Protein AF-M5FA19-F1 (afdb_monomer_lite)

Secondary structure (DSSP, 8-state):
-------------------------------TT--SSPP---HHHHHHHHHHHTTTTT-S-HHHHS-BHHHHHHHTT-TT--HHHHHHS-HHHHHHHSTTTTEEEEEEE-GGG-BSSS--S-TT--SBEEEEEEEEEEPPTTSHHHHTTEEEEEEEEEEEESSTTS-SS--SS-----SEEEEEEEES---TTTS-S-EEEEE--TTTTSBEESEEEE-SS----TT-TT---EEEETTHHHHHHTT-TTSSSSPBTTB-TT--PPP--HHHHHHHHHTTTSHHHHTT--SBGGG-S-TTSHHHHHHHHHHHHHHHHHHHHHHHS--TTSTTHHHHHHHHHHHHHTSS--S---GGGG----SSS-----SSHHHHHHHHHHHHHTHHHHTBTS-BTT-HHHHHHTHHHHHHHTTS-TTSTT-SSTT-PPPHHHHHHHHHHHHTT-

pLDDT: mean 85.4, std 18.19, range [27.45, 98.81]

Sequence (446 aa):
MRLLTGFQALGTVLLLVWGATAASADEIISDPGIGIRVAPGSQAETTAYYERISAKLGVTDTRRDLPNLTALLTHLGYQSLTAEDLEFKSPSDLMATFPNDQLLVSRFFAPKIVDFNVKSTDTQYPYHAGWRKLVRILALPRSGADSAGLQAAYVLFNYVQEQLTDAPFPDGTSVSESVNTQVIIVPRAFSKGQEDSAYFLDFDTRTGGYKIHDFLSAAFDVAQDPNHPEETKRNYYVPTACAQCHGHDQEGGGPTNSVFPYAKLNYLDTDQWYDMMAFGEFPSTLGTYDVLFDGGLDHSSGAYGAAFDVVRKLNSFIRSQNSESVHSGDIDLFKIKAVDKWLALHQSSADPVPALARALDLGNGSAVWQDTQDDRALLGLLDQYCFRCHSSVLYSVFDKQAVADRWRTIARYVQLPATNSSHMPQGRQLDAQTIADIVRYVQALK

Radius of gyration: 24.66 Å; chains: 1; bounding box: 50×102×73 Å

Structure (mmCIF, N/CA/C/O backbone):
data_AF-M5FA19-F1
#
_entry.id   AF-M5FA19-F1
#
loop_
_atom_site.group_PDB
_atom_site.id
_atom_site.type_symbol
_atom_site.label_atom_id
_atom_site.label_alt_id
_atom_site.label_comp_id
_atom_site.label_asym_id
_atom_site.label_entity_id
_atom_site.label_seq_id
_atom_site.pdbx_PDB_ins_code
_atom_site.Cartn_x
_atom_site.Cartn_y
_atom_site.Cartn_z
_atom_site.occupancy
_atom_site.B_iso_or_equiv
_atom_site.auth_seq_id
_atom_site.auth_comp_id
_atom_site.auth_asym_id
_atom_site.auth_atom_id
_atom_site.pdbx_PDB_model_num
ATOM 1 N N . MET A 1 1 ? -23.983 -75.044 -41.814 1.00 35.59 1 MET A N 1
ATOM 2 C CA . MET A 1 1 ? -22.649 -75.668 -41.938 1.00 35.59 1 MET A CA 1
ATOM 3 C C . MET A 1 1 ? -21.937 -74.996 -43.105 1.00 35.59 1 MET A C 1
ATOM 5 O O . MET A 1 1 ? -22.274 -75.341 -44.223 1.00 35.59 1 MET A O 1
ATOM 9 N N . ARG A 1 2 ? -21.013 -74.050 -42.819 1.00 37.75 2 ARG A N 1
ATOM 10 C CA . ARG A 1 2 ? -20.141 -73.298 -43.768 1.00 37.75 2 ARG A CA 1
ATOM 11 C C . ARG A 1 2 ? -20.910 -72.446 -44.816 1.00 37.75 2 ARG A C 1
ATOM 13 O O . ARG A 1 2 ? -21.970 -72.843 -45.251 1.00 37.75 2 ARG A O 1
ATOM 20 N N . LEU A 1 3 ? -20.513 -71.251 -45.252 1.00 32.19 3 LEU A N 1
ATOM 21 C CA . LEU A 1 3 ? -19.253 -70.507 -45.245 1.00 32.19 3 LEU A CA 1
ATOM 22 C C . LEU A 1 3 ? -19.564 -68.997 -45.407 1.00 32.19 3 LEU A C 1
ATOM 24 O O . LEU A 1 3 ? -20.623 -68.624 -45.902 1.00 32.19 3 LEU A O 1
ATOM 28 N N . LEU A 1 4 ? -18.614 -68.176 -44.961 1.00 37.66 4 LEU A N 1
ATOM 29 C CA . LEU A 1 4 ? -18.542 -66.712 -45.022 1.00 37.66 4 LEU A CA 1
ATOM 30 C C . LEU A 1 4 ? -18.488 -66.139 -46.447 1.00 37.66 4 LEU A C 1
ATOM 32 O O . LEU A 1 4 ? -17.926 -66.792 -47.316 1.00 37.66 4 LEU A O 1
ATOM 36 N N . THR A 1 5 ? -18.952 -64.888 -46.594 1.00 34.00 5 THR A N 1
ATOM 37 C CA . THR A 1 5 ? -18.348 -63.700 -47.267 1.00 34.00 5 THR A CA 1
ATOM 38 C C . THR A 1 5 ? -19.505 -62.718 -47.513 1.00 34.00 5 THR A C 1
ATOM 40 O O . THR A 1 5 ? -20.541 -63.146 -47.997 1.00 34.00 5 THR A O 1
ATOM 43 N N . GLY A 1 6 ? -19.509 -61.429 -47.198 1.00 33.53 6 GLY A N 1
ATOM 44 C CA . GLY A 1 6 ? -18.475 -60.417 -47.055 1.00 33.53 6 GLY A CA 1
ATOM 45 C C . GLY A 1 6 ? -19.182 -59.095 -47.390 1.00 33.53 6 GLY A C 1
ATOM 46 O O . GLY A 1 6 ? -19.754 -58.979 -48.467 1.00 33.53 6 GLY A O 1
ATOM 47 N N . PHE A 1 7 ? -19.210 -58.133 -46.470 1.00 33.91 7 PHE A N 1
ATOM 48 C CA . PHE A 1 7 ? -19.682 -56.776 -46.755 1.00 33.91 7 PHE A CA 1
ATOM 49 C C . PHE A 1 7 ? -18.696 -55.797 -46.126 1.00 33.91 7 PHE A C 1
ATOM 51 O O . PHE A 1 7 ? -18.545 -55.734 -44.908 1.00 33.91 7 PHE A O 1
ATOM 58 N N . GLN A 1 8 ? -17.973 -55.092 -46.994 1.00 32.28 8 GLN A N 1
ATOM 59 C CA . GLN A 1 8 ? -17.105 -53.979 -46.643 1.00 32.28 8 GLN A CA 1
ATOM 60 C C . GLN A 1 8 ? -17.982 -52.753 -46.375 1.00 32.28 8 GLN A C 1
ATOM 62 O O . GLN A 1 8 ? -18.671 -52.276 -47.274 1.00 32.28 8 GLN A O 1
ATOM 67 N N . ALA A 1 9 ? -17.946 -52.238 -45.148 1.00 34.12 9 ALA A N 1
ATOM 68 C CA . ALA A 1 9 ? -18.428 -50.900 -44.840 1.00 34.12 9 ALA A CA 1
ATOM 69 C C . ALA A 1 9 ? -17.247 -49.927 -44.965 1.00 34.12 9 ALA A C 1
ATOM 71 O O . ALA A 1 9 ? -16.301 -49.971 -44.178 1.00 34.12 9 ALA A O 1
ATOM 72 N N . LEU A 1 10 ? -17.297 -49.073 -45.987 1.00 32.06 10 LEU A N 1
ATOM 73 C CA . LEU A 1 10 ? -16.461 -47.883 -46.119 1.00 32.06 10 LEU A CA 1
ATOM 74 C C . LEU A 1 10 ? -16.847 -46.900 -45.006 1.00 32.06 10 LEU A C 1
ATOM 76 O O . LEU A 1 10 ? -17.827 -46.169 -45.120 1.00 32.06 10 LEU A O 1
ATOM 80 N N . GLY A 1 11 ? -16.093 -46.918 -43.909 1.00 29.02 11 GLY A N 1
ATOM 81 C CA . GLY A 1 11 ? -16.145 -45.890 -42.877 1.00 29.02 11 GLY A CA 1
ATOM 82 C C . GLY A 1 11 ? -15.310 -44.690 -43.308 1.00 29.02 11 GLY A C 1
ATOM 83 O O . GLY A 1 11 ? -14.083 -44.733 -43.268 1.00 29.02 11 GLY A O 1
ATOM 84 N N . THR A 1 12 ? -15.972 -43.621 -43.737 1.00 30.88 12 THR A N 1
ATOM 85 C CA . THR A 1 12 ? -15.354 -42.308 -43.929 1.00 30.88 12 THR A CA 1
ATOM 86 C C . THR A 1 12 ? -14.917 -41.774 -42.564 1.00 30.88 12 THR A C 1
ATOM 88 O O . THR A 1 12 ? -15.747 -41.363 -41.756 1.00 30.88 12 THR A O 1
ATOM 91 N N . VAL A 1 13 ? -13.613 -41.792 -42.287 1.00 29.14 13 VAL A N 1
ATOM 92 C CA . VAL A 1 13 ? -13.028 -41.068 -41.152 1.00 29.14 13 VAL A CA 1
ATOM 93 C C . VAL A 1 13 ? -13.024 -39.588 -41.519 1.00 29.14 13 VAL A C 1
ATOM 95 O O . VAL A 1 13 ? -12.183 -39.125 -42.287 1.00 29.14 13 VAL A O 1
ATOM 98 N N . LEU A 1 14 ? -14.007 -38.852 -41.004 1.00 27.78 14 LEU A N 1
ATOM 99 C CA . LEU A 1 14 ? -14.024 -37.396 -41.049 1.00 27.78 14 LEU A CA 1
ATOM 100 C C . LEU A 1 14 ? -12.998 -36.892 -40.020 1.00 27.78 14 LEU A C 1
ATOM 102 O O . LEU A 1 14 ? -13.273 -36.837 -38.822 1.00 27.78 14 LEU A O 1
ATOM 106 N N . LEU A 1 15 ? -11.790 -36.570 -40.481 1.00 27.45 15 LEU A N 1
ATOM 107 C CA . LEU A 1 15 ? -10.819 -35.794 -39.711 1.00 27.45 15 LEU A CA 1
ATOM 108 C C . LEU A 1 15 ? -11.360 -34.364 -39.577 1.00 27.45 15 LEU A C 1
ATOM 110 O O . LEU A 1 15 ? -11.156 -33.516 -40.444 1.00 27.45 15 LEU A O 1
ATOM 114 N N . LEU A 1 16 ? -12.093 -34.110 -38.493 1.00 28.64 16 LEU A N 1
ATOM 115 C CA . LEU A 1 16 ? -12.391 -32.763 -38.016 1.00 28.64 16 LEU A CA 1
ATOM 116 C C . LEU A 1 16 ? -11.087 -32.154 -37.500 1.00 28.64 16 LEU A C 1
ATOM 118 O O . LEU A 1 16 ? -10.714 -32.319 -36.341 1.00 28.64 16 LEU A O 1
ATOM 122 N N . VAL A 1 17 ? -10.378 -31.465 -38.392 1.00 28.67 17 VAL A N 1
ATOM 123 C CA . VAL A 1 17 ? -9.329 -30.522 -38.014 1.00 28.67 17 VAL A CA 1
ATOM 124 C C . VAL A 1 17 ? -10.027 -29.380 -37.283 1.00 28.67 17 VAL A C 1
ATOM 126 O O . VAL A 1 17 ? -10.612 -28.496 -37.905 1.00 28.67 17 VAL A O 1
ATOM 129 N N . TRP A 1 18 ? -10.006 -29.420 -35.952 1.00 30.08 18 TRP A N 1
ATOM 130 C CA . TRP A 1 18 ? -10.235 -28.230 -35.146 1.00 30.08 18 TRP A CA 1
ATOM 131 C C . TRP A 1 18 ? -9.056 -27.305 -35.416 1.00 30.08 18 TRP A C 1
ATOM 133 O O . TRP A 1 18 ? -7.990 -27.429 -34.816 1.00 30.08 18 TRP A O 1
ATOM 143 N N . GLY A 1 19 ? -9.229 -26.412 -36.388 1.00 28.95 19 GLY A N 1
ATOM 144 C CA . GLY A 1 19 ? -8.418 -25.214 -36.458 1.00 28.95 19 GLY A CA 1
ATOM 145 C C . GLY A 1 19 ? -8.670 -24.456 -35.166 1.00 28.95 19 GLY A C 1
ATOM 146 O O . GLY A 1 19 ? -9.733 -23.864 -35.003 1.00 28.95 19 GLY A O 1
ATOM 147 N N . ALA A 1 20 ? -7.719 -24.524 -34.236 1.00 31.36 20 ALA A N 1
ATOM 148 C CA . ALA A 1 20 ? -7.616 -23.554 -33.168 1.00 31.36 20 ALA A CA 1
ATOM 149 C C . ALA A 1 20 ? -7.382 -22.207 -33.854 1.00 31.36 20 ALA A C 1
ATOM 151 O O . ALA A 1 20 ? -6.255 -21.837 -34.181 1.00 31.36 20 ALA A O 1
ATOM 152 N N . THR A 1 21 ? -8.466 -21.500 -34.162 1.00 31.61 21 THR A N 1
ATOM 153 C CA . THR A 1 21 ? -8.394 -20.061 -34.333 1.00 31.61 21 THR A CA 1
ATOM 154 C C . THR A 1 21 ? -7.857 -19.562 -33.008 1.00 31.61 21 THR A C 1
ATOM 156 O O . THR A 1 21 ? -8.552 -19.670 -31.997 1.00 31.61 21 THR A O 1
ATOM 159 N N . ALA A 1 22 ? -6.597 -19.123 -33.002 1.00 33.91 22 ALA A N 1
ATOM 160 C CA . ALA A 1 22 ? -6.077 -18.291 -31.937 1.00 33.91 22 ALA A CA 1
ATOM 161 C C . ALA A 1 22 ? -7.143 -17.223 -31.718 1.00 33.91 22 ALA A C 1
ATOM 163 O O . ALA A 1 22 ? -7.401 -16.421 -32.619 1.00 33.91 22 ALA A O 1
ATOM 164 N N . ALA A 1 23 ? -7.850 -17.319 -30.592 1.00 32.75 23 ALA A N 1
ATOM 165 C CA . ALA A 1 23 ? -8.689 -16.236 -30.146 1.00 32.75 23 ALA A CA 1
ATOM 166 C C . ALA A 1 23 ? -7.752 -15.035 -30.157 1.00 32.75 23 ALA A C 1
ATOM 168 O O . ALA A 1 23 ? -6.720 -15.052 -29.482 1.00 32.75 23 ALA A O 1
ATOM 169 N N . SER A 1 24 ? -8.038 -14.059 -31.019 1.00 33.50 24 SER A N 1
ATOM 170 C CA . SER A 1 24 ? -7.532 -12.719 -30.796 1.00 33.50 24 SER A CA 1
ATOM 171 C C . SER A 1 24 ? -7.824 -12.462 -29.332 1.00 33.50 24 SER A C 1
ATOM 173 O O . SER A 1 24 ? -8.990 -12.553 -28.950 1.00 33.50 24 SER A O 1
ATOM 175 N N . ALA A 1 25 ? -6.779 -12.299 -28.518 1.00 34.97 25 ALA A N 1
ATOM 176 C CA . ALA A 1 25 ? -6.945 -11.799 -27.172 1.00 34.97 25 ALA A CA 1
ATOM 177 C C . ALA A 1 25 ? -7.815 -10.563 -27.350 1.00 34.97 25 ALA A C 1
ATOM 179 O O . ALA A 1 25 ? -7.376 -9.609 -28.000 1.00 34.97 25 ALA A O 1
ATOM 180 N N . ASP A 1 26 ? -9.085 -10.673 -26.949 1.00 31.12 26 ASP A N 1
ATOM 181 C CA . ASP A 1 26 ? -9.979 -9.539 -26.911 1.00 31.12 26 ASP A CA 1
ATOM 182 C C . ASP A 1 26 ? -9.190 -8.531 -26.103 1.00 31.12 26 ASP A C 1
ATOM 184 O O . ASP A 1 26 ? -8.839 -8.781 -24.946 1.00 31.12 26 ASP A O 1
ATOM 188 N N . GLU A 1 27 ? -8.767 -7.474 -26.796 1.00 34.59 27 GLU A N 1
ATOM 189 C CA . GLU A 1 27 ? -8.158 -6.313 -26.190 1.00 34.59 27 GLU A CA 1
ATOM 190 C C . GLU A 1 27 ? -9.056 -6.045 -24.992 1.00 34.59 27 GLU A C 1
ATOM 192 O O . GLU A 1 27 ? -10.260 -5.862 -25.174 1.00 34.59 27 GLU A O 1
ATOM 197 N N . ILE A 1 28 ? -8.535 -6.190 -23.768 1.00 35.56 28 ILE A N 1
ATOM 198 C CA . ILE A 1 28 ? -9.270 -5.750 -22.592 1.00 35.56 28 ILE A CA 1
ATOM 199 C C . ILE A 1 28 ? -9.467 -4.273 -22.887 1.00 35.56 28 ILE A C 1
ATOM 201 O O . ILE A 1 28 ? -8.528 -3.486 -22.757 1.00 35.56 28 ILE A O 1
ATOM 205 N N . ILE A 1 29 ? -10.640 -3.930 -23.425 1.00 33.47 29 ILE A N 1
ATOM 206 C CA . ILE A 1 29 ? -11.030 -2.567 -23.712 1.00 33.47 29 ILE A CA 1
ATOM 207 C C . ILE A 1 29 ? -11.220 -2.015 -22.315 1.00 33.47 29 ILE A C 1
ATOM 209 O O . ILE A 1 29 ? -12.303 -2.094 -21.739 1.00 33.47 29 ILE A O 1
ATOM 213 N N . SER A 1 30 ? -10.117 -1.548 -21.730 1.00 38.00 30 SER A N 1
ATOM 214 C CA . SER A 1 30 ? -10.160 -0.654 -20.597 1.00 38.00 30 SER A CA 1
ATOM 215 C C . SER A 1 30 ? -11.181 0.397 -20.984 1.00 38.00 30 SER A C 1
ATOM 217 O O . SER A 1 30 ? -11.030 1.023 -22.041 1.00 38.00 30 SER A O 1
ATOM 219 N N . ASP A 1 31 ? -12.237 0.529 -20.186 1.00 39.47 31 ASP A N 1
ATOM 220 C CA . ASP A 1 31 ? -13.163 1.645 -20.308 1.00 39.47 31 ASP A CA 1
ATOM 221 C C . ASP A 1 31 ? -12.318 2.908 -20.572 1.00 39.47 31 ASP A C 1
ATOM 223 O O . ASP A 1 31 ? -11.342 3.131 -19.849 1.00 39.47 31 ASP A O 1
ATOM 227 N N . PRO A 1 32 ? -12.591 3.693 -21.630 1.00 35.34 32 PRO A N 1
ATOM 228 C CA . PRO A 1 32 ? -11.809 4.884 -21.955 1.00 35.34 32 PRO A CA 1
ATOM 229 C C . PRO A 1 32 ? -11.747 5.909 -20.805 1.00 35.34 32 PRO A C 1
ATOM 231 O O . PRO A 1 32 ? -10.928 6.827 -20.862 1.00 35.34 32 PRO A O 1
ATOM 234 N N . GLY A 1 33 ? -12.575 5.761 -19.762 1.00 37.28 33 GLY A N 1
ATOM 235 C CA . GLY A 1 33 ? -12.478 6.490 -18.498 1.00 37.28 33 GLY A CA 1
ATOM 236 C C . GLY A 1 33 ? -11.406 5.990 -17.516 1.00 37.28 33 GLY A C 1
ATOM 237 O O . GLY A 1 33 ? -11.031 6.738 -16.613 1.00 37.28 33 GLY A O 1
ATOM 238 N N . ILE A 1 34 ? -10.874 4.774 -17.676 1.00 46.78 34 ILE A N 1
ATOM 239 C CA . ILE A 1 34 ? -9.822 4.226 -16.814 1.00 46.78 34 ILE A CA 1
ATOM 240 C C . ILE A 1 34 ? -8.461 4.547 -17.427 1.00 46.78 34 ILE A C 1
ATOM 242 O O . ILE A 1 34 ? -7.901 3.809 -18.241 1.00 46.78 34 ILE A O 1
ATOM 246 N N . GLY A 1 35 ? -7.941 5.705 -17.038 1.00 54.88 35 GLY A N 1
ATOM 247 C CA . GLY A 1 35 ? -6.620 6.152 -17.442 1.00 54.88 35 GLY A CA 1
ATOM 248 C C . GLY A 1 35 ? -5.491 5.381 -16.756 1.00 54.88 35 GLY A C 1
ATOM 249 O O . GLY A 1 35 ? -5.663 4.684 -15.765 1.00 54.88 35 GLY A O 1
ATOM 250 N N . ILE A 1 36 ? -4.279 5.606 -17.258 1.00 64.56 36 ILE A N 1
ATOM 251 C CA . ILE A 1 36 ? -3.002 5.317 -16.575 1.00 64.56 36 ILE A CA 1
ATOM 252 C C . ILE A 1 36 ? -2.952 5.924 -15.166 1.00 64.56 36 ILE A C 1
ATOM 254 O O . ILE A 1 36 ? -2.215 5.463 -14.298 1.00 64.56 36 ILE A O 1
ATOM 258 N N . ARG A 1 37 ? -3.684 7.024 -15.004 1.00 76.12 37 ARG A N 1
ATOM 259 C CA . ARG A 1 37 ? -3.749 7.844 -13.811 1.00 76.12 37 ARG A CA 1
ATOM 260 C C . ARG A 1 37 ? -4.904 7.425 -12.936 1.00 76.12 37 ARG A C 1
ATOM 262 O O . ARG A 1 37 ? -5.971 7.075 -13.435 1.00 76.12 37 ARG A O 1
ATOM 269 N N . VAL A 1 38 ? -4.694 7.615 -11.648 1.00 81.75 38 VAL A N 1
ATOM 270 C CA . VAL A 1 38 ? -5.729 7.558 -10.639 1.00 81.75 38 VAL A CA 1
ATOM 271 C C . VAL A 1 38 ? -6.728 8.682 -10.914 1.00 81.75 38 VAL A C 1
ATOM 273 O O . VAL A 1 38 ? -6.398 9.872 -10.892 1.00 81.75 38 VAL A O 1
ATOM 276 N N . ALA A 1 39 ? -7.969 8.3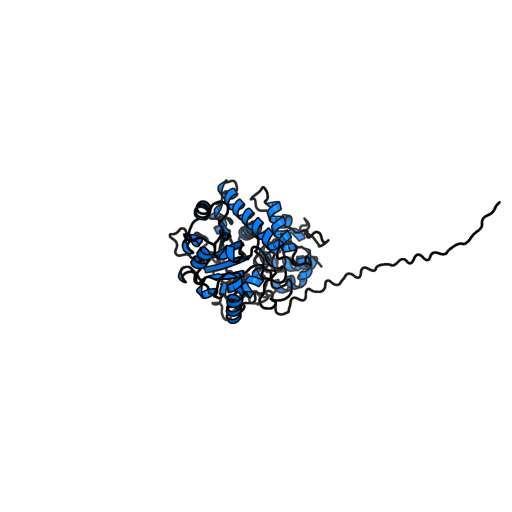05 -11.194 1.00 85.06 39 ALA A N 1
ATOM 277 C CA . ALA A 1 39 ? -9.084 9.221 -11.265 1.00 85.06 39 ALA A CA 1
ATOM 278 C C . ALA A 1 39 ? -9.235 9.907 -9.895 1.00 85.06 39 ALA A C 1
ATOM 280 O O . ALA A 1 39 ? -9.352 9.226 -8.875 1.00 85.06 39 ALA A O 1
ATOM 281 N N . PRO A 1 40 ? -9.254 11.248 -9.842 1.00 86.88 40 PRO A N 1
ATOM 282 C CA . PRO A 1 40 ? -9.322 11.969 -8.575 1.00 86.88 40 PRO A CA 1
ATOM 283 C C . PRO A 1 40 ? -10.624 11.768 -7.802 1.00 86.88 40 PRO A C 1
ATOM 285 O O . PRO A 1 40 ? -10.653 12.109 -6.632 1.00 86.88 40 PRO A O 1
ATOM 288 N N . GLY A 1 41 ? -11.703 11.288 -8.427 1.00 90.25 41 GLY A N 1
ATOM 289 C CA . GLY A 1 41 ? -13.038 11.273 -7.818 1.00 90.25 41 GLY A CA 1
ATOM 290 C C . GLY A 1 41 ? -13.606 12.681 -7.586 1.00 90.25 41 GLY A C 1
ATOM 291 O O . GLY A 1 41 ? -13.141 13.667 -8.168 1.00 90.25 41 GLY A O 1
ATOM 292 N N . SER A 1 42 ? -14.637 12.788 -6.743 1.00 93.25 42 SER A N 1
ATOM 293 C CA . SER A 1 42 ? -15.230 14.077 -6.361 1.00 93.25 42 SER A CA 1
ATOM 294 C C . SER A 1 42 ? -15.838 14.068 -4.958 1.00 93.25 42 SER A C 1
ATOM 296 O O . SER A 1 42 ? -16.249 13.028 -4.455 1.00 93.25 42 SER A O 1
ATOM 298 N N . GLN A 1 43 ? -16.011 15.248 -4.359 1.00 95.81 43 GLN A N 1
ATOM 299 C CA . GLN A 1 43 ? -16.659 15.381 -3.049 1.00 95.81 43 GLN A CA 1
ATOM 300 C C . GLN A 1 43 ? -18.112 14.869 -3.024 1.00 95.81 43 GLN A C 1
ATOM 302 O O . GLN A 1 43 ? -18.565 14.304 -2.026 1.00 95.81 43 GLN A O 1
ATOM 307 N N . ALA A 1 44 ? -18.862 15.079 -4.111 1.00 95.56 44 ALA A N 1
ATOM 308 C CA . ALA A 1 44 ? -20.238 14.595 -4.219 1.00 95.56 44 ALA A CA 1
ATOM 309 C C . ALA A 1 44 ? -20.286 13.060 -4.168 1.00 95.56 44 ALA A C 1
ATOM 311 O O . ALA A 1 44 ? -21.131 12.485 -3.484 1.00 95.56 44 ALA A O 1
ATOM 312 N N . GLU A 1 45 ? -19.333 12.413 -4.837 1.00 93.94 45 GLU A N 1
ATOM 313 C CA . GLU A 1 45 ? -19.165 10.965 -4.808 1.00 93.94 45 GLU A CA 1
ATOM 314 C C . GLU A 1 45 ? -18.800 10.464 -3.404 1.00 93.94 45 GLU A C 1
ATOM 316 O O . GLU A 1 45 ? -19.428 9.525 -2.920 1.00 93.94 45 GLU A O 1
ATOM 321 N N . THR A 1 46 ? -17.863 11.123 -2.713 1.00 95.81 46 THR A N 1
ATOM 322 C CA . THR A 1 46 ? -17.500 10.784 -1.325 1.00 95.81 46 THR A CA 1
ATOM 323 C C . THR A 1 46 ? -18.702 10.852 -0.395 1.00 95.81 46 THR A C 1
ATOM 325 O O . THR A 1 46 ? -18.915 9.957 0.419 1.00 95.81 46 THR A O 1
ATOM 328 N N . THR A 1 47 ? -19.524 11.894 -0.524 1.00 96.38 47 THR A N 1
ATOM 329 C CA . THR A 1 47 ? -20.732 12.041 0.292 1.00 96.38 47 THR A CA 1
ATOM 330 C C . THR A 1 47 ? -21.716 10.904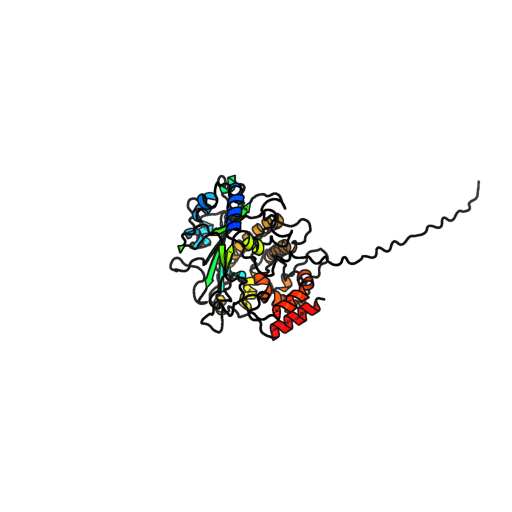 0.053 1.00 96.38 47 THR A C 1
ATOM 332 O O . THR A 1 47 ? -22.105 10.246 1.017 1.00 96.38 47 THR A O 1
ATOM 335 N N . ALA A 1 48 ? -22.040 10.608 -1.208 1.00 96.06 48 ALA A N 1
ATOM 336 C CA . ALA A 1 48 ? -22.924 9.493 -1.546 1.00 96.06 48 ALA A CA 1
ATOM 337 C C . ALA A 1 48 ? -22.358 8.144 -1.065 1.00 96.06 48 ALA A C 1
ATOM 339 O O . ALA A 1 48 ? -23.090 7.284 -0.576 1.00 96.06 48 ALA A O 1
ATOM 340 N N . TYR A 1 49 ? -21.041 7.963 -1.161 1.00 96.38 49 TYR A N 1
ATOM 341 C CA . TYR A 1 49 ? -20.361 6.769 -0.683 1.00 96.38 49 TYR A CA 1
ATOM 342 C C . TYR A 1 49 ? -20.448 6.614 0.842 1.00 96.38 49 TYR A C 1
ATOM 344 O O . TYR A 1 49 ? -20.858 5.556 1.314 1.00 96.38 49 TYR A O 1
ATOM 352 N N . TYR A 1 50 ? -20.130 7.652 1.621 1.00 97.62 50 TYR A N 1
ATOM 353 C CA . TYR A 1 50 ? -20.201 7.607 3.087 1.00 97.62 50 TYR A CA 1
ATOM 354 C C . TYR A 1 50 ? -21.623 7.409 3.616 1.00 97.62 50 TYR A C 1
ATOM 356 O O . TYR A 1 50 ? -21.795 6.721 4.626 1.00 97.62 50 TYR A O 1
ATOM 364 N N . GLU A 1 51 ? -22.630 7.956 2.934 1.00 96.88 51 GLU A N 1
ATOM 365 C CA . GLU A 1 51 ? -24.044 7.670 3.205 1.00 96.88 51 GLU A CA 1
ATOM 366 C C . GLU A 1 51 ? -24.385 6.200 2.931 1.00 96.88 51 GLU A C 1
ATOM 368 O O . GLU A 1 51 ? -25.055 5.557 3.736 1.00 96.88 51 GLU A O 1
ATOM 373 N N . ARG A 1 52 ? -23.887 5.638 1.823 1.00 96.44 52 ARG A N 1
ATOM 374 C CA . ARG A 1 52 ? -24.129 4.239 1.446 1.00 96.44 52 ARG A CA 1
ATOM 375 C C . ARG A 1 52 ? -23.502 3.251 2.430 1.00 96.44 52 ARG A C 1
ATOM 377 O O . ARG A 1 52 ? -24.121 2.235 2.751 1.00 96.44 52 ARG A O 1
ATOM 384 N N . ILE A 1 53 ? -22.270 3.504 2.875 1.00 97.50 53 ILE A N 1
ATOM 385 C CA . ILE A 1 53 ? -21.525 2.543 3.700 1.00 97.50 53 ILE A CA 1
ATOM 386 C C . ILE A 1 53 ? -21.823 2.654 5.199 1.00 97.50 53 ILE A C 1
ATOM 388 O O . ILE A 1 53 ? -21.454 1.737 5.925 1.00 97.50 53 ILE A O 1
ATOM 392 N N . SER A 1 54 ? -22.503 3.699 5.687 1.00 98.12 54 SER A N 1
ATOM 393 C CA . SER A 1 54 ? -22.732 3.898 7.132 1.00 98.12 54 SER A CA 1
ATOM 394 C C . SER A 1 54 ? -23.374 2.674 7.797 1.00 98.12 54 SER A C 1
ATOM 396 O O . SER A 1 54 ? -22.837 2.131 8.764 1.00 98.12 54 SER A O 1
ATOM 398 N N . ALA A 1 55 ? -24.447 2.149 7.201 1.00 97.50 55 ALA A N 1
ATOM 399 C CA . ALA A 1 55 ? -25.130 0.953 7.686 1.00 97.50 55 ALA A CA 1
ATOM 400 C C . ALA A 1 55 ? -24.238 -0.301 7.631 1.00 97.50 55 ALA A C 1
ATOM 402 O O . ALA A 1 55 ? -24.313 -1.147 8.520 1.00 97.50 55 ALA A O 1
ATOM 403 N N . LYS A 1 56 ? -23.368 -0.413 6.617 1.00 97.88 56 LYS A N 1
ATOM 404 C CA . LYS A 1 56 ? -22.393 -1.512 6.488 1.00 97.88 56 LYS A CA 1
ATOM 405 C C . LYS A 1 56 ? -21.283 -1.421 7.535 1.00 97.88 56 LYS A C 1
ATOM 407 O O . LYS A 1 56 ? -20.776 -2.444 7.978 1.00 97.88 56 LYS A O 1
ATOM 412 N N . LEU A 1 57 ? -20.949 -0.208 7.966 1.00 98.56 57 LEU A N 1
ATOM 413 C CA . LEU A 1 57 ? -20.047 0.040 9.083 1.00 98.56 57 LEU A CA 1
ATOM 414 C C . LEU A 1 57 ? -20.740 -0.096 10.448 1.00 98.56 57 LEU A C 1
ATOM 416 O O . LEU A 1 57 ? -20.063 -0.009 11.467 1.00 98.56 57 LEU A O 1
ATOM 420 N N . GLY A 1 58 ? -22.056 -0.325 10.504 1.00 98.25 58 GLY A N 1
ATOM 421 C CA . GLY A 1 58 ? -22.811 -0.426 11.757 1.00 98.25 58 GLY A CA 1
ATOM 422 C C . GLY A 1 58 ? -23.035 0.910 12.462 1.00 98.25 58 GLY A C 1
ATOM 423 O O . GLY A 1 58 ? -23.187 0.936 13.682 1.00 98.25 58 GLY A O 1
ATOM 424 N N . VAL A 1 59 ? -23.039 2.011 11.712 1.00 98.56 59 VAL A N 1
ATOM 425 C CA . VAL A 1 59 ? -23.322 3.363 12.207 1.00 98.56 59 VAL A CA 1
ATOM 426 C C . VAL A 1 59 ? -24.480 3.985 11.428 1.00 98.56 59 VAL A C 1
ATOM 428 O O . VAL A 1 59 ? -24.897 3.473 10.392 1.00 98.56 59 VAL A O 1
ATOM 431 N N . THR A 1 60 ? -25.053 5.076 11.933 1.00 97.88 60 THR A N 1
ATOM 432 C CA . THR A 1 60 ? -26.161 5.757 11.240 1.00 97.88 60 THR A CA 1
ATOM 433 C C . THR A 1 60 ? -25.629 6.779 10.239 1.00 97.88 60 THR A C 1
ATOM 435 O O . THR A 1 60 ? -26.162 6.912 9.142 1.00 97.88 60 THR A O 1
ATOM 438 N N . ASP A 1 61 ? -24.562 7.483 10.608 1.00 98.19 61 ASP A N 1
ATOM 439 C CA . ASP A 1 61 ? -23.889 8.475 9.779 1.00 98.19 61 ASP A CA 1
ATOM 440 C C . ASP A 1 61 ? -22.379 8.349 9.988 1.00 98.19 61 ASP A C 1
ATOM 442 O O . ASP A 1 61 ? -21.875 8.557 11.091 1.00 98.19 61 ASP A O 1
ATOM 446 N N . THR A 1 62 ? -21.653 8.010 8.922 1.00 98.12 62 THR A N 1
ATOM 447 C CA . THR A 1 62 ? -20.204 7.783 8.973 1.00 98.12 62 THR A CA 1
ATOM 448 C C . THR A 1 62 ? -19.448 9.000 9.507 1.00 98.12 62 THR A C 1
ATOM 450 O O . THR A 1 62 ? -18.574 8.845 10.355 1.00 98.12 62 THR A O 1
ATOM 453 N N . ARG A 1 63 ? -19.791 10.221 9.073 1.00 97.69 63 ARG A N 1
ATOM 454 C CA . ARG A 1 63 ? -19.053 11.429 9.472 1.00 97.69 63 ARG A CA 1
ATOM 455 C C . ARG A 1 63 ? -19.372 11.863 10.897 1.00 97.69 63 ARG A C 1
ATOM 457 O O . ARG A 1 63 ? -18.503 12.384 11.587 1.00 97.69 63 ARG A O 1
ATOM 464 N N . ARG A 1 64 ? -20.613 11.675 11.340 1.00 98.19 64 ARG A N 1
ATOM 465 C CA . ARG A 1 64 ? -21.049 12.048 12.689 1.00 98.19 64 ARG A CA 1
ATOM 466 C C . ARG A 1 64 ? -20.632 11.024 13.737 1.00 98.19 64 ARG A C 1
ATOM 468 O O . ARG A 1 64 ? -20.233 11.417 14.830 1.00 98.19 64 ARG A O 1
ATOM 475 N N . ASP A 1 65 ? -20.767 9.739 13.423 1.00 98.44 65 ASP A N 1
ATOM 476 C CA . ASP A 1 65 ? -20.580 8.650 14.382 1.00 98.44 65 ASP A CA 1
ATOM 477 C C . ASP A 1 65 ? -19.116 8.159 14.403 1.00 98.44 65 ASP A C 1
ATOM 479 O O . ASP A 1 65 ? -18.651 7.682 15.437 1.00 98.44 65 ASP A O 1
ATOM 483 N N . LEU A 1 66 ? -18.356 8.356 13.312 1.00 98.38 66 LEU A N 1
ATOM 484 C CA . LEU A 1 66 ? -16.904 8.121 13.219 1.00 98.38 66 LEU A CA 1
ATOM 485 C C . LEU A 1 66 ? -16.139 9.419 12.860 1.00 98.38 66 LEU A C 1
ATOM 487 O O . LEU A 1 66 ? -15.393 9.454 11.881 1.00 98.38 66 LEU A O 1
ATOM 491 N N . PRO A 1 67 ? -16.295 10.514 13.633 1.00 98.31 67 PRO A N 1
ATOM 492 C CA . PRO A 1 67 ? -15.824 11.847 13.244 1.00 98.31 67 PRO A CA 1
ATOM 493 C C . PRO A 1 67 ? -14.302 11.996 13.227 1.00 98.31 67 PRO A C 1
ATOM 495 O O . PRO A 1 67 ? -13.789 12.982 12.702 1.00 98.31 67 PRO A O 1
ATOM 498 N N . ASN A 1 68 ? -13.575 11.061 13.838 1.00 98.69 68 ASN A N 1
ATOM 499 C CA . ASN A 1 68 ? -12.121 11.022 13.851 1.00 98.69 68 ASN A CA 1
ATOM 500 C C . ASN A 1 68 ? -11.607 9.588 14.029 1.00 98.69 68 ASN A C 1
ATOM 502 O O . ASN A 1 68 ? -12.370 8.678 14.373 1.00 98.69 68 ASN A O 1
ATOM 506 N N . LEU A 1 69 ? -10.303 9.393 13.834 1.00 98.62 69 LEU A N 1
ATOM 507 C CA . LEU A 1 69 ? -9.685 8.072 13.927 1.00 98.62 69 LEU A CA 1
ATOM 508 C C . LEU A 1 69 ? -9.873 7.427 15.315 1.00 98.62 69 LEU A C 1
ATOM 510 O O . LEU A 1 69 ? -10.163 6.238 15.394 1.00 98.62 69 LEU A O 1
ATOM 514 N N . THR A 1 70 ? -9.818 8.187 16.415 1.00 98.75 70 THR A N 1
ATOM 515 C CA . THR A 1 70 ? -10.070 7.652 17.772 1.00 98.75 70 THR A CA 1
ATOM 516 C C . THR A 1 70 ? -11.488 7.083 17.921 1.00 98.75 70 THR A C 1
ATOM 518 O O . THR A 1 70 ? -11.680 6.051 18.571 1.00 98.75 70 THR A O 1
ATOM 521 N N . ALA A 1 71 ? -12.492 7.705 17.298 1.00 98.75 71 ALA A N 1
ATOM 522 C CA . ALA A 1 71 ? -13.858 7.187 17.291 1.00 98.75 71 ALA A CA 1
ATOM 523 C C . ALA A 1 71 ? -13.957 5.860 16.521 1.00 98.75 71 ALA A C 1
ATOM 525 O O . ALA A 1 71 ? -14.609 4.928 16.992 1.00 98.75 71 ALA A O 1
ATOM 526 N N . LEU A 1 72 ? -13.242 5.724 15.398 1.00 98.81 72 LEU A N 1
ATOM 527 C CA . LEU A 1 72 ? -13.130 4.446 14.690 1.00 98.81 72 LEU A CA 1
ATOM 528 C C . LEU A 1 72 ? -12.471 3.359 15.557 1.00 98.81 72 LEU A C 1
ATOM 530 O O . LEU A 1 72 ? -12.975 2.239 15.617 1.00 98.81 72 LEU A O 1
ATOM 534 N N . LEU A 1 73 ? -11.385 3.676 16.265 1.00 98.81 73 LEU A N 1
ATOM 535 C CA . LEU A 1 73 ? -10.722 2.728 17.174 1.00 98.81 73 LEU A CA 1
ATOM 536 C C . LEU A 1 73 ? -11.657 2.273 18.300 1.00 98.81 73 LEU A C 1
ATOM 538 O O . LEU A 1 73 ? -11.737 1.084 18.615 1.00 98.81 73 LEU A O 1
ATOM 542 N N . THR A 1 74 ? -12.433 3.208 18.842 1.00 98.81 74 THR A N 1
ATOM 543 C CA . THR A 1 74 ? -13.476 2.931 19.835 1.00 98.81 74 THR A CA 1
ATOM 544 C C . THR A 1 74 ? -14.551 1.999 19.270 1.00 98.81 74 THR A C 1
ATOM 546 O O . THR A 1 74 ? -14.931 1.027 19.927 1.00 98.81 74 THR A O 1
ATOM 549 N N . HIS A 1 75 ? -14.998 2.237 18.032 1.00 98.81 75 HIS A N 1
ATOM 550 C CA . HIS A 1 75 ? -15.972 1.397 17.323 1.00 98.81 75 HIS A CA 1
ATOM 551 C C . HIS A 1 75 ? -15.459 -0.026 17.065 1.00 98.81 75 HIS A C 1
ATOM 553 O O . HIS A 1 75 ? -16.223 -0.987 17.166 1.00 98.81 75 HIS A O 1
ATOM 559 N N . LEU A 1 76 ? -14.152 -0.175 16.818 1.00 98.81 76 LEU A N 1
ATOM 560 C CA . LEU A 1 76 ? -13.445 -1.461 16.729 1.00 98.81 76 LEU A CA 1
ATOM 561 C C . LEU A 1 76 ? -13.257 -2.152 18.094 1.00 98.81 76 LEU A C 1
ATOM 563 O O . LEU A 1 76 ? -12.858 -3.314 18.143 1.00 98.81 76 LEU A O 1
ATOM 567 N N . GLY A 1 77 ? -13.571 -1.470 19.201 1.00 98.62 77 GLY A N 1
ATOM 568 C CA . GLY A 1 77 ? -13.523 -1.997 20.568 1.00 98.62 77 GLY A CA 1
ATOM 569 C C . GLY A 1 77 ? -12.333 -1.529 21.414 1.00 98.62 77 GLY A C 1
ATOM 570 O O . GLY A 1 77 ? -12.234 -1.927 22.575 1.00 98.62 77 GLY A O 1
ATOM 571 N N . TYR A 1 78 ? -11.451 -0.675 20.894 1.00 98.50 78 TYR A N 1
ATOM 572 C CA . TYR A 1 78 ? -10.218 -0.248 21.565 1.00 98.50 78 TYR A CA 1
ATOM 573 C C . TYR A 1 78 ? -10.419 1.044 22.366 1.00 98.50 78 TYR A C 1
ATOM 575 O O . TYR A 1 78 ? -9.969 2.116 21.980 1.00 98.50 78 TYR A O 1
ATOM 583 N N . GLN A 1 79 ? -11.081 0.933 23.518 1.00 97.12 79 GLN A N 1
ATOM 584 C CA . GLN A 1 79 ? -11.484 2.080 24.353 1.00 97.12 79 GLN A CA 1
ATOM 585 C C . GLN A 1 79 ? -10.318 2.924 24.899 1.00 97.12 79 GLN A C 1
ATOM 587 O O . GLN A 1 79 ? -10.496 4.094 25.218 1.00 97.12 79 GLN A O 1
ATOM 592 N N . SER A 1 80 ? -9.134 2.327 25.053 1.00 96.06 80 SER A N 1
ATOM 593 C CA . SER A 1 80 ? -7.951 2.981 25.624 1.00 96.06 80 SER A CA 1
ATOM 594 C C . SER A 1 80 ? -6.902 3.377 24.584 1.00 96.06 80 SER A C 1
ATOM 596 O O . SER A 1 80 ? -5.809 3.778 24.972 1.00 96.06 80 SER A O 1
ATOM 598 N N . LEU A 1 81 ? -7.178 3.186 23.290 1.00 98.00 81 LEU A N 1
ATOM 599 C CA . LEU A 1 81 ? -6.240 3.477 22.209 1.00 98.00 81 LEU A CA 1
ATOM 600 C C . LEU A 1 81 ? -6.707 4.718 21.453 1.00 98.00 81 LEU A C 1
ATOM 602 O O . LEU A 1 81 ? -7.786 4.723 20.864 1.00 98.00 81 LEU A O 1
ATOM 606 N N . THR A 1 82 ? -5.885 5.761 21.450 1.00 98.12 82 THR A N 1
ATOM 607 C CA . THR A 1 82 ? -6.158 6.981 20.684 1.00 98.12 82 THR A CA 1
ATOM 608 C C . THR A 1 82 ? -5.495 6.944 19.306 1.00 98.12 82 THR A C 1
ATOM 610 O O . THR A 1 82 ? -4.590 6.150 19.051 1.00 98.12 82 THR A O 1
ATOM 613 N N . ALA A 1 83 ? -5.925 7.830 18.406 1.00 97.50 83 ALA A N 1
ATOM 614 C CA . ALA A 1 83 ? -5.246 8.059 17.132 1.00 97.50 83 ALA A CA 1
ATOM 615 C C . ALA A 1 83 ? -3.765 8.438 17.319 1.00 97.50 83 ALA A C 1
ATOM 617 O O . ALA A 1 83 ? -2.907 7.941 16.599 1.00 97.50 83 ALA A O 1
ATOM 618 N N . GLU A 1 84 ? -3.463 9.253 18.333 1.00 95.50 84 GLU A N 1
ATOM 619 C CA . GLU A 1 84 ? -2.099 9.682 18.649 1.00 95.50 84 GLU A CA 1
ATOM 620 C C . GLU A 1 84 ? -1.254 8.535 19.214 1.00 95.50 84 GLU A C 1
ATOM 622 O O . GLU A 1 84 ? -0.116 8.343 18.798 1.00 95.50 84 GLU A O 1
ATOM 627 N N . ASP A 1 85 ? -1.824 7.686 20.073 1.00 96.00 85 ASP A N 1
ATOM 628 C CA . ASP A 1 85 ? -1.160 6.441 20.472 1.00 96.00 85 ASP A CA 1
ATOM 629 C C . ASP A 1 85 ? -0.813 5.590 19.248 1.00 96.00 85 ASP A C 1
ATOM 631 O O . ASP A 1 85 ? 0.296 5.067 19.136 1.00 96.00 85 ASP A O 1
ATOM 635 N N . LEU A 1 86 ? -1.769 5.451 18.327 1.00 96.62 86 LEU A N 1
ATOM 636 C CA . LEU A 1 86 ? -1.610 4.630 17.140 1.00 96.62 86 LEU A CA 1
ATOM 637 C C . LEU A 1 86 ? -0.547 5.179 16.186 1.00 96.62 86 LEU A C 1
ATOM 639 O O . LEU A 1 86 ? 0.197 4.389 15.604 1.00 96.62 86 LEU A O 1
ATOM 643 N N . GLU A 1 87 ? -0.436 6.498 16.053 1.00 95.56 87 GLU A N 1
ATOM 644 C CA . GLU A 1 87 ? 0.571 7.142 15.216 1.00 95.56 87 GLU A CA 1
ATOM 645 C C . GLU A 1 87 ? 1.967 7.109 15.871 1.00 95.56 87 GLU A C 1
ATOM 647 O O . GLU A 1 87 ? 2.929 6.639 15.257 1.00 95.56 87 GLU A O 1
ATOM 652 N N . PHE A 1 88 ? 2.084 7.497 17.143 1.00 93.81 88 PHE A N 1
ATOM 653 C CA . PHE A 1 88 ? 3.378 7.822 17.760 1.00 93.81 88 PHE A CA 1
ATOM 654 C C . PHE A 1 88 ? 3.990 6.708 18.610 1.00 93.81 88 PHE A C 1
ATOM 656 O O . PHE A 1 88 ? 5.212 6.667 18.755 1.00 93.81 88 PHE A O 1
ATOM 663 N N . LYS A 1 89 ? 3.205 5.772 19.165 1.00 94.75 89 LYS A N 1
ATOM 664 C CA . LYS A 1 89 ? 3.801 4.675 19.948 1.00 94.75 89 LYS A CA 1
ATOM 665 C C . LYS A 1 89 ? 4.598 3.731 19.063 1.00 94.75 89 LYS A C 1
ATOM 667 O O . LYS A 1 89 ? 4.230 3.463 17.913 1.00 94.75 89 LYS A O 1
ATOM 672 N N . SER A 1 90 ? 5.671 3.181 19.626 1.00 94.38 90 SER A N 1
ATOM 673 C CA . SER A 1 90 ? 6.481 2.194 18.924 1.00 94.38 90 SER A CA 1
ATOM 674 C C . SER A 1 90 ? 5.647 0.945 18.585 1.00 94.38 90 SER A C 1
ATOM 676 O O . SER A 1 90 ? 4.726 0.584 19.330 1.00 94.38 90 SER A O 1
ATOM 678 N N . PRO A 1 91 ? 5.952 0.251 17.475 1.00 96.31 91 PRO A N 1
ATOM 679 C CA . PRO A 1 91 ? 5.299 -1.013 17.143 1.00 96.31 91 PRO A CA 1
ATOM 680 C C . PRO A 1 91 ? 5.406 -2.060 18.257 1.00 96.31 91 PRO A C 1
ATOM 682 O O . PRO A 1 91 ? 4.421 -2.743 18.537 1.00 96.31 91 PRO A O 1
ATOM 685 N N . SER A 1 92 ? 6.550 -2.140 18.946 1.00 95.44 92 SER A N 1
ATOM 686 C CA . SER A 1 92 ? 6.739 -3.041 20.088 1.00 95.44 92 SER A CA 1
ATOM 687 C C . SER A 1 92 ? 5.789 -2.732 21.245 1.00 95.44 92 SER A C 1
ATOM 689 O O . SER A 1 92 ? 5.183 -3.657 21.782 1.00 95.44 92 SER A O 1
ATOM 691 N N . ASP A 1 93 ? 5.592 -1.457 21.594 1.00 96.06 93 ASP A N 1
ATOM 692 C CA . ASP A 1 93 ? 4.699 -1.074 22.697 1.00 96.06 93 ASP A CA 1
ATOM 693 C C . ASP A 1 93 ? 3.234 -1.364 22.359 1.00 96.06 93 ASP A C 1
ATOM 695 O O . ASP A 1 93 ? 2.482 -1.879 23.193 1.00 96.06 93 ASP A O 1
ATOM 699 N N . LEU A 1 94 ? 2.821 -1.068 21.121 1.00 97.06 94 LEU A N 1
ATOM 700 C CA . LEU A 1 94 ? 1.464 -1.340 20.645 1.00 97.06 94 LEU A CA 1
ATOM 701 C C . LEU A 1 94 ? 1.175 -2.845 20.632 1.00 97.06 94 LEU A C 1
ATOM 703 O O . LEU A 1 94 ? 0.173 -3.280 21.199 1.00 97.06 94 LEU A O 1
ATOM 707 N N . MET A 1 95 ? 2.059 -3.654 20.046 1.00 97.50 95 MET A N 1
ATOM 708 C CA . MET A 1 95 ? 1.857 -5.106 19.965 1.00 97.50 95 MET A CA 1
ATOM 709 C C . MET A 1 95 ? 1.971 -5.801 21.332 1.00 97.50 95 MET A C 1
ATOM 711 O O . MET A 1 95 ? 1.292 -6.800 21.561 1.00 97.50 95 MET A O 1
ATOM 715 N N . ALA A 1 96 ? 2.763 -5.266 22.270 1.00 97.06 96 ALA A N 1
ATOM 716 C CA . ALA A 1 96 ? 2.802 -5.758 23.650 1.00 97.06 96 ALA A CA 1
ATOM 717 C C . ALA A 1 96 ? 1.514 -5.428 24.425 1.00 97.06 96 ALA A C 1
ATOM 719 O O . ALA A 1 96 ? 1.026 -6.253 25.198 1.00 97.06 96 ALA A O 1
ATOM 720 N N . THR A 1 97 ? 0.947 -4.237 24.202 1.00 97.44 97 THR A N 1
ATOM 721 C CA . THR A 1 97 ? -0.309 -3.801 24.834 1.00 97.44 97 THR A CA 1
ATOM 722 C C . THR A 1 97 ? -1.512 -4.602 24.322 1.00 97.44 97 THR A C 1
ATOM 724 O O . THR A 1 97 ? -2.426 -4.898 25.092 1.00 97.44 97 THR A O 1
ATOM 727 N N . PHE A 1 98 ? -1.509 -4.981 23.039 1.00 96.69 98 PHE A N 1
ATOM 728 C CA . PHE A 1 98 ? -2.604 -5.693 22.372 1.00 96.69 98 PHE A CA 1
ATOM 729 C C . PHE A 1 98 ? -2.125 -7.049 21.818 1.00 96.69 98 PHE A C 1
ATOM 731 O O . PHE A 1 98 ? -1.891 -7.180 20.612 1.00 96.69 98 PHE A O 1
ATOM 738 N N . PRO A 1 99 ? -1.967 -8.065 22.691 1.00 94.25 99 PRO A N 1
ATOM 739 C CA . PRO A 1 99 ? -1.357 -9.345 22.337 1.00 94.25 99 PRO A CA 1
ATOM 740 C C . PRO A 1 99 ? -2.262 -10.206 21.442 1.00 94.25 99 PRO A C 1
ATOM 742 O O . PRO A 1 99 ? -3.401 -9.854 21.138 1.00 94.25 99 PRO A O 1
ATOM 745 N N . ASN A 1 100 ? -1.772 -11.393 21.066 1.00 96.06 100 ASN A N 1
ATOM 746 C CA . ASN A 1 100 ? -2.464 -12.357 20.194 1.00 96.06 100 ASN A CA 1
ATOM 747 C C . ASN A 1 100 ? -2.766 -11.798 18.800 1.00 96.06 100 ASN A C 1
ATOM 749 O O . ASN A 1 100 ? -3.823 -12.066 18.231 1.00 96.06 100 ASN A O 1
ATOM 753 N N . ASP A 1 101 ? -1.842 -10.990 18.278 1.00 97.56 101 ASP A N 1
ATOM 754 C CA . ASP A 1 101 ? -1.965 -10.323 16.986 1.00 97.56 101 ASP A CA 1
ATOM 755 C C . ASP A 1 101 ? -3.271 -9.517 16.853 1.00 97.56 101 ASP A C 1
ATOM 757 O O . ASP A 1 101 ? -3.781 -9.360 15.746 1.00 97.56 101 ASP A O 1
ATOM 761 N N . GLN A 1 102 ? -3.841 -9.007 17.956 1.00 98.06 102 GLN A N 1
ATOM 762 C CA . GLN A 1 102 ? -4.978 -8.077 17.900 1.00 98.06 102 GLN A CA 1
ATOM 763 C C . GLN A 1 102 ? -4.608 -6.821 17.112 1.00 98.06 102 GLN A C 1
ATOM 765 O O . GLN A 1 102 ? -5.411 -6.327 16.319 1.00 98.06 102 GLN A O 1
ATOM 770 N N . LEU A 1 103 ? -3.377 -6.350 17.318 1.00 97.94 103 LEU A N 1
ATOM 771 C CA . LEU A 1 103 ? -2.705 -5.378 16.476 1.00 97.94 103 LEU A CA 1
ATOM 772 C C . LEU A 1 103 ? -1.477 -6.010 15.831 1.00 97.94 103 LEU A C 1
ATOM 774 O O . LEU A 1 103 ? -0.722 -6.719 16.492 1.00 97.94 103 LEU A O 1
ATOM 778 N N . LEU A 1 104 ? -1.246 -5.687 14.564 1.00 98.69 104 LEU A N 1
ATOM 779 C CA . LEU A 1 104 ? 0.065 -5.806 13.935 1.00 98.69 104 LEU A CA 1
ATOM 780 C C . LEU A 1 104 ? 0.493 -4.440 13.436 1.00 98.69 104 LEU A C 1
ATOM 782 O O . LEU A 1 104 ? -0.305 -3.740 12.812 1.00 98.69 104 LEU A O 1
ATOM 786 N N . VAL A 1 105 ? 1.746 -4.080 13.691 1.00 98.50 105 VAL A N 1
ATOM 787 C CA . VAL A 1 105 ? 2.280 -2.769 13.336 1.00 98.50 105 VAL A CA 1
ATOM 788 C C . VAL A 1 105 ? 3.638 -2.933 12.677 1.00 98.50 105 VAL A C 1
ATOM 790 O O . VAL A 1 105 ? 4.499 -3.616 13.221 1.00 98.50 105 VAL A O 1
ATOM 793 N N . SER A 1 106 ? 3.828 -2.294 11.526 1.00 98.31 106 SER A N 1
ATOM 794 C CA . SER A 1 106 ? 5.107 -2.273 10.820 1.00 98.31 106 SER A CA 1
ATOM 795 C C . SER A 1 106 ? 5.384 -0.883 10.258 1.00 98.31 106 SER A C 1
ATOM 797 O O . SER A 1 106 ? 4.490 -0.235 9.709 1.00 98.31 106 SER A O 1
ATOM 799 N N . ARG A 1 107 ? 6.625 -0.430 10.412 1.00 97.50 107 ARG A N 1
ATOM 800 C CA . ARG A 1 107 ? 7.182 0.796 9.850 1.00 97.50 107 ARG A CA 1
ATOM 801 C C . ARG A 1 107 ? 8.200 0.440 8.779 1.00 97.50 107 ARG A C 1
ATOM 803 O O . ARG A 1 107 ? 9.130 -0.321 9.036 1.00 97.50 107 ARG A O 1
ATOM 810 N N . PHE A 1 108 ? 8.022 0.987 7.584 1.00 96.00 108 PHE A N 1
ATOM 811 C CA . PHE A 1 108 ? 8.839 0.619 6.436 1.00 96.00 108 PHE A CA 1
ATOM 812 C C . PHE A 1 108 ? 8.940 1.728 5.391 1.00 96.00 108 PHE A C 1
ATOM 814 O O . PHE A 1 108 ? 8.116 2.645 5.343 1.00 96.00 108 PHE A O 1
ATOM 821 N N . PHE A 1 109 ? 9.958 1.630 4.544 1.00 93.81 109 PHE A N 1
ATOM 822 C CA . PHE A 1 109 ? 10.105 2.457 3.356 1.00 93.81 109 PHE A CA 1
ATOM 823 C C . PHE A 1 109 ? 9.004 2.126 2.350 1.00 93.81 109 PHE A C 1
ATOM 825 O O . PHE A 1 109 ? 8.783 0.970 2.004 1.00 93.81 109 PHE A O 1
ATOM 832 N N . ALA A 1 110 ? 8.306 3.147 1.863 1.00 92.38 110 ALA A N 1
ATOM 833 C CA . ALA A 1 110 ? 7.155 3.004 0.987 1.00 92.38 110 ALA A CA 1
ATOM 834 C C . ALA A 1 110 ? 7.415 3.707 -0.355 1.00 92.38 110 ALA A C 1
ATOM 836 O O . ALA A 1 110 ? 7.040 4.873 -0.522 1.00 92.38 110 ALA A O 1
ATOM 837 N N . PRO A 1 111 ? 7.965 2.996 -1.360 1.00 88.12 111 PRO A N 1
ATOM 838 C CA . PRO A 1 111 ? 8.264 3.568 -2.671 1.00 88.12 111 PRO A CA 1
ATOM 839 C C . PRO A 1 111 ? 7.077 4.305 -3.285 1.00 88.12 111 PRO A C 1
ATOM 841 O O . PRO A 1 111 ? 7.236 5.381 -3.854 1.00 88.12 111 PRO A O 1
ATOM 844 N N . LYS A 1 112 ? 5.857 3.769 -3.130 1.00 86.56 112 LYS A N 1
ATOM 845 C CA . LYS A 1 112 ? 4.626 4.335 -3.705 1.00 86.56 112 LYS A CA 1
ATOM 846 C C . LYS A 1 112 ? 4.408 5.806 -3.340 1.00 86.56 112 LYS A C 1
ATOM 848 O O . LYS A 1 112 ? 3.894 6.550 -4.169 1.00 86.56 112 LYS A O 1
ATOM 853 N N . ILE A 1 113 ? 4.840 6.243 -2.156 1.00 87.19 113 ILE A N 1
ATOM 854 C CA . ILE A 1 113 ? 4.588 7.605 -1.666 1.00 87.19 113 ILE A CA 1
ATOM 855 C C . ILE A 1 113 ? 5.790 8.549 -1.763 1.00 87.19 113 ILE A C 1
ATOM 857 O O . ILE A 1 113 ? 5.684 9.678 -1.297 1.00 87.19 113 ILE A O 1
ATOM 861 N N . VAL A 1 114 ? 6.905 8.115 -2.364 1.00 86.88 114 VAL A N 1
ATOM 862 C CA . VAL A 1 114 ? 8.043 9.004 -2.658 1.00 86.88 114 VAL A CA 1
ATOM 863 C C . VAL A 1 114 ? 7.551 10.217 -3.447 1.00 86.88 114 VAL A C 1
ATOM 865 O O . VAL A 1 114 ? 6.831 10.071 -4.441 1.00 86.88 114 VAL A O 1
ATOM 868 N N . ASP A 1 115 ? 7.937 11.412 -3.015 1.00 84.25 115 ASP A N 1
ATOM 869 C CA . ASP A 1 115 ? 7.548 12.645 -3.688 1.00 84.25 115 ASP A CA 1
ATOM 870 C C . ASP A 1 115 ? 8.644 13.060 -4.672 1.00 84.25 115 ASP A C 1
ATOM 872 O O . ASP A 1 115 ? 9.673 13.611 -4.285 1.00 84.25 115 ASP A O 1
ATOM 876 N N . PHE A 1 116 ? 8.415 12.755 -5.951 1.00 80.00 116 PHE A N 1
ATOM 877 C CA . PHE A 1 116 ? 9.309 13.129 -7.050 1.00 80.00 116 PHE A CA 1
ATOM 878 C C . PHE A 1 116 ? 9.039 14.533 -7.605 1.00 80.00 116 PHE A C 1
ATOM 880 O O . PHE A 1 116 ? 9.773 15.004 -8.469 1.00 80.00 116 PHE A O 1
ATOM 887 N N . ASN A 1 117 ? 7.990 15.205 -7.127 1.00 76.94 117 ASN A N 1
ATOM 888 C CA . ASN A 1 117 ? 7.612 16.527 -7.613 1.00 76.94 117 ASN A CA 1
ATOM 889 C C . ASN A 1 117 ? 8.211 17.652 -6.760 1.00 76.94 117 ASN A C 1
ATOM 891 O O . ASN A 1 117 ? 8.209 18.810 -7.184 1.00 76.94 117 ASN A O 1
ATOM 895 N N . VAL A 1 118 ? 8.747 17.340 -5.577 1.00 73.62 118 VAL A N 1
ATOM 896 C CA . VAL A 1 118 ? 9.416 18.324 -4.722 1.00 73.62 118 VAL A CA 1
ATOM 897 C C . VAL A 1 118 ? 10.863 18.517 -5.159 1.00 73.62 118 VAL A C 1
ATOM 899 O O . VAL A 1 118 ? 11.629 17.570 -5.274 1.00 73.62 118 VAL A O 1
ATOM 902 N N . LYS A 1 119 ? 11.264 19.775 -5.355 1.00 66.12 119 LYS A N 1
ATOM 903 C CA . LYS A 1 119 ? 12.665 20.126 -5.598 1.00 66.12 119 LYS A CA 1
ATOM 904 C C . LYS A 1 119 ? 13.436 20.058 -4.284 1.00 66.12 119 LYS A C 1
ATOM 906 O O . LYS A 1 119 ? 13.389 21.005 -3.501 1.00 66.12 119 LYS A O 1
ATOM 911 N N . SER A 1 120 ? 14.154 18.962 -4.066 1.00 64.44 120 SER A N 1
ATOM 912 C CA . SER A 1 120 ? 15.140 18.892 -2.987 1.00 64.44 120 SER A CA 1
ATOM 913 C C . SER A 1 120 ? 16.250 19.923 -3.212 1.00 64.44 120 SER A C 1
ATOM 915 O O . SER A 1 120 ? 16.651 20.200 -4.348 1.00 64.44 120 SER A O 1
ATOM 917 N N . THR A 1 121 ? 16.768 20.494 -2.125 1.00 64.50 121 THR A N 1
ATOM 918 C CA . THR A 1 121 ? 18.001 21.296 -2.158 1.00 64.50 121 THR A CA 1
ATOM 919 C C . THR A 1 121 ? 19.234 20.439 -2.435 1.00 64.50 121 THR A C 1
ATOM 921 O O . THR A 1 121 ? 20.279 20.974 -2.804 1.00 64.50 121 THR A O 1
ATOM 924 N N . ASP A 1 122 ? 19.113 19.123 -2.262 1.00 63.59 122 ASP A N 1
ATOM 925 C CA . ASP A 1 122 ? 20.122 18.159 -2.660 1.00 63.59 122 ASP A CA 1
ATOM 926 C C . ASP A 1 122 ? 19.952 17.819 -4.148 1.00 63.59 122 ASP A C 1
ATOM 928 O O . ASP A 1 122 ? 19.021 17.123 -4.557 1.00 63.59 122 ASP A O 1
ATOM 932 N N . THR A 1 123 ? 20.861 18.326 -4.982 1.00 61.75 123 THR A N 1
ATOM 933 C CA . THR A 1 123 ? 20.863 18.046 -6.424 1.00 61.75 123 THR A CA 1
ATOM 934 C C . THR A 1 123 ? 21.223 16.597 -6.748 1.00 61.75 123 THR A C 1
ATOM 936 O O . THR A 1 123 ? 20.999 16.169 -7.881 1.00 61.75 123 THR A O 1
ATOM 939 N N . GLN A 1 124 ? 21.766 15.845 -5.785 1.00 58.31 124 GLN A N 1
ATOM 940 C CA . GLN A 1 124 ? 22.031 14.417 -5.912 1.00 58.31 124 GLN A CA 1
ATOM 941 C C . GLN A 1 124 ? 20.756 13.585 -5.704 1.00 58.31 124 GLN A C 1
ATOM 943 O O . GLN A 1 124 ? 20.611 12.550 -6.352 1.00 58.31 124 GLN A O 1
ATOM 948 N N . TYR A 1 125 ? 19.812 14.063 -4.880 1.00 66.94 125 TYR A N 1
ATOM 949 C CA . TYR A 1 125 ? 18.552 13.375 -4.562 1.00 66.94 125 TYR A CA 1
ATOM 950 C C . TYR A 1 125 ? 17.361 14.337 -4.667 1.00 66.94 125 TYR A C 1
ATOM 952 O O . TYR A 1 125 ? 16.901 14.874 -3.658 1.00 66.94 125 TYR A O 1
ATOM 960 N N . PRO A 1 126 ? 16.834 14.577 -5.882 1.00 69.25 126 PRO A N 1
ATOM 961 C CA . PRO A 1 126 ? 15.811 15.589 -6.140 1.00 69.25 126 PRO A CA 1
ATOM 962 C C . PRO A 1 126 ? 14.397 15.170 -5.690 1.00 69.25 126 PRO A C 1
ATOM 964 O O . PRO A 1 126 ? 13.428 15.584 -6.314 1.00 69.25 126 PRO A O 1
ATOM 967 N N . TYR A 1 127 ? 14.257 14.329 -4.665 1.00 79.38 127 TYR A N 1
ATOM 968 C CA . TYR A 1 127 ? 12.977 13.801 -4.184 1.00 79.38 127 TYR A CA 1
ATOM 969 C C . TYR A 1 127 ? 13.009 13.535 -2.682 1.00 79.38 127 TYR A C 1
ATOM 971 O O . TYR A 1 127 ? 14.071 13.358 -2.088 1.00 79.38 127 TYR A O 1
ATOM 979 N N . HIS A 1 128 ? 11.828 13.470 -2.070 1.00 84.00 128 HIS A N 1
ATOM 980 C CA . HIS A 1 128 ? 11.687 13.134 -0.655 1.00 84.00 128 HIS A CA 1
ATOM 981 C C . HIS A 1 128 ? 11.280 11.669 -0.478 1.00 84.00 128 HIS A C 1
ATOM 983 O O . HIS A 1 128 ? 10.324 11.193 -1.103 1.00 84.00 128 HIS A O 1
ATOM 989 N N . ALA A 1 129 ? 11.995 10.950 0.390 1.00 86.88 129 ALA A N 1
ATOM 990 C CA . ALA A 1 129 ? 11.755 9.531 0.626 1.00 86.88 129 ALA A CA 1
ATOM 991 C C . ALA A 1 129 ? 10.405 9.300 1.321 1.00 86.88 129 ALA A C 1
ATOM 993 O O . ALA A 1 129 ? 10.020 10.014 2.248 1.00 86.88 129 ALA A O 1
ATOM 994 N N . GLY A 1 130 ? 9.684 8.281 0.861 1.00 90.50 130 GLY A N 1
ATOM 995 C CA . GLY A 1 130 ? 8.383 7.901 1.391 1.00 90.50 130 GLY A CA 1
ATOM 996 C C . GLY A 1 130 ? 8.499 6.834 2.470 1.00 90.50 130 GLY A C 1
ATOM 997 O O . GLY A 1 130 ? 9.121 5.801 2.241 1.00 90.50 130 GLY A O 1
ATOM 998 N N . TRP A 1 131 ? 7.850 7.032 3.611 1.00 94.00 131 TRP A N 1
ATOM 999 C CA . TRP A 1 131 ? 7.834 6.084 4.724 1.00 94.00 131 TRP A CA 1
ATOM 1000 C C . TRP A 1 131 ? 6.419 5.838 5.223 1.00 94.00 131 TRP A C 1
ATOM 1002 O O . TRP A 1 131 ? 5.586 6.738 5.250 1.00 94.00 131 TRP A O 1
ATOM 1012 N N . ARG A 1 132 ? 6.116 4.609 5.627 1.00 96.12 132 ARG A N 1
ATOM 1013 C CA . ARG A 1 132 ? 4.771 4.228 6.049 1.00 96.12 132 ARG A CA 1
ATOM 1014 C C . ARG A 1 132 ? 4.801 3.483 7.364 1.00 96.12 132 ARG A C 1
ATOM 1016 O O . ARG A 1 132 ? 5.585 2.556 7.535 1.00 96.12 132 ARG A O 1
ATOM 1023 N N . LYS A 1 133 ? 3.887 3.848 8.260 1.00 97.62 133 LYS A N 1
ATOM 1024 C CA . LYS A 1 133 ? 3.476 3.002 9.379 1.00 97.62 133 LYS A CA 1
ATOM 1025 C C . LYS A 1 133 ? 2.134 2.378 9.027 1.00 97.62 133 LYS A C 1
ATOM 1027 O O . LYS A 1 133 ? 1.143 3.083 8.858 1.00 97.62 133 LYS A O 1
ATOM 1032 N N . LEU A 1 134 ? 2.111 1.058 8.899 1.00 98.44 134 LEU A N 1
ATOM 1033 C CA . LEU A 1 134 ? 0.896 0.283 8.696 1.00 98.44 134 LEU A CA 1
ATOM 1034 C C . LEU A 1 134 ? 0.477 -0.364 10.010 1.00 98.44 134 LEU A C 1
ATOM 1036 O O . LEU A 1 134 ? 1.273 -1.048 10.652 1.00 98.44 134 LEU A O 1
ATOM 1040 N N . VAL A 1 135 ? -0.793 -0.201 10.363 1.00 98.69 135 VAL A N 1
ATOM 1041 C CA . VAL A 1 135 ? -1.416 -0.849 11.515 1.00 98.69 135 VAL A CA 1
ATOM 1042 C C . VAL A 1 135 ? -2.588 -1.685 11.032 1.00 98.69 135 VAL A C 1
ATOM 1044 O O . VAL A 1 135 ? -3.546 -1.142 10.492 1.00 98.69 135 VAL A O 1
ATOM 1047 N N . ARG A 1 136 ? -2.554 -2.995 11.262 1.00 98.62 136 ARG A N 1
ATOM 1048 C CA . ARG A 1 136 ? -3.728 -3.861 11.115 1.00 98.62 136 ARG A CA 1
ATOM 1049 C C . ARG A 1 136 ? -4.368 -4.068 12.479 1.00 98.62 136 ARG A C 1
ATOM 1051 O O . ARG A 1 136 ? -3.709 -4.542 13.400 1.00 98.62 136 ARG A O 1
ATOM 1058 N N . ILE A 1 137 ? -5.652 -3.753 12.579 1.00 98.69 137 ILE A N 1
ATOM 1059 C CA . ILE A 1 137 ? -6.453 -3.754 13.805 1.00 98.69 137 ILE A CA 1
ATOM 1060 C C . ILE A 1 137 ? -7.622 -4.709 13.616 1.00 98.69 137 ILE A C 1
ATOM 1062 O O . ILE A 1 137 ? -8.403 -4.515 12.692 1.00 98.69 137 ILE A O 1
ATOM 1066 N N . LEU A 1 138 ? -7.764 -5.734 14.454 1.00 98.69 138 LEU A N 1
ATOM 1067 C CA . LEU A 1 138 ? -8.939 -6.613 14.401 1.00 98.69 138 LEU A CA 1
ATOM 1068 C C . LEU A 1 138 ? -10.143 -5.958 15.081 1.00 98.69 138 LEU A C 1
ATOM 1070 O O . LEU A 1 138 ? -9.987 -5.313 16.105 1.00 98.69 138 LEU A O 1
ATOM 1074 N N . ALA A 1 139 ? -11.358 -6.172 14.583 1.00 98.69 139 ALA A N 1
ATOM 1075 C CA . ALA A 1 139 ? -12.550 -5.830 15.355 1.00 98.69 139 ALA A CA 1
ATOM 1076 C C . ALA A 1 139 ? -12.639 -6.750 16.587 1.00 98.69 139 ALA A C 1
ATOM 1078 O O . ALA A 1 139 ? -12.662 -7.976 16.452 1.00 98.69 139 ALA A O 1
ATOM 1079 N N . LEU A 1 140 ? -12.677 -6.180 17.795 1.00 98.38 140 LEU A N 1
ATOM 1080 C CA . LEU A 1 140 ? -12.756 -6.976 19.020 1.00 98.38 140 LEU A CA 1
ATOM 1081 C C . LEU A 1 140 ? -14.163 -7.567 19.206 1.00 98.38 140 LEU A C 1
ATOM 1083 O O . LEU A 1 140 ? -15.148 -6.911 18.848 1.00 98.38 140 LEU A O 1
ATOM 1087 N N . PRO A 1 141 ? -14.297 -8.759 19.819 1.00 98.06 141 PRO A N 1
ATOM 1088 C CA . PRO A 1 141 ? -15.599 -9.371 20.061 1.00 98.06 141 PRO A CA 1
ATOM 1089 C C . PRO A 1 141 ? -16.560 -8.448 20.816 1.00 98.06 141 PRO A C 1
ATOM 1091 O O . PRO A 1 141 ? -16.205 -7.885 21.856 1.00 98.06 141 PRO 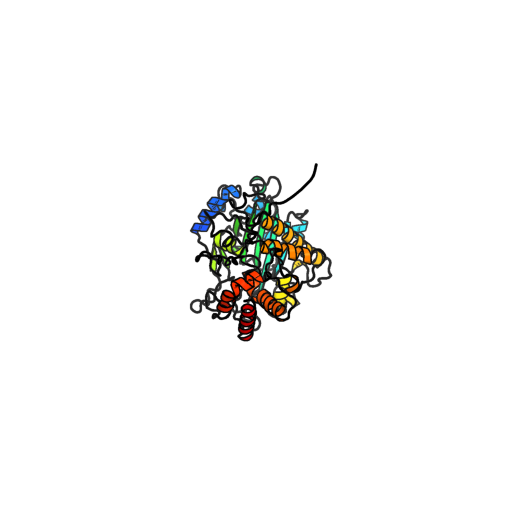A O 1
ATOM 1094 N N . ARG A 1 142 ? -17.807 -8.372 20.339 1.00 97.81 142 ARG A N 1
ATOM 1095 C CA . ARG A 1 142 ? -18.899 -7.527 20.856 1.00 97.81 142 ARG A CA 1
ATOM 1096 C C . ARG A 1 142 ? -18.680 -6.018 20.694 1.00 97.81 142 ARG A C 1
ATOM 1098 O O . ARG A 1 142 ? -19.411 -5.238 21.302 1.00 97.81 142 ARG A O 1
ATOM 1105 N N . SER A 1 143 ? -17.698 -5.594 19.900 1.00 98.62 143 SER A N 1
ATOM 1106 C CA . SER A 1 143 ? -17.577 -4.195 19.477 1.00 98.62 143 SER A CA 1
ATOM 1107 C C . SER A 1 143 ? -18.692 -3.809 18.493 1.00 98.62 143 SER A C 1
ATOM 1109 O O . SER A 1 143 ? -19.416 -4.670 17.976 1.00 98.62 143 SER A O 1
ATOM 1111 N N . GLY A 1 144 ? -18.834 -2.508 18.221 1.00 98.56 144 GLY A N 1
ATOM 1112 C CA . GLY A 1 144 ? -19.758 -2.030 17.191 1.00 98.56 144 GLY A CA 1
ATOM 1113 C C . GLY A 1 144 ? -19.380 -2.577 15.814 1.00 98.56 144 GLY A C 1
ATOM 1114 O O . GLY A 1 144 ? -20.233 -3.088 15.092 1.00 98.56 144 GLY A O 1
ATOM 1115 N N . ALA A 1 145 ? -18.083 -2.583 15.505 1.00 98.69 145 ALA A N 1
ATOM 1116 C CA . ALA A 1 145 ? -17.545 -3.144 14.273 1.00 98.69 145 ALA A CA 1
ATOM 1117 C C . ALA A 1 145 ? -17.774 -4.662 14.151 1.00 98.69 145 ALA A C 1
ATOM 1119 O O . ALA A 1 145 ? -18.189 -5.136 13.096 1.00 98.69 145 ALA A O 1
ATOM 1120 N N . ASP A 1 146 ? -17.557 -5.431 15.224 1.00 98.69 146 ASP A N 1
ATOM 1121 C CA . ASP A 1 146 ? -17.824 -6.878 15.232 1.00 98.69 146 ASP A CA 1
ATOM 1122 C C . ASP A 1 146 ? -19.309 -7.182 14.997 1.00 98.69 146 ASP A C 1
ATOM 1124 O O . ASP A 1 146 ? -19.649 -8.052 14.194 1.00 98.69 146 ASP A O 1
ATOM 1128 N N . SER A 1 147 ? -20.194 -6.409 15.633 1.00 98.50 147 SER A N 1
ATOM 1129 C CA . SER A 1 147 ? -21.648 -6.525 15.453 1.00 98.50 147 SER A CA 1
ATOM 1130 C C . SER A 1 147 ? -22.087 -6.194 14.022 1.00 98.50 147 SER A C 1
ATOM 1132 O O . SER A 1 147 ? -23.065 -6.757 13.535 1.00 98.50 147 SER A O 1
ATOM 1134 N N . ALA A 1 148 ? -21.346 -5.321 13.336 1.00 98.44 148 ALA A N 1
ATOM 1135 C CA . ALA A 1 148 ? -21.538 -4.983 11.927 1.00 98.44 148 ALA A CA 1
ATOM 1136 C C . ALA A 1 148 ? -20.914 -6.004 10.955 1.00 98.44 148 ALA A C 1
ATOM 1138 O O . ALA A 1 148 ? -21.013 -5.843 9.742 1.00 98.44 148 ALA A O 1
ATOM 1139 N N . GLY A 1 149 ? -20.263 -7.056 11.463 1.00 98.38 149 GLY A N 1
ATOM 1140 C CA . GLY A 1 149 ? -19.602 -8.060 10.633 1.00 98.38 149 GLY A CA 1
ATOM 1141 C C . GLY A 1 149 ? -18.268 -7.596 10.048 1.00 98.38 149 GLY A C 1
ATOM 1142 O O . GLY A 1 149 ? -17.810 -8.167 9.060 1.00 98.38 149 GLY A O 1
ATOM 1143 N N . LEU A 1 150 ? -17.619 -6.591 10.638 1.00 98.62 150 LEU A N 1
ATOM 1144 C CA . LEU A 1 150 ? -16.278 -6.168 10.240 1.00 98.62 150 LEU A CA 1
ATOM 1145 C C . LEU A 1 150 ? -15.221 -7.108 10.838 1.00 98.62 150 LEU A C 1
ATOM 1147 O O . LEU A 1 150 ? -15.366 -7.624 11.952 1.00 98.62 150 LEU A O 1
ATOM 1151 N N . GLN A 1 151 ? -14.156 -7.368 10.083 1.00 98.25 151 GLN A N 1
ATOM 1152 C CA . GLN A 1 151 ? -13.048 -8.217 10.524 1.00 98.25 151 GLN A CA 1
ATOM 1153 C C . GLN A 1 151 ? -11.878 -7.383 11.025 1.00 98.25 151 GLN A C 1
ATOM 1155 O O . GLN A 1 151 ? -11.359 -7.646 12.110 1.00 98.25 151 GLN A O 1
ATOM 1160 N N . ALA A 1 152 ? -11.447 -6.409 10.227 1.00 98.56 152 ALA A N 1
ATOM 1161 C CA . ALA A 1 152 ? -10.255 -5.631 10.515 1.00 98.56 152 ALA A CA 1
ATOM 1162 C C . ALA A 1 152 ? -10.299 -4.244 9.870 1.00 98.56 152 ALA A C 1
ATOM 1164 O O . ALA A 1 152 ? -11.009 -4.026 8.891 1.00 98.56 152 ALA A O 1
ATOM 1165 N N . ALA A 1 153 ? -9.482 -3.334 10.386 1.00 98.69 153 ALA A N 1
ATOM 1166 C CA . ALA A 1 153 ? -9.107 -2.089 9.735 1.00 98.69 153 ALA A CA 1
ATOM 1167 C C . ALA A 1 153 ? -7.588 -2.049 9.526 1.00 98.69 153 ALA A C 1
ATOM 1169 O O . ALA A 1 153 ? -6.823 -2.499 10.377 1.00 98.69 153 ALA A O 1
ATOM 1170 N N . TYR A 1 154 ? -7.159 -1.499 8.399 1.00 98.69 154 TYR A N 1
ATOM 1171 C CA . TYR A 1 154 ? -5.772 -1.202 8.071 1.00 98.69 154 TYR A CA 1
ATOM 1172 C C . TYR A 1 154 ? -5.622 0.311 8.069 1.00 98.69 154 TYR A C 1
ATOM 1174 O O . TYR A 1 154 ? -6.258 0.976 7.259 1.00 98.69 154 TYR A O 1
ATOM 1182 N N . VAL A 1 155 ? -4.810 0.845 8.975 1.00 98.62 155 VAL A N 1
ATOM 1183 C CA . VAL A 1 155 ? -4.521 2.277 9.097 1.00 98.62 155 VAL A CA 1
ATOM 1184 C C . VAL A 1 155 ? -3.121 2.530 8.559 1.00 98.62 155 VAL A C 1
ATOM 1186 O O . VAL A 1 155 ? -2.159 1.903 9.005 1.00 98.62 155 VAL A O 1
ATOM 1189 N N . LEU A 1 156 ? -3.016 3.414 7.575 1.00 97.56 156 LEU A N 1
ATOM 1190 C CA . LEU A 1 156 ? -1.782 3.758 6.887 1.00 97.56 156 LEU A CA 1
ATOM 1191 C C . LEU A 1 156 ? -1.436 5.207 7.215 1.00 97.56 156 LEU A C 1
ATOM 1193 O O . LEU A 1 156 ? -2.061 6.124 6.686 1.00 97.56 156 LEU A O 1
ATOM 1197 N N . PHE A 1 157 ? -0.416 5.397 8.047 1.00 96.81 157 PHE A N 1
ATOM 1198 C CA . PHE A 1 157 ? 0.205 6.699 8.255 1.00 96.81 157 PHE A CA 1
ATOM 1199 C C . PHE A 1 157 ? 1.352 6.856 7.263 1.00 96.81 157 PHE A C 1
ATOM 1201 O O . PHE A 1 157 ? 2.226 5.987 7.176 1.00 96.81 157 PHE A O 1
ATOM 1208 N N . ASN A 1 158 ? 1.327 7.936 6.495 1.00 94.69 158 ASN A N 1
ATOM 1209 C CA . ASN A 1 158 ? 2.274 8.222 5.431 1.00 94.69 158 ASN A CA 1
ATOM 1210 C C . ASN A 1 158 ? 3.162 9.393 5.847 1.00 94.69 158 ASN A C 1
ATOM 1212 O O . ASN A 1 158 ? 2.667 10.466 6.164 1.00 94.69 158 ASN A O 1
ATOM 1216 N N . TYR A 1 159 ? 4.471 9.198 5.796 1.00 93.12 159 TYR A N 1
ATOM 1217 C CA . TYR A 1 159 ? 5.484 10.185 6.141 1.00 93.12 159 TYR A CA 1
ATOM 1218 C C . TYR A 1 159 ? 6.347 10.467 4.920 1.00 93.12 159 TYR A C 1
ATOM 1220 O O . TYR A 1 159 ? 6.626 9.579 4.109 1.00 93.12 159 TYR A O 1
ATOM 1228 N N . VAL A 1 160 ? 6.773 11.717 4.804 1.00 89.12 160 VAL A N 1
ATOM 1229 C CA . VAL A 1 160 ? 7.694 12.168 3.767 1.00 89.12 160 VAL A CA 1
ATOM 1230 C C . VAL A 1 160 ? 8.931 12.693 4.476 1.00 89.12 160 VAL A C 1
ATOM 1232 O O . VAL A 1 160 ? 8.850 13.627 5.269 1.00 89.12 160 VAL A O 1
ATOM 1235 N N . GLN A 1 161 ? 10.066 12.055 4.224 1.00 85.81 161 GLN A N 1
ATOM 1236 C CA . GLN A 1 161 ? 11.348 12.422 4.802 1.00 85.81 161 GLN A CA 1
ATOM 1237 C C . GLN A 1 161 ? 11.994 13.488 3.913 1.00 85.81 161 GLN A C 1
ATOM 1239 O O . GLN A 1 161 ? 12.478 13.182 2.822 1.00 85.81 161 GLN A O 1
ATOM 1244 N N . GLU A 1 162 ? 11.974 14.740 4.372 1.00 81.12 162 GLU A N 1
ATOM 1245 C CA . GLU A 1 162 ? 12.548 15.874 3.634 1.00 81.12 162 GLU A CA 1
ATOM 1246 C C . GLU A 1 162 ? 14.081 15.828 3.603 1.00 81.12 162 GLU A C 1
ATOM 1248 O O . GLU A 1 162 ? 14.690 16.094 2.571 1.00 81.12 162 GLU A O 1
ATOM 1253 N N . GLN A 1 163 ? 14.708 15.455 4.723 1.00 78.50 163 GLN A N 1
ATOM 1254 C CA . GLN A 1 163 ? 16.156 15.286 4.839 1.00 78.50 163 GLN A CA 1
ATOM 1255 C C . GLN A 1 163 ? 16.478 13.826 5.149 1.00 78.50 163 GLN A C 1
ATOM 1257 O O . GLN A 1 163 ? 16.010 13.276 6.144 1.00 78.50 163 GLN A O 1
ATOM 1262 N N . LEU A 1 164 ? 17.312 13.190 4.323 1.00 76.75 164 LEU A N 1
ATOM 1263 C CA . LEU A 1 164 ? 17.614 11.754 4.442 1.00 76.75 164 LEU A CA 1
ATOM 1264 C C . LEU A 1 164 ? 18.376 11.385 5.732 1.00 76.75 164 LEU A C 1
ATOM 1266 O O . LEU A 1 164 ? 18.451 10.209 6.084 1.00 76.75 164 LEU A O 1
ATOM 1270 N N . THR A 1 165 ? 18.921 12.380 6.440 1.00 75.44 165 THR A N 1
ATOM 1271 C CA . THR A 1 165 ? 19.568 12.234 7.754 1.00 75.44 165 THR A CA 1
ATOM 1272 C C . THR A 1 165 ? 18.591 12.193 8.924 1.00 75.44 165 THR A C 1
ATOM 1274 O O . THR A 1 165 ? 18.974 11.757 10.008 1.00 75.44 165 THR A O 1
ATOM 1277 N N . ASP A 1 166 ? 17.360 12.668 8.737 1.00 81.88 166 ASP A N 1
ATOM 1278 C CA . ASP A 1 166 ? 16.381 12.770 9.816 1.00 81.88 166 ASP A CA 1
ATOM 1279 C C . ASP A 1 166 ? 15.675 11.432 10.023 1.00 81.88 166 ASP A C 1
ATOM 1281 O O . ASP A 1 166 ? 15.488 10.665 9.079 1.00 81.88 166 ASP A O 1
ATOM 1285 N N . ALA A 1 167 ? 15.230 11.147 11.247 1.00 86.75 167 ALA A N 1
ATOM 1286 C CA . ALA A 1 167 ? 14.424 9.959 11.486 1.00 86.75 167 ALA A CA 1
ATOM 1287 C C . ALA A 1 167 ? 13.090 10.062 10.720 1.00 86.75 167 ALA A C 1
ATOM 1289 O O . ALA A 1 167 ? 12.371 11.049 10.883 1.00 86.75 167 ALA A O 1
ATOM 1290 N N . PRO A 1 168 ? 12.714 9.051 9.915 1.00 88.44 168 PRO A N 1
ATOM 1291 C CA . PRO A 1 168 ? 11.492 9.105 9.115 1.00 88.44 168 PRO A CA 1
ATOM 1292 C C . PRO A 1 168 ? 10.205 9.016 9.941 1.00 88.44 168 PRO A C 1
ATOM 1294 O O . PRO A 1 168 ? 9.132 9.352 9.445 1.00 88.44 168 PRO A O 1
ATOM 1297 N N . PHE A 1 169 ? 10.304 8.548 11.186 1.00 90.81 169 PHE A N 1
ATOM 1298 C CA . PHE A 1 169 ? 9.181 8.416 12.103 1.00 90.81 169 PHE A CA 1
ATOM 1299 C C . PHE A 1 169 ? 9.422 9.254 13.355 1.00 90.81 169 PHE A C 1
ATOM 1301 O O . PHE A 1 169 ? 10.556 9.305 13.840 1.00 90.81 169 PHE A O 1
ATOM 1308 N N . PRO A 1 170 ? 8.365 9.852 13.923 1.00 81.12 170 PRO A N 1
ATOM 1309 C CA . PRO A 1 170 ? 8.489 10.608 15.154 1.00 81.12 170 PRO A CA 1
ATOM 1310 C C . PRO A 1 170 ? 8.868 9.687 16.322 1.00 81.12 170 PRO A C 1
ATOM 1312 O O . PRO A 1 170 ? 8.347 8.581 16.463 1.00 81.12 170 PRO A O 1
ATOM 1315 N N . ASP A 1 171 ? 9.754 10.165 17.192 1.00 70.25 171 ASP A N 1
ATOM 1316 C CA . ASP A 1 171 ? 10.191 9.497 18.427 1.00 70.25 171 ASP A CA 1
ATOM 1317 C C . ASP A 1 171 ? 9.525 10.091 19.686 1.00 70.25 171 ASP A C 1
ATOM 1319 O O . ASP A 1 171 ? 10.018 9.951 20.805 1.00 70.25 171 ASP A O 1
ATOM 1323 N N . GLY A 1 172 ? 8.402 10.794 19.502 1.00 58.09 172 GLY A N 1
ATOM 1324 C CA . GLY A 1 172 ? 7.700 11.525 20.560 1.00 58.09 172 GLY A CA 1
ATOM 1325 C C . GLY A 1 172 ? 8.299 12.896 20.899 1.00 58.09 172 GLY A C 1
ATOM 1326 O O . GLY A 1 172 ? 7.692 13.633 21.672 1.00 58.09 172 GLY A O 1
ATOM 1327 N N . THR A 1 173 ? 9.444 13.270 20.312 1.00 58.03 173 THR A N 1
ATOM 1328 C CA . THR A 1 173 ? 10.025 14.626 20.421 1.00 58.03 173 THR A CA 1
ATOM 1329 C C . THR A 1 173 ? 9.872 15.452 19.141 1.00 58.03 173 THR A C 1
ATOM 1331 O O . THR A 1 173 ? 9.988 16.678 19.164 1.00 58.03 173 THR A O 1
ATOM 1334 N N . SER A 1 174 ? 9.583 14.778 18.027 1.00 59.16 174 SER A N 1
ATOM 1335 C CA . SER A 1 174 ? 9.461 15.367 16.696 1.00 59.16 174 SER A CA 1
ATOM 1336 C C . SER A 1 174 ? 8.099 16.035 16.453 1.00 59.16 174 SER A C 1
ATOM 1338 O O . SER A 1 174 ? 7.058 15.545 16.885 1.00 59.16 174 SER A O 1
ATOM 1340 N N . VAL A 1 175 ? 8.118 17.118 15.668 1.00 61.16 175 VAL A N 1
ATOM 1341 C CA . VAL A 1 175 ? 6.931 17.811 15.128 1.00 61.16 175 VAL A CA 1
ATOM 1342 C C . VAL A 1 175 ? 6.344 17.108 13.892 1.00 61.16 175 VAL A C 1
ATOM 1344 O O . VAL A 1 175 ? 5.268 17.489 13.438 1.00 61.16 175 VAL A O 1
ATOM 1347 N N . SER A 1 176 ? 7.052 16.117 13.335 1.00 80.31 176 SER A N 1
ATOM 1348 C CA . SER A 1 176 ? 6.639 15.378 12.141 1.00 80.31 176 SER A CA 1
ATOM 1349 C C . SER A 1 176 ? 5.416 14.515 12.437 1.00 80.31 176 SER A C 1
ATOM 1351 O O . SER A 1 176 ? 5.403 13.736 13.393 1.00 80.31 176 SER A O 1
ATOM 1353 N N . GLU A 1 177 ? 4.392 14.678 11.611 1.00 91.06 177 GLU A N 1
ATOM 1354 C CA . GLU A 1 177 ? 3.143 13.928 11.630 1.00 91.06 177 GLU A CA 1
ATOM 1355 C C . GLU A 1 177 ? 2.887 13.332 10.247 1.00 91.06 177 GLU A C 1
ATOM 1357 O O . GLU A 1 177 ? 3.456 13.761 9.240 1.00 91.06 177 GLU A O 1
ATOM 1362 N N . SER A 1 178 ? 2.014 12.336 10.202 1.00 93.81 178 SER A N 1
ATOM 1363 C CA . SER A 1 178 ? 1.549 11.731 8.967 1.00 93.81 178 SER A CA 1
ATOM 1364 C C . SER A 1 178 ? 0.944 12.790 8.039 1.00 93.81 178 SER A C 1
ATOM 1366 O O . SER A 1 178 ? 0.039 13.523 8.438 1.00 93.81 178 SER A O 1
ATOM 1368 N N . VAL A 1 179 ? 1.398 12.851 6.784 1.00 92.06 179 VAL A N 1
ATOM 1369 C CA . VAL A 1 179 ? 0.906 13.813 5.779 1.00 92.06 179 VAL A CA 1
ATOM 1370 C C . VAL A 1 179 ? -0.487 13.465 5.246 1.00 92.06 179 VAL A C 1
ATOM 1372 O O . VAL A 1 179 ? -1.131 14.303 4.622 1.00 92.06 179 VAL A O 1
ATOM 1375 N N . ASN A 1 180 ? -0.937 12.224 5.446 1.00 91.50 180 ASN A N 1
ATOM 1376 C CA . ASN A 1 180 ? -2.324 11.779 5.287 1.00 91.50 180 ASN A CA 1
ATOM 1377 C C . ASN A 1 180 ? -2.517 10.428 5.989 1.00 91.50 180 ASN A C 1
ATOM 1379 O O . ASN A 1 180 ? -1.570 9.642 6.088 1.00 91.50 180 ASN A O 1
ATOM 1383 N N . THR A 1 181 ? -3.733 10.143 6.458 1.00 96.38 181 THR A N 1
ATOM 1384 C CA . THR A 1 181 ? -4.041 8.893 7.163 1.00 96.38 181 THR A CA 1
ATOM 1385 C C . THR A 1 181 ? -5.14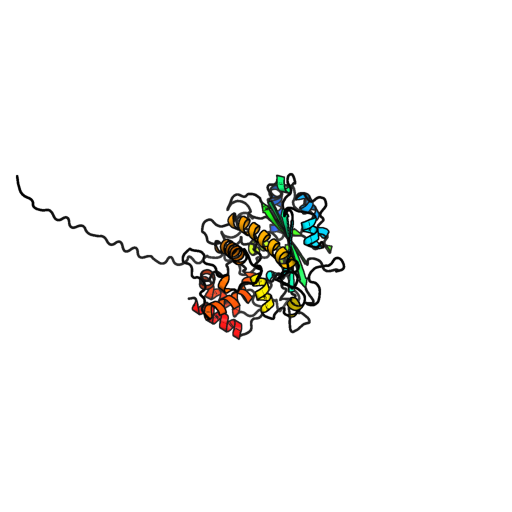9 8.133 6.447 1.00 96.38 181 THR A C 1
ATOM 1387 O O . THR A 1 181 ? -6.333 8.414 6.615 1.00 96.38 181 THR A O 1
ATOM 1390 N N . GLN A 1 182 ? -4.762 7.123 5.671 1.00 96.06 182 GLN A N 1
ATOM 1391 C CA . GLN A 1 182 ? -5.707 6.305 4.911 1.00 96.06 182 GLN A CA 1
ATOM 1392 C C . GLN A 1 182 ? -6.161 5.109 5.741 1.00 96.06 182 GLN A C 1
ATOM 1394 O O . GLN A 1 182 ? -5.354 4.476 6.427 1.00 96.06 182 GLN A O 1
ATOM 1399 N N . VAL A 1 183 ? -7.436 4.748 5.637 1.00 98.25 183 VAL A N 1
ATOM 1400 C CA . VAL A 1 183 ? -7.995 3.583 6.320 1.00 98.25 183 VAL A CA 1
ATOM 1401 C C . VAL A 1 183 ? -8.733 2.680 5.343 1.00 98.25 183 VAL A C 1
ATOM 1403 O O . VAL A 1 183 ? -9.572 3.130 4.567 1.00 98.25 183 VAL A O 1
ATOM 1406 N N . ILE A 1 184 ? -8.448 1.381 5.426 1.00 98.50 184 ILE A N 1
ATOM 1407 C CA . ILE A 1 184 ? -9.140 0.333 4.673 1.00 98.50 184 ILE A CA 1
ATOM 1408 C C . ILE A 1 184 ? -9.791 -0.626 5.666 1.00 98.50 184 ILE A C 1
ATOM 1410 O O . ILE A 1 184 ? -9.104 -1.260 6.463 1.00 98.50 184 ILE A O 1
ATOM 1414 N N . ILE A 1 185 ? -11.112 -0.748 5.630 1.00 98.62 185 ILE A N 1
ATOM 1415 C CA . ILE A 1 185 ? -11.888 -1.631 6.503 1.00 98.62 185 ILE A CA 1
ATOM 1416 C C . ILE A 1 185 ? -12.291 -2.872 5.713 1.00 98.62 185 ILE A C 1
ATOM 1418 O O . ILE A 1 185 ? -12.887 -2.769 4.645 1.00 98.62 185 ILE A O 1
ATOM 1422 N N . VAL A 1 186 ? -11.996 -4.047 6.257 1.00 98.19 186 VAL A N 1
ATOM 1423 C CA . VAL A 1 186 ? -12.291 -5.342 5.642 1.00 98.19 186 VAL A CA 1
ATOM 1424 C C . VAL A 1 186 ? -13.481 -5.990 6.359 1.00 98.19 186 VAL A C 1
ATOM 1426 O O . VAL A 1 186 ? -13.400 -6.221 7.575 1.00 98.19 186 VAL A O 1
ATOM 1429 N N . PRO A 1 187 ? -14.590 -6.285 5.655 1.00 98.19 187 PRO A N 1
ATOM 1430 C CA . PRO A 1 187 ? -15.679 -7.079 6.208 1.00 98.19 187 PRO A CA 1
ATOM 1431 C C . PRO A 1 187 ? -15.248 -8.539 6.395 1.00 98.19 187 PRO A C 1
ATOM 1433 O O . PRO A 1 187 ? -14.415 -9.055 5.662 1.00 98.19 187 PRO A O 1
ATOM 1436 N N . ARG A 1 188 ? -15.845 -9.230 7.366 1.00 97.00 188 ARG A N 1
ATOM 1437 C CA . ARG A 1 188 ? -15.609 -10.663 7.619 1.00 97.00 188 ARG A CA 1
ATOM 1438 C C . ARG A 1 188 ? -16.178 -11.559 6.529 1.00 97.00 188 ARG A C 1
ATOM 1440 O O . ARG A 1 188 ? -15.701 -12.670 6.342 1.00 97.00 188 ARG A O 1
ATOM 1447 N N . ALA A 1 189 ? -17.249 -11.105 5.895 1.00 95.06 189 ALA A N 1
ATOM 1448 C CA . ALA A 1 189 ? -17.907 -11.789 4.801 1.00 95.06 189 ALA A CA 1
ATOM 1449 C C . ALA A 1 189 ? -18.617 -10.757 3.927 1.00 95.06 189 ALA A C 1
ATOM 1451 O O . ALA A 1 189 ? -19.107 -9.742 4.425 1.00 95.06 189 ALA A O 1
ATOM 1452 N N . PHE A 1 190 ? -18.684 -11.044 2.634 1.00 94.62 190 PHE A N 1
ATOM 1453 C CA . PHE A 1 190 ? -19.383 -10.242 1.642 1.00 94.62 190 PHE A CA 1
ATOM 1454 C C . PHE A 1 190 ? -19.819 -11.144 0.486 1.00 94.62 190 PHE A C 1
ATOM 1456 O O . PHE A 1 190 ? -19.240 -12.205 0.232 1.00 94.62 190 PHE A O 1
ATOM 1463 N N . SER A 1 191 ? -20.856 -10.725 -0.225 1.00 91.69 191 SER A N 1
ATOM 1464 C CA . SER A 1 191 ? -21.328 -11.406 -1.424 1.00 91.69 191 SER A CA 1
ATOM 1465 C C . SER A 1 191 ? -20.407 -11.064 -2.595 1.00 91.69 191 SER A C 1
ATOM 1467 O O . SER A 1 191 ? -20.439 -9.957 -3.133 1.00 91.69 191 SER A O 1
ATOM 1469 N N . LYS A 1 192 ? -19.557 -12.019 -2.984 1.00 87.62 192 LYS A N 1
ATOM 1470 C CA . LYS A 1 192 ? -18.557 -11.869 -4.050 1.00 87.62 192 LYS A CA 1
ATOM 1471 C C . LYS A 1 192 ? -19.172 -11.321 -5.346 1.00 87.62 192 LYS A C 1
ATOM 1473 O O . LYS A 1 192 ? -20.147 -11.872 -5.853 1.00 87.62 192 LYS A O 1
ATOM 1478 N N . GLY A 1 193 ? -18.591 -10.248 -5.884 1.00 85.31 193 GLY A N 1
ATOM 1479 C CA . GLY A 1 193 ? -19.088 -9.578 -7.095 1.00 85.31 193 GLY A CA 1
ATOM 1480 C C . GLY A 1 193 ? -20.332 -8.702 -6.892 1.00 85.31 193 GLY A C 1
ATOM 1481 O O . GLY A 1 193 ? -20.799 -8.108 -7.857 1.00 85.31 193 GLY A O 1
ATOM 1482 N N . GLN A 1 194 ? -20.886 -8.622 -5.677 1.00 88.75 194 GLN A N 1
ATOM 1483 C CA . GLN A 1 194 ? -22.137 -7.902 -5.392 1.00 88.75 194 GLN A CA 1
ATOM 1484 C C . GLN A 1 194 ? -22.023 -6.883 -4.257 1.00 88.75 194 GLN A C 1
ATOM 1486 O O . GLN A 1 194 ? -22.701 -5.861 -4.290 1.00 88.75 194 GLN A O 1
ATOM 1491 N N . GLU A 1 195 ? -21.206 -7.163 -3.246 1.00 92.88 195 GLU A N 1
ATOM 1492 C CA . GLU A 1 195 ? -20.968 -6.291 -2.095 1.00 92.88 195 GLU A CA 1
ATOM 1493 C C . GLU A 1 195 ? -19.506 -5.861 -2.050 1.00 92.88 195 GLU A C 1
ATOM 1495 O O . GLU A 1 195 ? -18.647 -6.561 -2.578 1.00 92.88 195 GLU A O 1
ATOM 1500 N N . ASP A 1 196 ? -19.223 -4.727 -1.404 1.00 94.19 196 ASP A N 1
ATOM 1501 C CA . ASP A 1 196 ? -17.854 -4.247 -1.231 1.00 94.19 196 ASP A CA 1
ATOM 1502 C C . ASP A 1 196 ? -16.993 -5.279 -0.496 1.00 94.19 196 ASP A C 1
ATOM 1504 O O . ASP A 1 196 ? -17.352 -5.759 0.582 1.00 94.19 196 ASP A O 1
ATOM 1508 N N . SER A 1 197 ? -15.819 -5.566 -1.050 1.00 94.38 197 SER A N 1
ATOM 1509 C CA . SER A 1 197 ? -14.807 -6.406 -0.402 1.00 94.38 197 SER A CA 1
ATOM 1510 C C . SER A 1 197 ? -13.898 -5.615 0.546 1.00 94.38 197 SER A C 1
ATOM 1512 O O . SER A 1 197 ? -13.138 -6.211 1.313 1.00 94.38 197 SER A O 1
ATOM 1514 N N . ALA A 1 198 ? -13.958 -4.281 0.486 1.00 96.00 198 ALA A N 1
ATOM 1515 C CA . ALA A 1 198 ? -13.307 -3.354 1.401 1.00 96.00 198 ALA A CA 1
ATOM 1516 C C . ALA A 1 198 ? -14.009 -1.984 1.388 1.00 96.00 198 ALA A C 1
ATOM 1518 O O . ALA A 1 198 ? -14.553 -1.562 0.367 1.00 96.00 198 ALA A O 1
ATOM 1519 N N . TYR A 1 199 ? -13.948 -1.268 2.510 1.00 97.50 199 TYR A N 1
ATOM 1520 C CA . TYR A 1 199 ? -14.405 0.117 2.634 1.00 97.50 199 TYR A CA 1
ATOM 1521 C C . TYR A 1 199 ? -13.220 1.051 2.859 1.00 97.50 199 TYR A C 1
ATOM 1523 O O . TYR A 1 199 ? -12.272 0.689 3.552 1.00 97.50 199 TYR A O 1
ATOM 1531 N N . PHE A 1 200 ? -13.280 2.258 2.313 1.00 97.50 200 PHE A N 1
ATOM 1532 C CA . PHE A 1 200 ? -12.196 3.231 2.372 1.00 97.50 200 PHE A CA 1
ATOM 1533 C C . PHE A 1 200 ? -12.628 4.444 3.186 1.00 97.50 200 PHE A C 1
ATOM 1535 O O . PHE A 1 200 ? -13.716 4.968 2.974 1.00 97.50 200 PHE A O 1
ATOM 1542 N N . LEU A 1 201 ? -11.775 4.910 4.088 1.00 98.12 201 LEU A N 1
ATOM 1543 C CA . LEU A 1 201 ? -11.924 6.189 4.776 1.00 98.12 201 LEU A CA 1
ATOM 1544 C C . LEU A 1 201 ? -10.595 6.940 4.681 1.00 98.12 201 LEU A C 1
ATOM 1546 O O . LEU A 1 201 ? -9.533 6.324 4.569 1.00 98.12 201 LEU A O 1
ATOM 1550 N N . ASP A 1 202 ? -10.658 8.259 4.765 1.00 97.50 202 ASP A N 1
ATOM 1551 C CA . ASP A 1 202 ? -9.484 9.107 4.941 1.00 97.50 202 ASP A CA 1
ATOM 1552 C C . ASP A 1 202 ? -9.661 9.945 6.207 1.00 97.50 202 ASP A C 1
ATOM 1554 O O . ASP A 1 202 ? -10.775 10.363 6.539 1.00 97.50 202 ASP A O 1
ATOM 1558 N N . PHE A 1 203 ? -8.572 10.143 6.940 1.00 97.69 203 PHE A N 1
ATOM 1559 C CA . PHE A 1 203 ? -8.522 10.995 8.115 1.00 97.69 203 PHE A CA 1
ATOM 1560 C C . PHE A 1 203 ? -7.404 12.021 7.946 1.00 97.69 203 PHE A C 1
ATOM 1562 O O . PHE A 1 203 ? -6.309 11.714 7.466 1.00 97.69 203 PHE A O 1
ATOM 1569 N N . ASP A 1 204 ? -7.701 13.237 8.388 1.00 95.88 204 ASP A N 1
ATOM 1570 C CA . ASP A 1 204 ? -6.783 14.365 8.396 1.00 95.88 204 ASP A CA 1
ATOM 1571 C C . ASP A 1 204 ? -5.559 14.079 9.287 1.00 95.88 204 ASP A C 1
ATOM 1573 O O . ASP A 1 204 ? -5.493 13.084 10.022 1.00 95.88 204 ASP A O 1
ATOM 1577 N N . THR A 1 205 ? -4.570 14.960 9.237 1.00 94.44 205 THR A N 1
ATOM 1578 C CA . THR A 1 205 ? -3.366 14.849 10.059 1.00 94.44 205 THR A CA 1
ATOM 1579 C C . THR A 1 205 ? -3.681 15.045 11.546 1.00 94.44 205 THR A C 1
ATOM 1581 O O . THR A 1 205 ? -4.783 15.458 11.942 1.00 94.44 205 THR A O 1
ATOM 1584 N N . ARG A 1 206 ? -2.692 14.793 12.410 1.00 94.50 206 ARG A N 1
ATOM 1585 C CA . ARG A 1 206 ? -2.810 15.069 13.847 1.00 94.50 206 ARG A CA 1
ATOM 1586 C C . ARG A 1 206 ? -3.177 16.528 14.121 1.00 94.50 206 ARG A C 1
ATOM 1588 O O . ARG A 1 206 ? -4.054 16.772 14.949 1.00 94.50 206 ARG A O 1
ATOM 1595 N N . THR A 1 207 ? -2.576 17.490 13.419 1.00 93.62 207 THR A N 1
ATOM 1596 C CA . THR A 1 207 ? -2.922 18.917 13.555 1.00 93.62 207 THR A CA 1
ATOM 1597 C C . THR A 1 207 ? -4.367 19.212 13.122 1.00 93.62 207 THR A C 1
ATOM 1599 O O . THR A 1 207 ? -5.035 20.047 13.735 1.00 93.62 207 THR A O 1
ATOM 1602 N N . GLY A 1 208 ? -4.900 18.468 12.147 1.00 94.94 208 GLY A N 1
ATOM 1603 C CA . GLY A 1 208 ? -6.327 18.460 11.790 1.00 94.94 208 GLY A CA 1
ATOM 1604 C C . GLY A 1 208 ? -7.239 17.768 12.817 1.00 94.94 208 GLY A C 1
ATOM 1605 O O . GLY A 1 208 ? -8.469 17.799 12.703 1.00 94.94 208 GLY A O 1
ATOM 1606 N N . GLY A 1 209 ? -6.663 17.164 13.861 1.00 96.38 209 GLY A N 1
ATOM 1607 C CA . GLY A 1 209 ? -7.364 16.415 14.901 1.00 96.38 209 GLY A CA 1
ATOM 1608 C C . GLY A 1 209 ? -7.783 15.013 14.465 1.00 96.38 209 GLY A C 1
ATOM 1609 O O . GLY A 1 209 ? -8.730 14.468 15.038 1.00 96.38 209 GLY A O 1
ATOM 1610 N N . TYR A 1 210 ? -7.128 14.452 13.441 1.00 97.50 210 TYR A N 1
ATOM 1611 C CA . TYR A 1 210 ? -7.480 13.170 12.824 1.00 97.50 210 TYR A CA 1
ATOM 1612 C C . TYR A 1 210 ? -8.943 13.080 12.405 1.00 97.50 210 TYR A C 1
ATOM 1614 O O . TYR A 1 210 ? -9.563 12.023 12.544 1.00 97.50 210 TYR A O 1
ATOM 1622 N N . LYS A 1 211 ? -9.540 14.199 11.989 1.00 98.06 211 LYS A N 1
ATOM 1623 C CA . LYS A 1 211 ? -10.949 14.238 11.601 1.00 98.06 211 LYS A CA 1
ATOM 1624 C C . LYS A 1 211 ? -11.157 13.457 10.319 1.00 98.06 211 LYS A C 1
ATOM 1626 O O . LYS A 1 211 ? -10.286 13.453 9.458 1.00 98.06 211 LYS A O 1
ATOM 1631 N N . ILE A 1 212 ? -12.313 12.816 10.188 1.00 97.75 212 ILE A N 1
ATOM 1632 C CA . ILE A 1 212 ? -12.685 12.187 8.922 1.00 97.75 212 ILE A CA 1
ATOM 1633 C C . ILE A 1 212 ? -12.663 13.231 7.804 1.00 97.75 212 ILE A C 1
ATOM 1635 O O . ILE A 1 212 ? -13.128 14.362 7.975 1.00 97.75 212 ILE A O 1
ATOM 1639 N N . HIS A 1 213 ? -12.103 12.837 6.674 1.00 95.56 213 HIS A N 1
ATOM 1640 C CA . HIS A 1 213 ? -11.843 13.693 5.537 1.00 95.56 213 HIS A CA 1
ATOM 1641 C C . HIS A 1 213 ? -12.369 13.038 4.251 1.00 95.56 213 HIS A C 1
ATOM 1643 O O . HIS A 1 213 ? -12.689 11.844 4.215 1.00 95.56 213 HIS A O 1
ATOM 1649 N N . ASP A 1 214 ? -12.538 13.840 3.200 1.00 96.12 214 ASP A N 1
ATOM 1650 C CA . ASP A 1 214 ? -13.168 13.392 1.950 1.00 96.12 214 ASP A CA 1
ATOM 1651 C C . ASP A 1 214 ? -12.139 12.933 0.903 1.00 96.12 214 ASP A C 1
ATOM 1653 O O . ASP A 1 214 ? -12.492 12.263 -0.069 1.00 96.12 214 ASP A O 1
ATOM 1657 N N . PHE A 1 215 ? -10.869 13.307 1.071 1.00 95.00 215 PHE A N 1
ATOM 1658 C CA . PHE A 1 215 ? -9.810 13.063 0.099 1.00 95.00 215 PHE A CA 1
ATOM 1659 C C . PHE A 1 215 ? -8.435 13.022 0.755 1.00 95.00 215 PHE A C 1
ATOM 1661 O O . PHE A 1 215 ? -8.180 13.737 1.713 1.00 95.00 215 PHE A O 1
ATOM 1668 N N . LEU A 1 216 ? -7.499 12.310 0.142 1.00 92.00 216 LEU A N 1
ATOM 1669 C CA . LEU A 1 216 ? -6.080 12.450 0.463 1.00 92.00 216 LEU A CA 1
ATOM 1670 C C . LEU A 1 216 ? -5.406 13.446 -0.494 1.00 92.00 216 LEU A C 1
ATOM 1672 O O . LEU A 1 216 ? -5.724 13.496 -1.684 1.00 92.00 216 LEU A O 1
ATOM 1676 N N . SER A 1 217 ? -4.443 14.221 0.004 1.00 90.12 217 SER A N 1
ATOM 1677 C CA . SER A 1 217 ? -3.574 15.055 -0.835 1.00 90.12 217 SER A CA 1
ATOM 1678 C C . SER A 1 217 ? -2.267 14.315 -1.122 1.00 90.12 217 SER A C 1
ATOM 1680 O O . SER A 1 217 ? -1.526 13.978 -0.194 1.00 90.12 217 SER A O 1
ATOM 1682 N N . ALA A 1 218 ? -1.984 14.023 -2.394 1.00 87.19 218 ALA A N 1
ATOM 1683 C CA . ALA A 1 218 ? -0.841 13.193 -2.773 1.00 87.19 218 ALA A CA 1
ATOM 1684 C C . ALA A 1 218 ? -0.200 13.569 -4.115 1.00 87.19 218 ALA A C 1
ATOM 1686 O O . ALA A 1 218 ? -0.808 14.235 -4.947 1.00 87.19 218 ALA A O 1
ATOM 1687 N N . ALA A 1 219 ? 1.031 13.092 -4.319 1.00 83.25 219 ALA A N 1
ATOM 1688 C CA . ALA A 1 219 ? 1.861 13.331 -5.505 1.00 83.25 219 ALA A CA 1
ATOM 1689 C C . ALA A 1 219 ? 2.076 12.067 -6.370 1.00 83.25 219 ALA A C 1
ATOM 1691 O O . ALA A 1 219 ? 2.968 12.045 -7.213 1.00 83.25 219 ALA A O 1
ATOM 1692 N N . PHE A 1 220 ? 1.311 10.987 -6.150 1.00 76.31 220 PHE A N 1
ATOM 1693 C CA . PHE A 1 220 ? 1.653 9.646 -6.661 1.00 76.31 220 PHE A CA 1
ATOM 1694 C C . PHE A 1 220 ? 1.741 9.550 -8.194 1.00 76.31 220 PHE A C 1
ATOM 1696 O O . PHE A 1 220 ? 2.575 8.807 -8.706 1.00 76.31 220 PHE A O 1
ATOM 1703 N N . ASP A 1 221 ? 0.901 10.289 -8.921 1.00 75.19 221 ASP A N 1
ATOM 1704 C CA . ASP A 1 221 ? 0.831 10.274 -10.390 1.00 75.19 221 ASP A CA 1
ATOM 1705 C C . ASP A 1 221 ? 0.612 11.673 -11.006 1.00 75.19 221 ASP A C 1
ATOM 1707 O O . ASP A 1 221 ? 0.191 11.819 -12.161 1.00 75.19 221 ASP A O 1
ATOM 1711 N N . VAL A 1 222 ? 0.925 12.720 -10.237 1.00 75.94 222 VAL A N 1
ATOM 1712 C CA . VAL A 1 222 ? 0.868 14.109 -10.702 1.00 75.94 222 VAL A CA 1
ATOM 1713 C C . VAL A 1 222 ? 2.039 14.333 -11.661 1.00 75.94 222 VAL A C 1
ATOM 1715 O O . VAL A 1 222 ? 3.195 14.171 -11.278 1.00 75.94 222 VAL A O 1
ATOM 1718 N N . ALA A 1 223 ? 1.745 14.681 -12.920 1.00 71.88 223 ALA A N 1
ATOM 1719 C CA . ALA A 1 223 ? 2.789 15.190 -13.812 1.00 71.88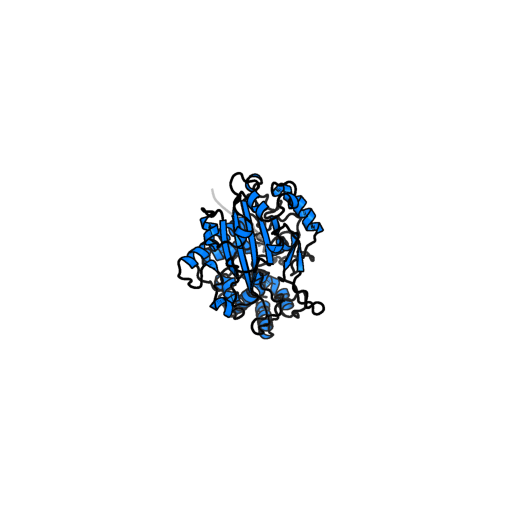 223 ALA A CA 1
ATOM 1720 C C . ALA A 1 223 ? 3.078 16.634 -13.435 1.00 71.88 223 ALA A C 1
ATOM 1722 O O . ALA A 1 223 ? 2.147 17.387 -13.157 1.00 71.88 223 ALA A O 1
ATOM 1723 N N . GLN A 1 224 ? 4.349 17.009 -13.494 1.00 68.44 224 GLN A N 1
ATOM 1724 C CA . GLN A 1 224 ? 4.757 18.386 -13.296 1.00 68.44 224 GLN A CA 1
ATOM 1725 C C . GLN A 1 224 ? 4.088 19.278 -14.349 1.00 68.44 224 GLN A C 1
ATOM 1727 O O . GLN A 1 224 ? 4.351 19.132 -15.548 1.00 68.44 224 GLN A O 1
ATOM 1732 N N . ASP A 1 225 ? 3.226 20.193 -13.904 1.00 67.88 225 ASP A N 1
ATOM 1733 C CA . ASP A 1 225 ? 2.671 21.227 -14.769 1.00 67.88 225 ASP A CA 1
ATOM 1734 C C . ASP A 1 225 ? 3.703 22.361 -14.891 1.00 67.88 225 ASP A C 1
ATOM 1736 O O . ASP A 1 225 ? 4.024 23.011 -13.894 1.00 67.88 225 ASP A O 1
ATOM 1740 N N . PRO A 1 226 ? 4.258 22.627 -16.086 1.00 68.94 226 PRO A N 1
ATOM 1741 C CA . PRO A 1 226 ? 5.205 23.723 -16.268 1.00 68.94 226 PRO A CA 1
ATOM 1742 C C . PRO A 1 226 ? 4.591 25.109 -16.010 1.00 68.94 226 PRO A C 1
ATOM 1744 O O . PRO A 1 226 ? 5.343 26.056 -15.788 1.00 68.94 226 PRO A O 1
ATOM 1747 N N . ASN A 1 227 ? 3.261 25.242 -16.043 1.00 69.25 227 ASN A N 1
ATOM 1748 C CA . ASN A 1 227 ? 2.557 26.491 -15.745 1.00 69.25 227 ASN A CA 1
ATOM 1749 C C . ASN A 1 227 ? 2.223 26.644 -14.255 1.00 69.25 227 ASN A C 1
ATOM 1751 O O . ASN A 1 227 ? 2.036 27.772 -13.806 1.00 69.25 227 ASN A O 1
ATOM 1755 N N . HIS A 1 228 ? 2.187 25.532 -13.517 1.00 66.25 228 HIS A N 1
ATOM 1756 C CA . HIS A 1 228 ? 1.925 25.469 -12.078 1.00 66.25 228 HIS A CA 1
ATOM 1757 C C . HIS A 1 228 ? 2.981 24.604 -11.373 1.00 66.25 228 HIS A C 1
ATOM 1759 O O . HIS A 1 228 ? 2.655 23.573 -10.781 1.00 66.25 228 HIS A O 1
ATOM 1765 N N . PRO A 1 229 ? 4.276 24.970 -11.449 1.00 68.06 229 PRO A N 1
ATOM 1766 C CA . PRO A 1 229 ? 5.356 24.172 -10.868 1.00 68.06 229 PRO A CA 1
ATOM 1767 C C . PRO A 1 229 ? 5.265 24.036 -9.339 1.00 68.06 229 PRO A C 1
ATOM 1769 O O . PRO A 1 229 ? 5.960 23.200 -8.764 1.00 68.06 229 PRO A O 1
ATOM 1772 N N . GLU A 1 230 ? 4.458 24.871 -8.684 1.00 70.88 230 GLU A N 1
ATOM 1773 C CA . GLU A 1 230 ? 4.120 24.812 -7.265 1.00 70.88 230 GLU A CA 1
ATOM 1774 C C . GLU A 1 230 ? 3.104 23.714 -6.911 1.00 70.88 230 GLU A C 1
ATOM 1776 O O . GLU A 1 230 ? 3.070 23.265 -5.764 1.00 70.88 230 GLU A O 1
ATOM 1781 N N . GLU A 1 231 ? 2.291 23.256 -7.868 1.00 72.56 231 GLU A N 1
ATOM 1782 C CA . GLU A 1 231 ? 1.283 22.217 -7.647 1.00 72.56 231 GLU A CA 1
ATOM 1783 C C . GLU A 1 231 ? 1.922 20.827 -7.727 1.00 72.56 231 GLU A C 1
ATOM 1785 O O . GLU A 1 231 ? 1.897 20.138 -8.745 1.00 72.56 231 GLU A O 1
ATOM 1790 N N . THR A 1 232 ? 2.515 20.391 -6.617 1.00 76.81 232 THR A N 1
ATOM 1791 C CA . THR A 1 232 ? 3.163 19.071 -6.528 1.00 76.81 232 THR A CA 1
ATOM 1792 C C . THR A 1 232 ? 2.199 17.946 -6.151 1.00 76.81 232 THR A C 1
ATOM 1794 O O . THR A 1 232 ? 2.540 16.768 -6.286 1.00 76.81 232 THR A O 1
ATOM 1797 N N . LYS A 1 233 ? 0.987 18.295 -5.696 1.00 85.94 233 LYS A N 1
ATOM 1798 C CA . LYS A 1 233 ? -0.015 17.371 -5.151 1.00 85.94 233 LYS A CA 1
ATOM 1799 C C . LYS A 1 233 ? -1.405 17.636 -5.717 1.00 85.94 233 LYS A C 1
ATOM 1801 O O . LYS A 1 233 ? -1.740 18.755 -6.091 1.00 85.94 233 LYS A O 1
ATOM 1806 N N . ARG A 1 234 ? -2.243 16.601 -5.699 1.00 87.06 234 ARG A N 1
ATOM 1807 C CA . ARG A 1 234 ? -3.663 16.660 -6.053 1.00 87.06 234 ARG A CA 1
ATOM 1808 C C . ARG A 1 234 ? -4.517 16.009 -4.969 1.00 87.06 234 ARG A C 1
ATOM 1810 O O . ARG A 1 234 ? -4.049 15.133 -4.244 1.00 87.06 234 ARG A O 1
ATOM 1817 N N . ASN A 1 235 ? -5.773 16.437 -4.884 1.00 92.12 235 ASN A N 1
ATOM 1818 C CA . ASN A 1 235 ? -6.779 15.808 -4.037 1.00 92.12 235 ASN A CA 1
ATOM 1819 C C . ASN A 1 235 ? -7.364 14.575 -4.731 1.00 92.12 235 ASN A C 1
ATOM 1821 O O . ASN A 1 235 ? -7.860 14.673 -5.854 1.00 92.12 235 ASN A O 1
ATOM 1825 N N . TYR A 1 236 ? -7.327 13.444 -4.037 1.00 92.19 236 TYR A N 1
ATOM 1826 C CA . TYR A 1 236 ? -7.863 12.159 -4.469 1.00 92.19 236 TYR A CA 1
ATOM 1827 C C . TYR A 1 236 ? -8.972 11.742 -3.506 1.00 92.19 236 TYR A C 1
ATOM 1829 O O . TYR A 1 236 ? -8.718 11.341 -2.371 1.00 92.19 236 TYR A O 1
ATOM 1837 N N . TYR A 1 237 ? -10.207 11.899 -3.959 1.00 94.69 237 TYR A N 1
ATOM 1838 C CA . TYR A 1 237 ? -11.430 11.672 -3.212 1.00 94.69 237 TYR A CA 1
ATOM 1839 C C . TYR A 1 237 ? -11.743 10.183 -3.071 1.00 94.69 237 TYR A C 1
ATOM 1841 O O . TYR A 1 237 ? -11.617 9.385 -4.007 1.00 94.69 237 TYR A O 1
ATOM 1849 N N . VAL A 1 238 ? -12.198 9.826 -1.875 1.00 94.62 238 VAL A N 1
ATOM 1850 C CA . VAL A 1 238 ? -12.720 8.497 -1.549 1.00 94.62 238 VAL A CA 1
ATOM 1851 C C . VAL A 1 238 ? -14.120 8.369 -2.174 1.00 94.62 238 VAL A C 1
ATOM 1853 O O . VAL A 1 238 ? -14.855 9.355 -2.171 1.00 94.62 238 VAL A O 1
ATOM 1856 N N . PRO A 1 239 ? -14.549 7.212 -2.702 1.00 92.38 239 PRO A N 1
ATOM 1857 C CA . PRO A 1 239 ? -13.846 5.933 -2.773 1.00 92.38 239 PRO A CA 1
ATOM 1858 C C . PRO A 1 239 ? -13.019 5.730 -4.039 1.00 92.38 239 PRO A C 1
ATOM 1860 O O . PRO A 1 239 ? -12.071 4.952 -3.974 1.00 92.38 239 PRO A O 1
ATOM 1863 N N . THR A 1 240 ? -13.352 6.394 -5.156 1.00 88.50 240 THR A N 1
ATOM 1864 C CA . THR A 1 240 ? -12.787 6.074 -6.477 1.00 88.50 240 THR A CA 1
ATOM 1865 C C . THR A 1 240 ? -11.269 6.012 -6.448 1.00 88.50 240 THR A C 1
ATOM 1867 O O . THR A 1 240 ? -10.701 4.976 -6.778 1.00 88.50 240 THR A O 1
ATOM 1870 N N . ALA A 1 241 ? -10.587 7.059 -5.979 1.00 89.06 241 ALA A N 1
ATOM 1871 C CA . ALA A 1 241 ? -9.132 7.088 -6.063 1.00 89.06 241 ALA A CA 1
ATOM 1872 C C . ALA A 1 241 ? -8.457 5.982 -5.231 1.00 89.06 241 ALA A C 1
ATOM 1874 O O . ALA A 1 241 ? -7.480 5.362 -5.669 1.00 89.06 241 ALA A O 1
ATOM 1875 N N . CYS A 1 242 ? -9.009 5.700 -4.048 1.00 90.56 242 CYS A N 1
ATOM 1876 C CA . CYS A 1 242 ? -8.555 4.606 -3.197 1.00 90.56 242 CYS A CA 1
ATOM 1877 C C . CYS A 1 242 ? -8.791 3.258 -3.884 1.00 90.56 242 CYS A C 1
ATOM 1879 O O . CYS A 1 242 ? -7.869 2.451 -3.975 1.00 90.56 242 CYS A O 1
ATOM 1881 N N . ALA A 1 243 ? -9.985 3.039 -4.430 1.00 88.62 243 ALA A N 1
ATOM 1882 C CA . ALA A 1 243 ? -10.344 1.806 -5.110 1.00 88.62 243 ALA A CA 1
ATOM 1883 C C . ALA A 1 243 ? -9.461 1.513 -6.333 1.00 88.62 243 ALA A C 1
ATOM 1885 O O . ALA A 1 243 ? -9.024 0.369 -6.484 1.00 88.62 243 ALA A O 1
ATOM 1886 N N . GLN A 1 244 ? -9.084 2.530 -7.119 1.00 84.94 244 GLN A N 1
ATOM 1887 C CA . GLN A 1 244 ? -8.185 2.340 -8.269 1.00 84.94 244 GLN A CA 1
ATOM 1888 C C . GLN A 1 244 ? -6.807 1.861 -7.818 1.00 84.94 244 GLN A C 1
ATOM 1890 O O . GLN A 1 244 ? -6.228 0.930 -8.378 1.00 84.94 244 GLN A O 1
ATOM 1895 N N . CYS A 1 245 ? -6.291 2.469 -6.747 1.00 84.75 245 CYS A N 1
ATOM 1896 C CA . CYS A 1 245 ? -5.012 2.105 -6.140 1.00 84.75 245 CYS A CA 1
ATOM 1897 C C . CYS A 1 245 ? -5.028 0.745 -5.431 1.00 84.75 245 CYS A C 1
ATOM 1899 O O . CYS A 1 245 ? -3.956 0.247 -5.065 1.00 84.75 245 CYS A O 1
ATOM 1901 N N . HIS A 1 246 ? -6.221 0.195 -5.218 1.00 87.00 246 HIS A N 1
ATOM 1902 C CA . HIS A 1 246 ? -6.505 -1.036 -4.495 1.00 87.00 246 HIS A CA 1
ATOM 1903 C C . HIS A 1 246 ? -7.270 -2.052 -5.355 1.00 87.00 246 HIS A C 1
ATOM 1905 O O . HIS A 1 246 ? -7.799 -3.029 -4.842 1.00 87.00 246 HIS A O 1
ATOM 1911 N N . GLY A 1 247 ? -7.262 -1.887 -6.681 1.00 73.44 247 GLY A N 1
ATOM 1912 C CA . GLY A 1 247 ? -7.503 -2.974 -7.622 1.00 73.44 247 GLY A CA 1
ATOM 1913 C C . GLY A 1 247 ? -8.900 -3.126 -8.192 1.00 73.44 247 GLY A C 1
ATOM 1914 O O . GLY A 1 247 ? -9.079 -4.080 -8.932 1.00 73.44 247 GLY A O 1
ATOM 1915 N N . HIS A 1 248 ? -9.848 -2.232 -7.918 1.00 72.25 248 HIS A N 1
ATOM 1916 C CA . HIS A 1 248 ? -11.227 -2.438 -8.365 1.00 72.25 248 HIS A CA 1
ATOM 1917 C C . HIS A 1 248 ? -11.459 -2.156 -9.866 1.00 72.25 248 HIS A C 1
ATOM 1919 O O . HIS A 1 248 ? -12.182 -2.887 -10.537 1.00 72.25 248 HIS A O 1
ATOM 1925 N N . ASP A 1 249 ? -10.840 -1.111 -10.405 1.00 60.72 249 ASP A N 1
ATOM 1926 C CA . ASP A 1 249 ? -11.393 -0.361 -11.539 1.00 60.72 249 ASP A CA 1
ATOM 1927 C C . ASP A 1 249 ? -11.292 -1.026 -12.918 1.00 60.72 249 ASP A C 1
ATOM 1929 O O . ASP A 1 249 ? -12.004 -0.619 -13.828 1.00 60.72 249 ASP A O 1
ATOM 1933 N N . GLN A 1 250 ? -10.451 -2.051 -13.100 1.00 60.81 250 GLN A N 1
ATOM 1934 C CA . GLN A 1 250 ? -10.287 -2.752 -14.393 1.00 60.81 250 GLN A CA 1
ATOM 1935 C C . GLN A 1 250 ? -10.811 -4.189 -14.393 1.00 60.81 250 GLN A C 1
ATOM 1937 O O . GLN A 1 250 ? -10.843 -4.832 -15.438 1.00 60.81 250 GLN A O 1
ATOM 1942 N N . GLU A 1 251 ? -11.235 -4.702 -13.241 1.00 54.12 251 GLU A N 1
ATOM 1943 C CA . GLU A 1 251 ? -11.538 -6.126 -13.074 1.00 54.12 251 GLU A CA 1
ATOM 1944 C C . GLU A 1 251 ? -13.000 -6.479 -13.385 1.00 54.12 251 GLU A C 1
ATOM 1946 O O . GLU A 1 251 ? -13.380 -7.641 -13.327 1.00 54.12 251 GLU A O 1
ATOM 1951 N N . GLY A 1 252 ? -13.832 -5.497 -13.742 1.00 50.69 252 GLY A N 1
ATOM 1952 C CA . GLY A 1 252 ? -15.234 -5.727 -14.109 1.00 50.69 252 GLY A CA 1
ATOM 1953 C C . GLY A 1 252 ? -15.951 -4.510 -14.699 1.00 50.69 252 GLY A C 1
ATOM 1954 O O . GLY A 1 252 ? -17.180 -4.477 -14.712 1.00 50.69 252 GLY A O 1
ATOM 1955 N N . GLY A 1 253 ? -15.193 -3.510 -15.165 1.00 57.19 253 GLY A N 1
ATOM 1956 C CA . GLY A 1 253 ? -15.686 -2.154 -15.421 1.00 57.19 253 GLY A CA 1
ATOM 1957 C C . GLY A 1 253 ? -15.612 -1.267 -14.174 1.00 57.19 253 GLY A C 1
ATOM 1958 O O . GLY A 1 253 ? -15.289 -1.741 -13.085 1.00 57.19 253 GLY A O 1
ATOM 1959 N N . GLY A 1 254 ? -15.887 0.031 -14.339 1.00 60.44 254 GLY A N 1
ATOM 1960 C CA . GLY A 1 254 ? -15.960 0.970 -13.216 1.00 60.44 254 GLY A CA 1
ATOM 1961 C C . GLY A 1 254 ? -17.014 0.562 -12.171 1.00 60.44 254 GLY A C 1
ATOM 1962 O O . GLY A 1 254 ? -17.856 -0.304 -12.437 1.00 60.44 254 GLY A O 1
ATOM 1963 N N . PRO A 1 255 ? -17.009 1.187 -10.983 1.00 66.62 255 PRO A N 1
ATOM 1964 C CA . PRO A 1 255 ? -17.898 0.801 -9.894 1.00 66.62 255 PRO A CA 1
ATOM 1965 C C . PRO A 1 255 ? -19.366 0.830 -10.325 1.00 66.62 255 PRO A C 1
ATOM 1967 O O . PRO A 1 255 ? -19.896 1.855 -10.757 1.00 66.62 255 PRO A O 1
ATOM 1970 N N . THR A 1 256 ? -20.060 -0.297 -10.169 1.00 66.88 256 THR A N 1
ATOM 1971 C CA . THR A 1 256 ? -21.504 -0.376 -10.412 1.00 66.88 256 THR A CA 1
ATOM 1972 C C . THR A 1 256 ? -22.235 0.099 -9.163 1.00 66.88 256 THR A C 1
ATOM 1974 O O . THR A 1 256 ? -22.107 -0.488 -8.092 1.00 66.88 256 THR A O 1
ATOM 1977 N N . ASN A 1 257 ? -22.997 1.192 -9.280 1.00 74.50 257 ASN A N 1
ATOM 1978 C CA . ASN A 1 257 ? -23.714 1.815 -8.156 1.00 74.50 257 ASN A CA 1
ATOM 1979 C C . ASN A 1 257 ? -22.806 2.159 -6.955 1.00 74.50 257 ASN A C 1
ATOM 1981 O O . ASN A 1 257 ? -23.222 2.039 -5.801 1.00 74.50 257 ASN A O 1
ATOM 1985 N N . SER A 1 258 ? -21.557 2.561 -7.225 1.00 82.38 258 SER A N 1
ATOM 1986 C CA . SER A 1 258 ? -20.552 2.882 -6.199 1.00 82.38 258 SER A CA 1
ATOM 1987 C C . SER A 1 258 ? -20.209 1.714 -5.264 1.00 82.38 258 SER A C 1
ATOM 1989 O O . SER A 1 258 ? -19.840 1.959 -4.113 1.00 82.38 258 SER A O 1
ATOM 1991 N N . VAL A 1 259 ? -20.350 0.466 -5.722 1.00 89.38 259 VAL A N 1
ATOM 1992 C CA . VAL A 1 259 ? -19.919 -0.746 -5.006 1.00 89.38 259 VAL A CA 1
ATOM 1993 C C . VAL A 1 259 ? -18.582 -1.231 -5.566 1.00 89.38 259 VAL A C 1
ATOM 1995 O O . VAL A 1 259 ? -18.394 -1.245 -6.780 1.00 89.38 259 VAL A O 1
ATOM 1998 N N . PHE A 1 260 ? -17.684 -1.659 -4.677 1.00 90.94 260 PHE A N 1
ATOM 1999 C CA . PHE A 1 260 ? -16.304 -2.048 -4.972 1.00 90.94 260 PHE A CA 1
ATOM 2000 C C . PHE A 1 260 ? -16.039 -3.527 -4.619 1.00 90.94 260 PHE A C 1
ATOM 2002 O O . PHE A 1 260 ? -15.272 -3.816 -3.697 1.00 90.94 260 PHE A O 1
ATOM 2009 N N . PRO A 1 261 ? -16.666 -4.501 -5.308 1.00 89.06 261 PRO A N 1
ATOM 2010 C CA . PRO A 1 261 ? -16.598 -5.921 -4.937 1.00 89.06 261 PRO A CA 1
ATOM 2011 C C . PRO A 1 261 ? -15.242 -6.605 -5.135 1.00 89.06 261 PRO A C 1
ATOM 2013 O O . PRO A 1 261 ? -15.070 -7.752 -4.719 1.00 89.06 261 PRO A O 1
ATOM 2016 N N . TYR A 1 262 ? -14.304 -5.920 -5.786 1.00 88.12 262 TYR A N 1
ATOM 2017 C CA . TYR A 1 262 ? -12.975 -6.444 -6.104 1.00 88.12 262 TYR A CA 1
ATOM 2018 C C . TYR A 1 262 ? -11.846 -5.578 -5.533 1.00 88.12 262 TYR A C 1
ATOM 2020 O O . TYR A 1 262 ? -10.690 -5.702 -5.933 1.00 88.12 262 TYR A O 1
ATOM 2028 N N . ALA A 1 263 ? -12.172 -4.693 -4.586 1.00 90.12 263 ALA A N 1
ATOM 2029 C CA . ALA A 1 263 ? -11.175 -3.968 -3.817 1.00 90.12 263 ALA A CA 1
ATOM 2030 C C . ALA A 1 263 ? -10.306 -4.940 -2.998 1.00 90.12 263 ALA A C 1
ATOM 2032 O O . ALA A 1 263 ? -10.798 -5.865 -2.342 1.00 90.12 263 ALA A O 1
ATOM 2033 N N . LYS A 1 264 ? -9.000 -4.707 -3.027 1.00 90.38 264 LYS A N 1
ATOM 2034 C CA . LYS A 1 264 ? -7.963 -5.588 -2.499 1.00 90.38 264 LYS A CA 1
ATOM 2035 C C . LYS A 1 264 ? -6.975 -4.828 -1.634 1.00 90.38 264 LYS A C 1
ATOM 2037 O O . LYS A 1 264 ? -6.715 -3.633 -1.808 1.00 90.38 264 LYS A O 1
ATOM 2042 N N . LEU A 1 265 ? -6.358 -5.549 -0.715 1.00 92.75 265 LEU A N 1
ATOM 2043 C CA . LEU A 1 265 ? -5.209 -5.035 0.007 1.00 92.75 265 LEU A CA 1
ATOM 2044 C C . LEU A 1 265 ? -3.940 -5.244 -0.827 1.00 92.75 265 LEU A C 1
ATOM 2046 O O . LEU A 1 265 ? -3.712 -6.306 -1.412 1.00 92.75 265 LEU A O 1
ATOM 2050 N N . ASN A 1 266 ? -3.090 -4.220 -0.865 1.00 91.19 266 ASN A N 1
ATOM 2051 C CA . ASN A 1 266 ? -1.781 -4.328 -1.500 1.00 91.19 266 ASN A CA 1
ATOM 2052 C C . ASN A 1 266 ? -0.857 -5.111 -0.572 1.00 91.19 266 ASN A C 1
ATOM 2054 O O . ASN A 1 266 ? -0.684 -4.710 0.580 1.00 91.19 266 ASN A O 1
ATOM 2058 N N . TYR A 1 267 ? -0.278 -6.207 -1.063 1.00 94.00 267 TYR A N 1
ATOM 2059 C CA . TYR A 1 267 ? 0.730 -6.931 -0.297 1.00 94.00 267 TYR A CA 1
ATOM 2060 C C . TYR A 1 267 ? 2.003 -6.088 -0.156 1.00 94.00 267 TYR A C 1
ATOM 2062 O O . TYR A 1 267 ? 2.256 -5.151 -0.918 1.00 94.00 267 TYR A O 1
ATOM 2070 N N . LEU A 1 268 ? 2.772 -6.405 0.872 1.00 95.50 268 LEU A N 1
ATOM 2071 C CA . LEU A 1 268 ? 3.995 -5.721 1.248 1.00 95.50 268 LEU A CA 1
ATOM 2072 C C . LEU A 1 268 ? 5.178 -6.454 0.615 1.00 95.50 268 LEU A C 1
ATOM 2074 O O . LEU A 1 268 ? 5.556 -7.525 1.084 1.00 95.50 268 LEU A O 1
ATOM 2078 N N . ASP A 1 269 ? 5.713 -5.903 -0.471 1.00 95.31 269 ASP A N 1
ATOM 2079 C CA . ASP A 1 269 ? 6.845 -6.472 -1.209 1.00 95.31 269 ASP A CA 1
ATOM 2080 C C . ASP A 1 269 ? 8.167 -5.908 -0.669 1.00 95.31 269 ASP A C 1
ATOM 2082 O O . ASP A 1 269 ? 8.650 -4.877 -1.137 1.00 95.31 269 ASP A O 1
ATOM 2086 N N . THR A 1 270 ? 8.729 -6.552 0.358 1.00 95.44 270 THR A N 1
ATOM 2087 C CA . THR A 1 270 ? 9.995 -6.113 0.972 1.00 95.44 270 THR A CA 1
ATOM 2088 C C . THR A 1 270 ? 11.156 -6.122 -0.011 1.00 95.44 270 THR A C 1
ATOM 2090 O O . THR A 1 270 ? 12.036 -5.270 0.087 1.00 95.44 270 THR A O 1
ATOM 2093 N N . ASP A 1 271 ? 11.157 -7.053 -0.966 1.00 95.06 271 ASP A N 1
ATOM 2094 C CA . ASP A 1 271 ? 12.224 -7.179 -1.957 1.00 95.06 271 ASP A CA 1
ATOM 2095 C C . ASP A 1 271 ? 12.258 -5.950 -2.851 1.00 95.06 271 ASP A C 1
ATOM 2097 O O . ASP A 1 271 ? 13.304 -5.329 -3.015 1.00 95.06 271 ASP A O 1
ATOM 2101 N N . GLN A 1 272 ? 11.089 -5.519 -3.330 1.00 92.56 272 GLN A N 1
ATOM 2102 C CA . GLN A 1 272 ? 11.005 -4.313 -4.137 1.00 92.56 272 GLN A CA 1
ATOM 2103 C C . GLN A 1 272 ? 11.423 -3.056 -3.362 1.00 92.56 272 GLN A C 1
ATOM 2105 O O . GLN A 1 272 ? 11.952 -2.113 -3.955 1.00 92.56 272 GLN A O 1
ATOM 2110 N N . TRP A 1 273 ? 11.218 -3.014 -2.044 1.00 92.88 273 TRP A N 1
ATOM 2111 C CA . TRP A 1 273 ? 11.711 -1.902 -1.228 1.00 92.88 273 TRP A CA 1
ATOM 2112 C C . TRP A 1 273 ? 13.240 -1.867 -1.216 1.00 92.88 273 TRP A C 1
ATOM 2114 O O . TRP A 1 273 ? 13.818 -0.792 -1.383 1.00 92.88 273 TRP A O 1
ATOM 2124 N N . TYR A 1 274 ? 13.892 -3.025 -1.072 1.00 91.56 274 TYR A N 1
ATOM 2125 C CA . TYR A 1 274 ? 15.348 -3.133 -1.163 1.00 91.56 274 TYR A CA 1
ATOM 2126 C C . TYR A 1 274 ? 15.870 -2.801 -2.552 1.00 91.56 274 TYR A C 1
ATOM 2128 O O . TYR A 1 274 ? 16.830 -2.038 -2.654 1.00 91.56 274 TYR A O 1
ATOM 2136 N N . ASP A 1 275 ? 15.229 -3.312 -3.603 1.00 89.81 275 ASP A N 1
ATOM 2137 C CA . ASP A 1 275 ? 15.616 -3.018 -4.980 1.00 89.81 275 ASP A CA 1
ATOM 2138 C C . ASP A 1 275 ? 15.590 -1.503 -5.211 1.00 89.81 275 ASP A C 1
ATOM 2140 O O . ASP A 1 275 ? 16.607 -0.920 -5.584 1.00 89.81 275 ASP A O 1
ATOM 2144 N N . MET A 1 276 ? 14.490 -0.831 -4.848 1.00 85.25 276 MET A N 1
ATOM 2145 C CA . MET A 1 276 ? 14.362 0.630 -4.938 1.00 85.25 276 MET A CA 1
ATOM 2146 C C . MET A 1 276 ? 15.477 1.391 -4.213 1.00 85.25 276 MET A C 1
ATOM 2148 O O . MET A 1 276 ? 15.990 2.374 -4.750 1.00 85.25 276 MET A O 1
ATOM 2152 N N . MET A 1 277 ? 15.870 0.954 -3.016 1.00 80.94 277 MET A N 1
ATOM 2153 C CA . MET A 1 277 ? 16.959 1.600 -2.284 1.00 80.94 277 MET A CA 1
ATOM 2154 C C . MET A 1 277 ? 18.342 1.316 -2.894 1.00 80.94 277 MET A C 1
ATOM 2156 O O . MET A 1 277 ? 19.215 2.188 -2.886 1.00 80.94 277 MET A O 1
ATOM 2160 N N . ALA A 1 278 ? 18.555 0.114 -3.437 1.00 79.12 278 ALA A N 1
ATOM 2161 C CA . ALA A 1 278 ? 19.832 -0.335 -3.989 1.00 79.12 278 ALA A CA 1
ATOM 2162 C C . ALA A 1 278 ? 20.207 0.353 -5.312 1.00 79.12 278 ALA A C 1
ATOM 2164 O O . ALA A 1 278 ? 21.384 0.390 -5.672 1.00 79.12 278 ALA A O 1
ATOM 2165 N N . PHE A 1 279 ? 19.248 0.965 -6.013 1.00 70.12 279 PHE A N 1
ATOM 2166 C CA . PHE A 1 279 ? 19.492 1.685 -7.270 1.00 70.12 279 PHE A CA 1
ATOM 2167 C C . PHE A 1 279 ? 20.266 3.008 -7.123 1.00 70.12 279 PHE A C 1
ATOM 2169 O O . PHE A 1 279 ? 20.392 3.759 -8.090 1.00 70.12 279 PHE A O 1
ATOM 2176 N N . GLY A 1 280 ? 20.799 3.308 -5.935 1.00 63.66 280 GLY A N 1
ATOM 2177 C CA . GLY A 1 280 ? 21.605 4.508 -5.688 1.00 63.66 280 GLY A CA 1
ATOM 2178 C C . GLY A 1 280 ? 20.782 5.792 -5.601 1.00 63.66 280 GLY A C 1
ATOM 2179 O O . GLY A 1 280 ? 21.352 6.879 -5.560 1.00 63.66 280 GLY A O 1
ATOM 2180 N N . GLU A 1 281 ? 19.457 5.659 -5.545 1.00 67.12 281 GLU A N 1
ATOM 2181 C CA . GLU A 1 281 ? 18.506 6.757 -5.382 1.00 67.12 281 GLU A CA 1
ATOM 2182 C C . GLU A 1 281 ? 18.361 7.199 -3.920 1.00 67.12 281 GLU A C 1
ATOM 2184 O O . GLU A 1 281 ? 18.123 8.364 -3.628 1.00 67.12 281 GLU A O 1
ATOM 2189 N N . PHE A 1 282 ? 18.579 6.283 -2.976 1.00 68.69 282 PHE A N 1
ATOM 2190 C CA . PHE A 1 282 ? 18.441 6.549 -1.540 1.00 68.69 282 PHE A CA 1
ATOM 2191 C C . PHE A 1 282 ? 19.637 6.029 -0.711 1.00 68.69 282 PHE A C 1
ATOM 2193 O O . PHE A 1 282 ? 19.455 5.382 0.324 1.00 68.69 282 PHE A O 1
ATOM 2200 N N . PRO A 1 283 ? 20.893 6.254 -1.134 1.00 60.00 283 PRO A N 1
ATOM 2201 C CA . PRO A 1 283 ? 22.050 5.596 -0.531 1.00 60.00 283 PRO A CA 1
ATOM 2202 C C . PRO A 1 283 ? 22.351 6.094 0.892 1.00 60.00 283 PRO A C 1
ATOM 2204 O O . PRO A 1 283 ? 22.881 5.335 1.699 1.00 60.00 283 PRO A O 1
ATOM 2207 N N . SER A 1 284 ? 22.003 7.340 1.235 1.00 57.84 284 SER A N 1
ATOM 2208 C CA . SER A 1 284 ? 22.151 7.876 2.600 1.00 57.84 284 SER A CA 1
ATOM 2209 C C . SER A 1 284 ? 21.103 7.317 3.563 1.00 57.84 284 SER A C 1
ATOM 2211 O O . SER A 1 284 ? 21.398 7.118 4.743 1.00 57.84 284 SER A O 1
ATOM 2213 N N . THR A 1 285 ? 19.915 6.988 3.052 1.00 61.09 285 THR A N 1
ATOM 2214 C CA . THR A 1 285 ? 18.847 6.356 3.823 1.00 61.09 285 THR A CA 1
ATOM 2215 C C . THR A 1 285 ? 19.269 4.974 4.313 1.00 61.09 285 THR A C 1
ATOM 2217 O O . THR A 1 285 ? 19.195 4.723 5.513 1.00 61.09 285 THR A O 1
ATOM 2220 N N . LEU A 1 286 ? 19.824 4.133 3.429 1.00 62.56 286 LEU A N 1
ATOM 2221 C CA . LEU A 1 286 ? 20.333 2.797 3.782 1.00 62.56 286 LEU A CA 1
ATOM 2222 C C . LEU A 1 286 ? 21.489 2.818 4.792 1.00 62.56 286 LEU A C 1
ATOM 2224 O O . LEU A 1 286 ? 21.697 1.850 5.517 1.00 62.56 286 LEU A O 1
ATOM 2228 N N . GLY A 1 287 ? 22.254 3.910 4.847 1.00 67.62 287 GLY A N 1
ATOM 2229 C CA . GLY A 1 287 ? 23.344 4.057 5.813 1.00 67.62 287 GLY A CA 1
ATOM 2230 C C . GLY A 1 287 ? 22.869 4.268 7.254 1.00 67.62 287 GLY A C 1
ATOM 2231 O O . GLY A 1 287 ? 23.656 4.081 8.180 1.00 67.62 287 GLY A O 1
ATOM 2232 N N . THR A 1 288 ? 21.603 4.654 7.445 1.00 81.38 288 THR A N 1
ATOM 2233 C CA . THR A 1 288 ? 21.058 5.053 8.754 1.00 81.38 288 THR A CA 1
ATOM 2234 C C . THR A 1 288 ? 19.888 4.172 9.184 1.00 81.38 288 THR A C 1
ATOM 2236 O O . THR A 1 288 ? 19.799 3.793 10.352 1.00 81.38 288 THR A O 1
ATOM 2239 N N . TYR A 1 289 ? 19.010 3.819 8.244 1.00 88.25 289 TYR A N 1
ATOM 2240 C CA . TYR A 1 289 ? 17.806 3.036 8.487 1.00 88.25 289 TYR A CA 1
ATOM 2241 C C . TYR A 1 289 ? 17.653 1.944 7.435 1.00 88.25 289 TYR A C 1
ATOM 2243 O O . TYR A 1 289 ? 17.935 2.145 6.255 1.00 88.25 289 TYR A O 1
ATOM 2251 N N . ASP A 1 290 ? 17.150 0.796 7.866 1.00 91.75 290 ASP A N 1
ATOM 2252 C CA . ASP A 1 290 ? 16.764 -0.267 6.951 1.00 91.75 290 ASP A CA 1
ATOM 2253 C C . ASP A 1 290 ? 15.393 0.027 6.304 1.00 91.75 290 ASP A C 1
ATOM 2255 O O . ASP A 1 290 ? 14.598 0.796 6.856 1.00 91.75 290 ASP A O 1
ATOM 2259 N N . VAL A 1 291 ? 15.078 -0.598 5.159 1.00 92.12 291 VAL A N 1
ATOM 2260 C CA . VAL A 1 291 ? 13.733 -0.505 4.553 1.00 92.12 291 VAL A CA 1
ATOM 2261 C C . VAL A 1 291 ? 12.659 -1.043 5.487 1.00 92.12 291 VAL A C 1
ATOM 2263 O O . VAL A 1 291 ? 11.535 -0.549 5.452 1.00 92.12 291 VAL A O 1
ATOM 2266 N N . LEU A 1 292 ? 12.996 -2.012 6.342 1.00 95.19 292 LEU A N 1
ATOM 2267 C CA . LEU A 1 292 ? 12.164 -2.448 7.453 1.00 95.19 292 LEU A CA 1
ATOM 2268 C C . LEU A 1 292 ? 12.660 -1.782 8.739 1.00 95.19 292 LEU A C 1
ATOM 2270 O O . LEU A 1 292 ? 13.462 -2.335 9.490 1.00 95.19 292 LEU A O 1
ATOM 2274 N N . PHE A 1 293 ? 12.151 -0.579 8.998 1.00 94.50 293 PHE A N 1
ATOM 2275 C CA . PHE A 1 293 ? 12.633 0.310 10.057 1.00 94.50 293 PHE A CA 1
ATOM 2276 C C . PHE A 1 293 ? 12.690 -0.365 11.436 1.00 94.50 293 PHE A C 1
ATOM 2278 O O . PHE A 1 293 ? 13.639 -0.173 12.194 1.00 94.50 293 PHE A O 1
ATOM 2285 N N . ASP A 1 294 ? 11.681 -1.174 11.763 1.00 94.94 294 ASP A N 1
ATOM 2286 C CA . ASP A 1 294 ? 11.561 -1.830 13.071 1.00 94.94 294 ASP A CA 1
ATOM 2287 C C . ASP A 1 294 ? 12.591 -2.939 13.315 1.00 94.94 294 ASP A C 1
ATOM 2289 O O . ASP A 1 294 ? 12.810 -3.320 14.465 1.00 94.94 294 ASP A O 1
ATOM 2293 N N . GLY A 1 295 ? 13.210 -3.463 12.255 1.00 94.44 295 GLY A N 1
ATOM 2294 C CA . GLY A 1 295 ? 14.187 -4.543 12.350 1.00 94.44 295 GLY A CA 1
ATOM 2295 C C . GLY A 1 295 ? 15.612 -4.077 12.647 1.00 94.44 295 GLY A C 1
ATOM 2296 O O . GLY A 1 295 ? 16.436 -4.873 13.093 1.00 94.44 295 GLY A O 1
ATOM 2297 N N . GLY A 1 296 ? 15.903 -2.791 12.430 1.00 93.38 296 GLY A N 1
ATOM 2298 C CA . GLY A 1 296 ? 17.271 -2.275 12.433 1.00 93.38 296 GLY A CA 1
ATOM 2299 C C . GLY A 1 296 ? 18.101 -2.783 11.245 1.00 93.38 296 GLY A C 1
ATOM 2300 O O . GLY A 1 296 ? 17.599 -3.466 10.359 1.00 93.38 296 GLY A O 1
ATOM 2301 N N . LEU A 1 297 ? 19.388 -2.429 11.229 1.00 92.31 297 LEU A N 1
ATOM 2302 C CA . LEU A 1 297 ? 20.297 -2.712 10.106 1.00 92.31 297 LEU A CA 1
ATOM 2303 C C . LEU A 1 297 ? 20.869 -4.143 10.105 1.00 92.31 297 LEU A C 1
ATOM 2305 O O . LEU A 1 297 ? 21.411 -4.586 9.098 1.00 92.31 297 LEU A O 1
ATOM 2309 N N . ASP A 1 298 ? 20.806 -4.862 11.230 1.00 94.50 298 ASP A N 1
ATOM 2310 C CA . ASP A 1 298 ? 21.340 -6.225 11.333 1.00 94.50 298 ASP A CA 1
ATOM 2311 C C . ASP A 1 298 ? 20.265 -7.259 10.981 1.00 94.50 298 ASP A C 1
ATOM 2313 O O . ASP A 1 298 ? 19.469 -7.664 11.835 1.00 94.50 298 ASP A O 1
ATOM 2317 N N . HIS A 1 299 ? 20.282 -7.717 9.727 1.00 94.12 299 HIS A N 1
ATOM 2318 C CA . HIS A 1 299 ? 19.341 -8.715 9.198 1.00 94.12 299 HIS A CA 1
ATOM 2319 C C . HIS A 1 299 ? 19.461 -10.086 9.869 1.00 94.12 299 HIS A C 1
ATOM 2321 O O . HIS A 1 299 ? 18.524 -10.879 9.829 1.00 94.12 299 HIS A O 1
ATOM 2327 N N . SER A 1 300 ? 20.591 -10.365 10.528 1.00 95.38 300 SER A N 1
ATOM 2328 C CA . SER A 1 300 ? 20.792 -11.606 11.280 1.00 95.38 300 SER A CA 1
ATOM 2329 C C . SER A 1 300 ? 20.237 -11.543 12.707 1.00 95.38 300 SER A C 1
ATOM 2331 O O . SER A 1 300 ? 20.181 -12.562 13.404 1.00 95.38 300 SER A O 1
ATOM 2333 N N . SER A 1 301 ? 19.814 -10.359 13.160 1.00 96.88 301 SER A N 1
ATOM 2334 C CA . SER A 1 301 ? 19.319 -10.161 14.516 1.00 96.88 301 SER A CA 1
ATOM 2335 C C . SER A 1 301 ? 17.923 -10.757 14.718 1.00 96.88 301 SER A C 1
ATOM 2337 O O . SER A 1 301 ? 17.070 -10.779 13.828 1.00 96.88 301 SER A O 1
ATOM 2339 N N . GLY A 1 302 ? 17.637 -11.177 15.954 1.00 96.69 302 GLY A N 1
ATOM 2340 C CA . GLY A 1 302 ? 16.287 -11.605 16.333 1.00 96.69 302 GLY A CA 1
ATOM 2341 C C . GLY A 1 302 ? 15.243 -10.485 16.223 1.00 96.69 302 GLY A C 1
ATOM 2342 O O . GLY A 1 302 ? 14.072 -10.772 15.994 1.00 96.69 302 GLY A O 1
ATOM 2343 N N . ALA A 1 303 ? 15.659 -9.218 16.351 1.00 96.38 303 ALA A N 1
ATOM 2344 C CA . ALA A 1 303 ? 14.778 -8.062 16.190 1.00 96.38 303 ALA A CA 1
ATOM 2345 C C . ALA A 1 303 ? 14.319 -7.910 14.734 1.00 96.38 303 ALA A C 1
ATOM 2347 O O . ALA A 1 303 ? 13.122 -7.762 14.487 1.00 96.38 303 ALA A O 1
ATOM 2348 N N . TYR A 1 304 ? 15.244 -8.041 13.779 1.00 97.19 304 TYR A N 1
ATOM 2349 C CA . TYR A 1 304 ? 14.920 -8.027 12.357 1.00 97.19 304 TYR A CA 1
ATOM 2350 C C . TYR A 1 304 ? 13.997 -9.185 11.976 1.00 97.19 304 TYR A C 1
ATOM 2352 O O . TYR A 1 304 ? 12.943 -8.960 11.382 1.00 97.19 304 TYR A O 1
ATOM 2360 N N . GLY A 1 305 ? 14.318 -10.407 12.417 1.00 97.69 305 GLY A N 1
ATOM 2361 C CA . GLY A 1 305 ? 13.448 -11.569 12.217 1.00 97.69 305 GLY A CA 1
ATOM 2362 C C . GLY A 1 305 ? 12.027 -11.348 12.753 1.00 97.69 305 GLY A C 1
ATOM 2363 O O . GLY A 1 305 ? 11.056 -11.616 12.049 1.00 97.69 305 GLY A O 1
ATOM 2364 N N . ALA A 1 306 ? 11.887 -10.782 13.957 1.00 97.50 306 ALA A N 1
ATOM 2365 C CA . ALA A 1 306 ? 10.584 -10.483 14.550 1.00 97.50 306 ALA A CA 1
ATOM 2366 C C . ALA A 1 306 ? 9.810 -9.390 13.788 1.00 97.50 306 ALA A C 1
ATOM 2368 O O . ALA A 1 306 ? 8.600 -9.520 13.594 1.00 97.50 306 ALA A O 1
ATOM 2369 N N . ALA A 1 307 ? 10.481 -8.329 13.331 1.00 98.12 307 ALA A N 1
ATOM 2370 C CA . ALA A 1 307 ? 9.860 -7.298 12.500 1.00 98.12 307 ALA A CA 1
ATOM 2371 C C . ALA A 1 307 ? 9.389 -7.876 11.155 1.00 98.12 307 ALA A C 1
ATOM 2373 O O . ALA A 1 307 ? 8.284 -7.581 10.693 1.00 98.12 307 ALA A O 1
ATOM 2374 N N . PHE A 1 308 ? 10.193 -8.749 10.546 1.00 98.38 308 PHE A N 1
ATOM 2375 C CA . PHE A 1 308 ? 9.855 -9.395 9.284 1.00 98.38 308 PHE A CA 1
ATOM 2376 C C . PHE A 1 308 ? 8.691 -10.387 9.452 1.00 98.38 308 PHE A C 1
ATOM 2378 O O . PHE A 1 308 ? 7.797 -10.455 8.606 1.00 98.38 308 PHE A O 1
ATOM 2385 N N . ASP A 1 309 ? 8.623 -11.107 10.576 1.00 98.44 309 ASP A N 1
ATOM 2386 C CA . ASP A 1 309 ? 7.490 -11.978 10.916 1.00 98.44 309 ASP A CA 1
ATOM 2387 C C . ASP A 1 309 ? 6.162 -11.210 10.949 1.00 98.44 309 ASP A C 1
ATOM 2389 O O . ASP A 1 309 ? 5.132 -11.733 10.512 1.00 98.44 309 ASP A O 1
ATOM 2393 N N . VAL A 1 310 ? 6.166 -9.956 11.415 1.00 98.56 310 VAL A N 1
ATOM 2394 C CA . VAL A 1 310 ? 4.977 -9.092 11.361 1.00 98.56 310 VAL A CA 1
ATOM 2395 C C . VAL A 1 310 ? 4.546 -8.856 9.913 1.00 98.56 310 VAL A C 1
ATOM 2397 O O . VAL A 1 310 ? 3.360 -8.995 9.608 1.00 98.56 310 VAL A O 1
ATOM 2400 N N . VAL A 1 311 ? 5.487 -8.579 9.006 1.00 98.50 311 VAL A N 1
ATOM 2401 C CA . VAL A 1 311 ? 5.209 -8.433 7.566 1.00 98.50 311 VAL A CA 1
ATOM 2402 C C . VAL A 1 311 ? 4.655 -9.734 6.977 1.00 98.50 311 VAL A C 1
ATOM 2404 O O . VAL A 1 311 ? 3.637 -9.693 6.284 1.00 98.50 311 VAL A O 1
ATOM 2407 N N . ARG A 1 312 ? 5.217 -10.906 7.311 1.00 98.50 312 ARG A N 1
ATOM 2408 C CA . ARG A 1 312 ? 4.667 -12.202 6.858 1.00 98.50 312 ARG A CA 1
ATOM 2409 C C . ARG A 1 312 ? 3.233 -12.419 7.323 1.00 98.50 312 ARG A C 1
ATOM 2411 O O . ARG A 1 312 ? 2.390 -12.870 6.543 1.00 98.50 312 ARG A O 1
ATOM 2418 N N . LYS A 1 313 ? 2.927 -12.080 8.577 1.00 98.44 313 LYS A N 1
ATOM 2419 C CA . LYS A 1 313 ? 1.562 -12.171 9.106 1.00 98.44 313 LYS A CA 1
ATOM 2420 C C . LYS A 1 313 ? 0.627 -11.196 8.391 1.00 98.44 313 LYS A C 1
ATOM 2422 O O . LYS A 1 313 ? -0.473 -11.595 8.023 1.00 98.44 313 LYS A O 1
ATOM 2427 N N . LEU A 1 314 ? 1.050 -9.952 8.154 1.00 98.50 314 LEU A N 1
ATOM 2428 C CA . LEU A 1 314 ? 0.279 -8.972 7.378 1.00 98.50 314 LEU A CA 1
ATOM 2429 C C . LEU A 1 314 ? -0.015 -9.500 5.966 1.00 98.50 314 LEU A C 1
ATOM 2431 O O . LEU A 1 314 ? -1.180 -9.565 5.578 1.00 98.50 314 LEU A O 1
ATOM 2435 N N . ASN A 1 315 ? 1.002 -9.981 5.246 1.00 98.25 315 ASN A N 1
ATOM 2436 C CA . ASN A 1 315 ? 0.846 -10.567 3.913 1.00 98.25 315 ASN A CA 1
ATOM 2437 C C . ASN A 1 315 ? -0.045 -11.815 3.907 1.00 98.25 315 ASN A C 1
ATOM 2439 O O . ASN A 1 315 ? -0.824 -11.994 2.977 1.00 98.25 315 ASN A O 1
ATOM 2443 N N . SER A 1 316 ? -0.021 -12.637 4.959 1.00 98.00 316 SER A N 1
ATOM 2444 C CA . SER A 1 316 ? -0.935 -13.784 5.088 1.00 98.00 316 SER A CA 1
ATOM 2445 C C . SER A 1 316 ? -2.405 -13.352 5.186 1.00 98.00 316 SER A C 1
ATOM 2447 O O . SER A 1 316 ? -3.271 -13.948 4.545 1.00 98.00 316 SER A O 1
ATOM 2449 N N . PHE A 1 317 ? -2.702 -12.286 5.940 1.00 97.06 317 PHE A N 1
ATOM 2450 C CA . PHE A 1 317 ? -4.057 -11.722 5.997 1.00 97.06 317 PHE A CA 1
ATOM 2451 C C . PHE A 1 317 ? -4.474 -11.102 4.659 1.00 97.06 317 PHE A C 1
ATOM 2453 O O . PHE A 1 317 ? -5.585 -11.346 4.188 1.00 97.06 317 PHE A O 1
ATOM 2460 N N . ILE A 1 318 ? -3.572 -10.344 4.033 1.00 96.06 318 ILE A N 1
ATOM 2461 C CA . ILE A 1 318 ? -3.786 -9.733 2.715 1.00 96.06 318 ILE A CA 1
ATOM 2462 C C . ILE A 1 318 ? -4.092 -10.808 1.673 1.00 96.06 318 ILE A C 1
ATOM 2464 O O . ILE A 1 318 ? -5.055 -10.689 0.924 1.00 96.06 318 ILE A O 1
ATOM 2468 N N . ARG A 1 319 ? -3.341 -11.912 1.682 1.00 96.06 319 ARG A N 1
ATOM 2469 C CA . ARG A 1 319 ? -3.582 -13.070 0.821 1.00 96.06 319 ARG A CA 1
ATOM 2470 C C . ARG A 1 319 ? -4.981 -13.647 1.000 1.00 96.06 319 ARG A C 1
ATOM 2472 O O . ARG A 1 319 ? -5.621 -13.981 0.002 1.00 96.06 319 ARG A O 1
ATOM 2479 N N . SER A 1 320 ? -5.463 -13.768 2.239 1.00 95.06 320 SER A N 1
ATOM 2480 C CA . SER A 1 320 ? -6.823 -14.248 2.519 1.00 95.06 320 SER A CA 1
ATOM 2481 C C . SER A 1 320 ? -7.878 -13.319 1.915 1.00 95.06 320 SER A C 1
ATOM 2483 O O . SER A 1 320 ? -8.698 -13.775 1.123 1.00 95.06 320 SER A O 1
ATOM 2485 N N . GLN A 1 321 ? -7.803 -12.014 2.204 1.00 93.75 321 GLN A N 1
ATOM 2486 C CA . GLN A 1 321 ? -8.762 -11.027 1.691 1.00 93.75 321 GLN A CA 1
ATOM 2487 C C . GLN A 1 321 ? -8.730 -10.942 0.157 1.00 93.75 321 GLN A C 1
ATOM 2489 O O . GLN A 1 321 ? -9.778 -10.921 -0.493 1.00 93.75 321 GLN A O 1
ATOM 2494 N N . ASN A 1 322 ? -7.535 -10.971 -0.439 1.00 92.50 322 ASN A N 1
ATOM 2495 C CA . ASN A 1 322 ? -7.375 -10.957 -1.890 1.00 92.50 322 ASN A CA 1
ATOM 2496 C C . ASN A 1 322 ? -7.994 -12.205 -2.530 1.00 92.50 322 ASN A C 1
ATOM 2498 O O . ASN A 1 322 ? -8.619 -12.092 -3.576 1.00 92.50 322 ASN A O 1
ATOM 2502 N N . SER A 1 323 ? -7.884 -13.378 -1.894 1.00 91.31 323 SER A N 1
ATOM 2503 C CA . SER A 1 323 ? -8.463 -14.631 -2.409 1.00 91.31 323 SER A CA 1
ATOM 2504 C C . SER A 1 323 ? -9.996 -14.630 -2.415 1.00 91.31 323 SER A C 1
ATOM 2506 O O . SER A 1 323 ? -10.616 -15.270 -3.263 1.00 91.31 323 SER A O 1
ATOM 2508 N N . GLU A 1 324 ? -10.620 -13.916 -1.482 1.00 89.81 324 GLU A N 1
ATOM 2509 C CA . GLU A 1 324 ? -12.081 -13.800 -1.389 1.00 89.81 324 GLU A CA 1
ATOM 2510 C C . GLU A 1 324 ? -12.648 -12.778 -2.388 1.00 89.81 324 GLU A C 1
ATOM 2512 O O . GLU A 1 324 ? -13.783 -12.915 -2.847 1.00 89.81 324 GLU A O 1
ATOM 2517 N N . SER A 1 325 ? -11.835 -11.794 -2.783 1.00 88.06 325 SER A N 1
ATOM 2518 C CA . SER A 1 325 ? -12.204 -10.668 -3.654 1.00 88.06 325 SER A CA 1
ATOM 2519 C C . SER A 1 325 ? -11.778 -10.835 -5.118 1.00 88.06 325 SER A C 1
ATOM 2521 O O . SER A 1 325 ? -11.771 -9.862 -5.871 1.00 88.06 325 SER A O 1
ATOM 2523 N N . VAL A 1 326 ? -11.418 -12.049 -5.548 1.00 84.94 326 VAL A N 1
ATOM 2524 C CA . VAL A 1 326 ? -10.992 -12.284 -6.940 1.00 84.94 326 VAL A CA 1
ATOM 2525 C C . VAL A 1 326 ? -12.122 -12.332 -7.947 1.00 84.94 326 VAL A C 1
ATOM 2527 O O . VAL A 1 326 ? -13.249 -12.675 -7.607 1.00 84.94 326 VAL A O 1
ATOM 2530 N N . HIS A 1 327 ? -11.839 -12.083 -9.215 1.00 80.62 327 HIS A N 1
ATOM 2531 C CA . HIS A 1 327 ? -12.826 -12.319 -10.259 1.00 80.62 327 HIS A CA 1
ATOM 2532 C C . HIS A 1 327 ? -13.064 -13.830 -10.474 1.00 80.62 327 HIS A C 1
ATOM 2534 O O . HIS A 1 327 ? -12.275 -14.680 -10.065 1.00 80.62 327 HIS A O 1
ATOM 2540 N N . SER A 1 328 ? -14.178 -14.209 -11.104 1.00 75.88 328 SER A N 1
ATOM 2541 C CA . SER A 1 328 ? -14.482 -15.614 -11.444 1.00 75.88 328 SER A CA 1
ATOM 2542 C C . SER A 1 328 ? -13.768 -16.123 -12.705 1.00 75.88 328 SER A C 1
ATOM 2544 O O . SER A 1 328 ? -13.931 -17.286 -13.057 1.00 75.88 328 SER A O 1
ATOM 2546 N N . GLY A 1 329 ? -13.019 -15.258 -13.397 1.00 74.12 329 GLY A N 1
ATOM 2547 C CA . GLY A 1 329 ? -12.408 -15.536 -14.704 1.00 74.12 329 GLY A CA 1
ATOM 2548 C C . GLY A 1 329 ? -10.881 -15.533 -14.701 1.00 74.12 329 GLY A C 1
ATOM 2549 O O . GLY A 1 329 ? -10.294 -15.360 -15.761 1.00 74.12 329 GLY A O 1
ATOM 2550 N N . ASP A 1 330 ? -10.251 -15.634 -13.528 1.00 72.44 330 ASP A N 1
ATOM 2551 C CA . ASP A 1 330 ? -8.791 -15.638 -13.327 1.00 72.44 330 ASP A CA 1
ATOM 2552 C C . ASP A 1 330 ? -8.023 -14.415 -13.880 1.00 72.44 330 ASP A C 1
ATOM 2554 O O . ASP A 1 330 ? -6.793 -14.392 -13.852 1.00 72.44 330 ASP A O 1
ATOM 2558 N N . ILE A 1 331 ? -8.721 -13.364 -14.328 1.00 74.38 331 ILE A N 1
ATOM 2559 C CA . ILE A 1 331 ? -8.128 -12.138 -14.900 1.00 74.38 331 ILE A CA 1
ATOM 2560 C C . ILE A 1 331 ? -7.209 -11.389 -13.922 1.00 74.38 331 ILE A C 1
ATOM 2562 O O . ILE A 1 331 ? -6.346 -10.622 -14.339 1.00 74.38 331 ILE A O 1
ATOM 2566 N N . ASP A 1 332 ? -7.376 -11.620 -12.623 1.00 78.81 332 ASP A N 1
ATOM 2567 C CA . ASP A 1 332 ? -6.636 -11.003 -11.526 1.00 78.81 332 ASP A CA 1
ATOM 2568 C C . ASP A 1 332 ? -5.835 -12.024 -10.704 1.00 78.81 332 ASP A C 1
ATOM 2570 O O . ASP A 1 332 ? -5.359 -11.725 -9.603 1.00 78.81 332 ASP A O 1
ATOM 2574 N N . LEU A 1 333 ? -5.627 -13.231 -11.247 1.00 83.69 333 LEU A N 1
ATOM 2575 C CA . LEU A 1 333 ? -4.900 -14.305 -10.571 1.00 83.69 333 LEU A CA 1
ATOM 2576 C C . LEU A 1 333 ? -3.476 -13.884 -10.180 1.00 83.69 333 LEU A C 1
ATOM 2578 O O . LEU A 1 333 ? -2.979 -14.299 -9.130 1.00 83.69 333 LEU A O 1
ATOM 2582 N N . PHE A 1 334 ? -2.839 -13.009 -10.968 1.00 88.06 334 PHE A N 1
ATOM 2583 C CA . PHE A 1 334 ? -1.511 -12.465 -10.673 1.00 88.06 334 PHE A CA 1
ATOM 2584 C C . PHE A 1 334 ? -1.433 -11.799 -9.291 1.00 88.06 334 PHE A C 1
ATOM 2586 O O . PHE A 1 334 ? -0.387 -11.855 -8.653 1.00 88.06 334 PHE A O 1
ATOM 2593 N N . LYS A 1 335 ? -2.532 -11.227 -8.782 1.00 87.00 335 LYS A N 1
ATOM 2594 C CA . LYS A 1 335 ? -2.564 -10.562 -7.470 1.00 87.00 335 LYS A CA 1
ATOM 2595 C C . LYS A 1 335 ? -2.430 -11.544 -6.319 1.00 87.00 335 LYS A C 1
ATOM 2597 O O . LYS A 1 335 ? -1.681 -11.289 -5.377 1.00 87.00 335 LYS A O 1
ATOM 2602 N N . ILE A 1 336 ? -3.140 -12.672 -6.399 1.00 90.25 336 ILE A N 1
ATOM 2603 C CA . ILE A 1 336 ? -2.982 -13.755 -5.422 1.00 90.25 336 ILE A CA 1
ATOM 2604 C C . ILE A 1 336 ? -1.610 -14.400 -5.605 1.00 90.25 336 ILE A C 1
ATOM 2606 O O . ILE A 1 336 ? -0.902 -14.635 -4.631 1.00 90.25 336 ILE A O 1
ATOM 2610 N N . LYS A 1 337 ? -1.211 -14.672 -6.852 1.00 93.12 337 LYS A N 1
ATOM 2611 C CA . LYS A 1 337 ? 0.057 -15.347 -7.143 1.00 93.12 337 LYS A CA 1
ATOM 2612 C C . LYS A 1 337 ? 1.260 -14.548 -6.666 1.00 93.12 337 LYS A C 1
ATOM 2614 O O . LYS A 1 337 ? 2.193 -15.163 -6.170 1.00 93.12 337 LYS A O 1
ATOM 2619 N N . ALA A 1 338 ? 1.227 -13.220 -6.749 1.00 94.81 338 ALA A N 1
ATOM 2620 C CA . ALA A 1 338 ? 2.291 -12.365 -6.234 1.00 94.81 338 ALA A CA 1
ATOM 2621 C C . ALA A 1 338 ? 2.477 -12.525 -4.719 1.00 94.81 338 ALA A C 1
ATOM 2623 O O . ALA A 1 338 ? 3.584 -12.806 -4.263 1.00 94.81 338 ALA A O 1
ATOM 2624 N N . VAL A 1 339 ? 1.393 -12.452 -3.939 1.00 96.00 339 VAL A N 1
ATOM 2625 C CA . VAL A 1 339 ? 1.492 -12.630 -2.483 1.00 96.00 339 VAL A CA 1
ATOM 2626 C C . VAL A 1 339 ? 1.800 -14.081 -2.090 1.00 96.00 339 VAL A C 1
ATOM 2628 O O . VAL A 1 339 ? 2.600 -14.298 -1.184 1.00 96.00 339 VAL A O 1
ATOM 2631 N N . ASP A 1 340 ? 1.251 -15.078 -2.794 1.00 97.00 340 ASP A N 1
ATOM 2632 C CA . ASP A 1 340 ? 1.586 -16.496 -2.585 1.00 97.00 340 ASP A CA 1
ATOM 2633 C C . ASP A 1 340 ? 3.077 -16.754 -2.858 1.00 97.00 340 ASP A C 1
ATOM 2635 O O . ASP A 1 340 ? 3.746 -17.444 -2.088 1.00 97.00 340 ASP A O 1
ATOM 2639 N N . LYS A 1 341 ? 3.612 -16.172 -3.937 1.00 97.62 341 LYS A N 1
ATOM 2640 C CA . LYS A 1 341 ? 5.020 -16.277 -4.320 1.00 97.62 341 LYS A CA 1
ATOM 2641 C C . LYS A 1 341 ? 5.927 -15.635 -3.275 1.00 97.62 341 LYS A C 1
ATOM 2643 O O . LYS A 1 341 ? 6.886 -16.279 -2.858 1.00 97.62 341 LYS A O 1
ATOM 2648 N N . TRP A 1 342 ? 5.603 -14.424 -2.820 1.00 98.00 342 TRP A N 1
ATOM 2649 C CA . TRP A 1 342 ? 6.351 -13.739 -1.763 1.00 98.00 342 TRP A CA 1
ATOM 2650 C C . TRP A 1 342 ? 6.341 -14.555 -0.459 1.00 98.00 342 TRP A C 1
ATOM 2652 O O . TRP A 1 342 ? 7.393 -14.846 0.106 1.00 98.00 342 TRP A O 1
ATOM 2662 N N . LEU A 1 343 ? 5.171 -15.034 -0.018 1.00 98.50 343 LEU A N 1
ATOM 2663 C CA . LEU A 1 343 ? 5.053 -15.860 1.193 1.00 98.50 343 LEU A CA 1
ATOM 2664 C C . LEU A 1 343 ? 5.860 -17.161 1.094 1.00 98.50 343 LEU A C 1
ATOM 2666 O O . LEU A 1 343 ? 6.452 -17.585 2.085 1.00 98.50 343 LEU A O 1
ATOM 2670 N N . ALA A 1 344 ? 5.899 -17.787 -0.085 1.00 98.31 344 ALA A N 1
ATOM 2671 C CA . ALA A 1 344 ? 6.681 -18.997 -0.317 1.00 98.31 344 ALA A CA 1
ATOM 2672 C C . ALA A 1 344 ? 8.193 -18.728 -0.279 1.00 98.31 344 ALA A C 1
ATOM 2674 O O . ALA A 1 344 ? 8.930 -19.478 0.359 1.00 98.31 344 ALA A O 1
ATOM 2675 N N . LEU A 1 345 ? 8.654 -17.657 -0.932 1.00 98.31 345 LEU A N 1
ATOM 2676 C CA . LEU A 1 345 ? 10.065 -17.264 -0.950 1.00 98.31 345 LEU A CA 1
ATOM 2677 C C . LEU A 1 345 ? 10.585 -16.919 0.452 1.00 98.31 345 LEU A C 1
ATOM 2679 O O . LEU A 1 345 ? 11.699 -17.299 0.808 1.00 98.31 345 LEU A O 1
ATOM 2683 N N . HIS A 1 346 ? 9.750 -16.280 1.269 1.00 98.12 346 HIS A N 1
ATOM 2684 C CA . HIS A 1 346 ? 10.116 -15.842 2.613 1.00 98.12 346 HIS A CA 1
ATOM 2685 C C . HIS A 1 346 ? 9.579 -16.734 3.731 1.00 98.12 346 HIS A C 1
ATOM 2687 O O . HIS A 1 346 ? 9.535 -16.310 4.883 1.00 98.12 346 HIS A O 1
ATOM 2693 N N . GLN A 1 347 ? 9.181 -17.976 3.447 1.00 97.38 347 GLN A N 1
ATOM 2694 C CA . GLN A 1 347 ? 8.647 -18.864 4.484 1.00 97.38 347 GLN A CA 1
ATOM 2695 C C . GLN A 1 347 ? 9.653 -19.090 5.628 1.00 97.38 347 GLN A C 1
ATOM 2697 O O . GLN A 1 347 ? 9.259 -19.218 6.787 1.00 97.38 347 GLN A O 1
ATOM 2702 N N . SER A 1 348 ? 10.946 -19.139 5.298 1.00 93.69 348 SER A N 1
ATOM 2703 C CA . SER A 1 348 ? 12.035 -19.425 6.239 1.00 93.69 348 SER A CA 1
ATOM 2704 C C . SER A 1 348 ? 13.207 -18.446 6.159 1.00 93.69 348 SER A C 1
ATOM 2706 O O . SER A 1 348 ? 14.235 -18.699 6.781 1.00 93.69 348 SER A O 1
ATOM 2708 N N . SER A 1 349 ? 13.089 -17.370 5.382 1.00 95.81 349 SER A N 1
ATOM 2709 C CA . SER A 1 349 ? 14.122 -16.337 5.268 1.00 95.81 349 SER A CA 1
ATOM 2710 C C . SER A 1 349 ? 13.495 -14.945 5.292 1.00 95.81 349 SER A C 1
ATOM 2712 O O . SER A 1 349 ? 12.324 -14.762 4.954 1.00 95.81 349 SER A O 1
ATOM 2714 N N . ALA A 1 350 ? 14.275 -13.977 5.757 1.00 95.56 350 ALA A N 1
ATOM 2715 C CA . ALA A 1 350 ? 13.980 -12.554 5.680 1.00 95.56 350 ALA A CA 1
ATOM 2716 C C . ALA A 1 350 ? 14.904 -11.835 4.675 1.00 95.56 350 ALA A C 1
ATOM 2718 O O . ALA A 1 350 ? 14.800 -10.625 4.513 1.00 95.56 350 ALA A O 1
ATOM 2719 N N . ASP A 1 351 ? 15.791 -12.579 4.003 1.00 94.81 351 ASP A N 1
ATOM 2720 C CA . ASP A 1 351 ? 16.747 -12.026 3.049 1.00 94.81 351 ASP A CA 1
ATOM 2721 C C . ASP A 1 351 ? 16.031 -11.531 1.783 1.00 94.81 351 ASP A C 1
ATOM 2723 O O . ASP A 1 351 ? 15.104 -12.206 1.320 1.00 94.81 351 ASP A O 1
ATOM 2727 N N . PRO A 1 352 ? 16.484 -10.417 1.179 1.00 93.56 352 PRO A N 1
ATOM 2728 C CA . PRO A 1 352 ? 15.944 -9.928 -0.083 1.00 93.56 352 PRO A CA 1
ATOM 2729 C C . PRO A 1 352 ? 16.114 -10.940 -1.222 1.00 93.56 352 PR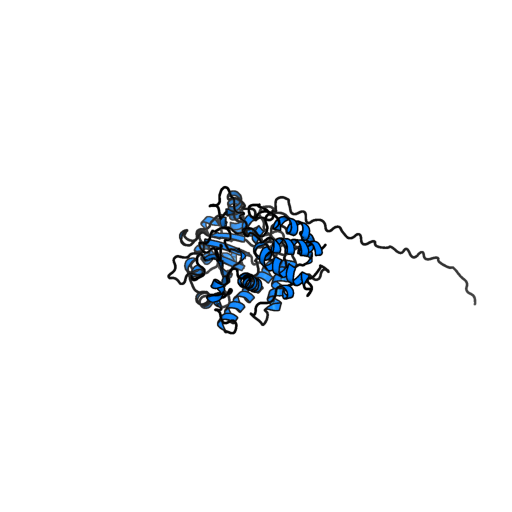O A C 1
ATOM 2731 O O . PRO A 1 352 ? 17.169 -11.566 -1.374 1.00 93.56 352 PRO A O 1
ATOM 2734 N N . VAL A 1 353 ? 15.094 -11.061 -2.069 1.00 96.25 353 VAL A N 1
ATOM 2735 C CA . VAL A 1 353 ? 15.067 -11.994 -3.198 1.00 96.25 353 VAL A CA 1
ATOM 2736 C C . VAL A 1 353 ? 15.158 -11.253 -4.541 1.00 96.25 353 VAL A C 1
ATOM 2738 O O . VAL A 1 353 ? 14.337 -10.379 -4.824 1.00 96.25 353 VAL A O 1
ATOM 2741 N N . PRO A 1 354 ? 16.092 -11.633 -5.441 1.00 94.75 354 PRO A N 1
ATOM 2742 C CA . PRO A 1 354 ? 16.229 -10.988 -6.745 1.00 94.75 354 PRO A CA 1
ATOM 2743 C C . PRO A 1 354 ? 14.951 -11.037 -7.592 1.00 94.75 354 PRO A C 1
ATOM 2745 O O . PRO A 1 354 ? 14.246 -12.049 -7.610 1.00 94.75 354 PRO A O 1
ATOM 2748 N N . ALA A 1 355 ? 14.718 -9.991 -8.390 1.00 94.88 355 ALA A N 1
ATOM 2749 C CA . ALA A 1 355 ? 13.530 -9.825 -9.235 1.00 94.88 355 ALA A CA 1
ATOM 2750 C C . ALA A 1 355 ? 13.131 -11.070 -10.044 1.00 94.88 355 ALA A C 1
ATOM 2752 O O . ALA A 1 355 ? 11.970 -11.475 -10.044 1.00 94.88 355 ALA A O 1
ATOM 2753 N N . LEU A 1 356 ? 14.083 -11.746 -10.692 1.00 96.44 356 LEU A N 1
ATOM 2754 C CA . LEU A 1 356 ? 13.757 -12.924 -11.498 1.00 96.44 356 LEU A CA 1
ATOM 2755 C C . LEU A 1 356 ? 13.196 -14.087 -10.663 1.00 96.44 356 LEU A C 1
ATOM 2757 O O . LEU A 1 356 ? 12.299 -14.794 -11.116 1.00 96.44 356 LEU A O 1
ATOM 2761 N N . ALA A 1 357 ? 13.669 -14.275 -9.431 1.00 97.12 357 ALA A N 1
ATOM 2762 C CA . ALA A 1 357 ? 13.147 -15.319 -8.555 1.00 97.12 357 ALA A CA 1
ATOM 2763 C C . ALA A 1 357 ? 11.708 -15.028 -8.094 1.00 97.12 357 ALA A C 1
ATOM 2765 O O . ALA A 1 357 ? 11.008 -15.969 -7.712 1.00 97.12 357 ALA A O 1
ATOM 2766 N N . ARG A 1 358 ? 11.252 -13.770 -8.200 1.00 96.50 358 ARG A N 1
ATOM 2767 C CA . ARG A 1 358 ? 9.883 -13.298 -7.931 1.00 96.50 358 ARG A CA 1
ATOM 2768 C C . ARG A 1 358 ? 8.939 -13.415 -9.138 1.00 96.50 358 ARG A C 1
ATOM 2770 O O . ARG A 1 358 ? 7.745 -13.178 -8.986 1.00 96.50 358 ARG A O 1
ATOM 2777 N N . ALA A 1 359 ? 9.434 -13.833 -10.309 1.00 96.81 359 ALA A N 1
ATOM 2778 C CA . ALA A 1 359 ? 8.619 -14.048 -11.506 1.00 96.81 359 ALA A CA 1
ATOM 2779 C C . ALA A 1 359 ? 7.397 -14.949 -11.242 1.00 96.81 359 ALA A C 1
ATOM 2781 O O . ALA A 1 359 ? 7.480 -15.941 -10.504 1.00 96.81 359 ALA A O 1
ATOM 2782 N N . LEU A 1 360 ? 6.269 -14.605 -11.869 1.00 95.81 360 LEU A N 1
ATOM 2783 C CA . LEU A 1 360 ? 4.996 -15.296 -11.702 1.00 95.81 360 LEU A CA 1
ATOM 2784 C C . LEU A 1 360 ? 4.782 -16.326 -12.808 1.00 95.81 360 LEU A C 1
ATOM 2786 O O . LEU A 1 360 ? 4.839 -16.014 -13.995 1.00 95.81 360 LEU A O 1
ATOM 2790 N N . ASP A 1 361 ? 4.464 -17.545 -12.385 1.00 94.31 361 ASP A N 1
ATOM 2791 C CA . ASP A 1 361 ? 3.834 -18.559 -13.221 1.00 94.31 361 ASP A CA 1
ATOM 2792 C C . ASP A 1 361 ? 2.360 -18.654 -12.812 1.00 94.31 361 ASP A C 1
ATOM 2794 O O . ASP A 1 361 ? 2.024 -19.043 -11.685 1.00 94.31 361 ASP A O 1
ATOM 2798 N N . LEU A 1 362 ? 1.472 -18.243 -13.719 1.00 91.56 362 LEU A N 1
ATOM 2799 C CA . LEU A 1 362 ? 0.032 -18.263 -13.475 1.00 91.56 362 LEU A CA 1
ATOM 2800 C C . LEU A 1 362 ? -0.571 -19.665 -13.654 1.00 91.56 362 LEU A C 1
ATOM 2802 O O . LEU A 1 362 ? -1.699 -19.892 -13.221 1.00 91.56 362 LEU A O 1
ATOM 2806 N N . GLY A 1 363 ? 0.166 -20.620 -14.234 1.00 90.12 363 GLY A N 1
ATOM 2807 C CA . GLY A 1 363 ? -0.284 -21.998 -14.446 1.00 90.12 363 GLY A CA 1
ATOM 2808 C C . GLY A 1 363 ? -1.307 -22.167 -15.575 1.00 90.12 363 GLY A C 1
ATOM 2809 O O . GLY A 1 363 ? -1.929 -23.220 -15.681 1.00 90.12 363 GLY A O 1
ATOM 2810 N N . ASN A 1 364 ? -1.489 -21.147 -16.416 1.00 88.12 364 ASN A N 1
ATOM 2811 C CA . ASN A 1 364 ? -2.442 -21.128 -17.532 1.00 88.12 364 ASN A CA 1
ATOM 2812 C C . ASN A 1 364 ? -1.754 -21.161 -18.914 1.00 88.12 364 ASN A C 1
ATOM 2814 O O . ASN A 1 364 ? -2.406 -20.948 -19.934 1.00 88.12 364 ASN A O 1
ATOM 2818 N N . GLY A 1 365 ? -0.444 -21.427 -18.950 1.00 89.19 365 GLY A N 1
ATOM 2819 C CA . GLY A 1 365 ? 0.359 -21.421 -20.175 1.00 89.19 365 GLY A CA 1
ATOM 2820 C C . GLY A 1 365 ? 0.832 -20.034 -20.622 1.00 89.19 365 GLY A C 1
ATOM 2821 O O . GLY A 1 365 ? 1.365 -19.922 -21.725 1.00 89.19 365 GLY A O 1
ATOM 2822 N N . SER A 1 366 ? 0.653 -18.994 -19.797 1.00 91.06 366 SER A N 1
ATOM 2823 C CA . SER A 1 366 ? 1.208 -17.663 -20.046 1.00 91.06 366 SER A CA 1
ATOM 2824 C C . SER A 1 366 ? 2.736 -17.689 -20.147 1.00 91.06 366 SER A C 1
ATOM 2826 O O . SER A 1 366 ? 3.409 -18.551 -19.574 1.00 91.06 366 SER A O 1
ATOM 2828 N N . ALA A 1 367 ? 3.306 -16.725 -20.875 1.00 94.75 367 ALA A N 1
ATOM 2829 C CA . ALA A 1 367 ? 4.748 -16.529 -20.875 1.00 94.75 367 ALA A CA 1
ATOM 2830 C C . ALA A 1 367 ? 5.261 -16.260 -19.448 1.00 94.75 367 ALA A C 1
ATOM 2832 O O . ALA A 1 367 ? 4.672 -15.479 -18.701 1.00 94.75 367 ALA A O 1
ATOM 2833 N N . VAL A 1 368 ? 6.399 -16.869 -19.102 1.00 96.75 368 VAL A N 1
ATOM 2834 C CA . VAL A 1 368 ? 7.087 -16.698 -17.812 1.00 96.75 368 VAL A CA 1
ATOM 2835 C C . VAL A 1 368 ? 8.502 -16.187 -18.066 1.00 96.75 368 VAL A C 1
ATOM 2837 O O . VAL A 1 368 ? 9.154 -16.608 -19.029 1.00 96.75 368 VAL A O 1
ATOM 2840 N N . TRP A 1 369 ? 8.982 -15.282 -17.211 1.00 97.81 369 TRP A N 1
ATOM 2841 C CA . TRP A 1 369 ? 10.365 -14.802 -17.240 1.00 97.81 369 TRP A CA 1
ATOM 2842 C C . TRP A 1 369 ? 11.368 -15.955 -17.134 1.00 97.81 369 TRP A C 1
ATOM 2844 O O . TRP A 1 369 ? 11.205 -16.875 -16.336 1.00 97.81 369 TRP A O 1
ATOM 2854 N N . GLN A 1 370 ? 12.400 -15.904 -17.969 1.00 97.25 370 GLN A N 1
ATOM 2855 C CA . GLN A 1 370 ? 13.468 -16.890 -18.066 1.00 97.25 370 GLN A CA 1
ATOM 2856 C C . GLN A 1 370 ? 14.784 -16.288 -17.580 1.00 97.25 370 GLN A C 1
ATOM 2858 O O . GLN A 1 370 ? 14.989 -15.078 -17.639 1.00 97.25 370 GLN A O 1
ATOM 2863 N N . ASP A 1 371 ? 15.727 -17.136 -17.174 1.00 96.94 371 ASP A N 1
ATOM 2864 C CA . ASP A 1 371 ? 17.057 -16.717 -16.714 1.00 96.94 371 ASP A CA 1
ATOM 2865 C C . ASP A 1 371 ? 18.002 -16.343 -17.874 1.00 96.94 371 ASP A C 1
ATOM 2867 O O . ASP A 1 371 ? 19.131 -16.823 -18.002 1.00 96.94 371 ASP A O 1
ATOM 2871 N N . THR A 1 372 ? 17.523 -15.464 -18.753 1.00 97.56 372 THR A N 1
ATOM 2872 C CA . THR A 1 372 ? 18.271 -14.892 -19.877 1.00 97.56 372 THR A CA 1
ATOM 2873 C C . THR A 1 372 ? 18.772 -13.493 -19.520 1.00 97.56 372 THR A C 1
ATOM 2875 O O . THR A 1 372 ? 18.254 -12.837 -18.616 1.00 97.56 372 THR A O 1
ATOM 2878 N N . GLN A 1 373 ? 19.804 -13.018 -20.220 1.00 97.06 373 GLN A N 1
ATOM 2879 C CA . GLN A 1 373 ? 20.331 -11.668 -20.002 1.00 97.06 373 GLN A CA 1
ATOM 2880 C C . GLN A 1 373 ? 19.265 -10.591 -20.253 1.00 97.06 373 GLN A C 1
ATOM 2882 O O . GLN A 1 373 ? 19.145 -9.670 -19.448 1.00 97.06 373 GLN A O 1
ATOM 2887 N N . ASP A 1 374 ? 18.486 -10.737 -21.324 1.00 97.44 374 ASP A N 1
ATOM 2888 C CA . ASP A 1 374 ? 17.471 -9.760 -21.721 1.00 97.44 374 ASP A CA 1
ATOM 2889 C C . ASP A 1 374 ? 16.294 -9.729 -20.741 1.00 97.44 374 ASP A C 1
ATOM 2891 O O . ASP A 1 374 ? 15.865 -8.648 -20.345 1.00 97.44 374 ASP A O 1
ATOM 2895 N N . ASP A 1 375 ? 15.820 -10.891 -20.278 1.00 97.88 375 ASP A N 1
ATOM 2896 C CA . ASP A 1 375 ? 14.739 -10.958 -19.288 1.00 97.88 375 ASP A CA 1
ATOM 2897 C C . ASP A 1 375 ? 15.170 -10.371 -17.939 1.00 97.88 375 ASP A C 1
ATOM 2899 O O . ASP A 1 375 ? 14.422 -9.594 -17.351 1.00 97.88 375 ASP A O 1
ATOM 2903 N N . ARG A 1 376 ? 16.387 -10.679 -17.462 1.00 97.00 376 ARG A N 1
ATOM 2904 C CA . ARG A 1 376 ? 16.920 -10.074 -16.228 1.00 97.00 376 ARG A CA 1
ATOM 2905 C C . ARG A 1 376 ? 17.027 -8.556 -16.348 1.00 97.00 376 ARG A C 1
ATOM 2907 O O . ARG A 1 376 ? 16.666 -7.846 -15.413 1.00 97.00 376 ARG A O 1
ATOM 2914 N N . ALA A 1 377 ? 17.510 -8.065 -17.489 1.00 96.50 377 ALA A N 1
ATOM 2915 C CA . ALA A 1 377 ? 17.666 -6.636 -17.724 1.00 96.50 377 ALA A CA 1
ATOM 2916 C C . ALA A 1 377 ? 16.311 -5.920 -17.809 1.00 96.50 377 ALA A C 1
ATOM 2918 O O . ALA A 1 377 ? 16.113 -4.912 -17.134 1.00 96.50 377 ALA A O 1
ATOM 2919 N N . LEU A 1 378 ? 15.363 -6.447 -18.589 1.00 97.56 378 LEU A N 1
ATOM 2920 C CA . LEU A 1 378 ? 14.037 -5.848 -18.709 1.00 97.56 378 LEU A CA 1
ATOM 2921 C C . LEU A 1 378 ? 13.278 -5.888 -17.385 1.00 97.56 378 LEU A C 1
ATOM 2923 O O . LEU A 1 378 ? 12.757 -4.860 -16.964 1.00 97.56 378 LEU A O 1
ATOM 2927 N N . LEU A 1 379 ? 13.221 -7.044 -16.721 1.00 97.00 379 LEU A N 1
ATOM 2928 C CA . LEU A 1 379 ? 12.491 -7.174 -15.463 1.00 97.00 379 LEU A CA 1
ATOM 2929 C C . LEU A 1 379 ? 13.083 -6.268 -14.379 1.00 97.00 379 LEU A C 1
ATOM 2931 O O . LEU A 1 379 ? 12.320 -5.626 -13.668 1.00 97.00 379 LEU A O 1
ATOM 2935 N N . GLY A 1 380 ? 14.414 -6.145 -14.299 1.00 94.56 380 GLY A N 1
ATOM 2936 C CA . GLY A 1 380 ? 15.063 -5.208 -13.378 1.00 94.56 380 GLY A CA 1
ATOM 2937 C C . GLY A 1 380 ? 14.652 -3.751 -13.623 1.00 94.56 380 GLY A C 1
ATOM 2938 O O . GLY A 1 380 ? 14.304 -3.045 -12.681 1.00 94.56 380 GLY A O 1
ATOM 2939 N N . LEU A 1 381 ? 14.607 -3.315 -14.888 1.00 94.31 381 LEU A N 1
ATOM 2940 C CA . LEU A 1 381 ? 14.132 -1.972 -15.247 1.00 94.31 381 LEU A CA 1
ATOM 2941 C C . LEU A 1 381 ? 12.641 -1.788 -14.909 1.00 94.31 381 LEU A C 1
ATOM 2943 O O . LEU A 1 381 ? 12.244 -0.767 -14.352 1.00 94.31 381 LEU A O 1
ATOM 2947 N N . LEU A 1 382 ? 11.788 -2.764 -15.221 1.00 94.81 382 LEU A N 1
ATOM 2948 C CA . LEU A 1 382 ? 10.355 -2.656 -14.935 1.00 94.81 382 LEU A CA 1
ATOM 2949 C C . LEU A 1 382 ? 10.056 -2.678 -13.430 1.00 94.81 382 LEU A C 1
ATOM 2951 O O . LEU A 1 382 ? 9.172 -1.949 -12.982 1.00 94.81 382 LEU A O 1
ATOM 2955 N N . ASP A 1 383 ? 10.787 -3.462 -12.644 1.00 93.56 383 ASP A N 1
ATOM 2956 C CA . ASP A 1 383 ? 10.666 -3.464 -11.185 1.00 93.56 383 ASP A CA 1
ATOM 2957 C C . ASP A 1 383 ? 11.065 -2.105 -10.589 1.00 93.56 383 ASP A C 1
ATOM 2959 O O . ASP A 1 383 ? 10.323 -1.511 -9.805 1.00 93.56 383 ASP A O 1
ATOM 2963 N N . GLN A 1 384 ? 12.173 -1.540 -11.073 1.00 87.94 384 GLN A N 1
ATOM 2964 C CA . GLN A 1 384 ? 12.657 -0.230 -10.649 1.00 87.94 384 GLN A CA 1
ATOM 2965 C C . GLN A 1 384 ? 11.683 0.908 -10.980 1.00 87.94 384 GLN A C 1
ATOM 2967 O O . GLN A 1 384 ? 11.393 1.765 -10.145 1.00 87.94 384 GLN A O 1
ATOM 2972 N N . TYR A 1 385 ? 11.214 0.971 -12.225 1.00 88.19 385 TYR A N 1
ATOM 2973 C CA . TYR A 1 385 ? 10.516 2.155 -12.724 1.00 88.19 385 TYR A CA 1
ATOM 2974 C C . TYR A 1 385 ? 8.995 1.988 -12.727 1.00 88.19 385 TYR A C 1
ATOM 2976 O O . TYR A 1 385 ? 8.271 2.948 -12.479 1.00 88.19 385 TYR A O 1
ATOM 2984 N N . CYS A 1 386 ? 8.480 0.788 -12.986 1.00 89.06 386 CYS A N 1
ATOM 2985 C CA . CYS A 1 386 ? 7.055 0.569 -13.238 1.00 89.06 386 CYS A CA 1
ATOM 2986 C C . CYS A 1 386 ? 6.327 -0.049 -12.034 1.00 89.06 386 CYS A C 1
ATOM 2988 O O . CYS A 1 386 ? 5.166 0.291 -11.779 1.00 89.06 386 CYS A O 1
ATOM 2990 N N . PHE A 1 387 ? 6.985 -0.918 -11.259 1.00 89.50 387 PHE A N 1
ATOM 2991 C CA . PHE A 1 387 ? 6.322 -1.639 -10.168 1.00 89.50 387 PHE A CA 1
ATOM 2992 C C . PHE A 1 387 ? 5.870 -0.732 -9.023 1.00 89.50 387 PHE A C 1
ATOM 2994 O O . PHE A 1 387 ? 4.829 -0.983 -8.427 1.00 89.50 387 PHE A O 1
ATOM 3001 N N . ARG A 1 388 ? 6.561 0.380 -8.753 1.00 83.88 388 ARG A N 1
ATOM 3002 C CA . ARG A 1 388 ? 6.136 1.362 -7.737 1.00 83.88 388 ARG A CA 1
ATOM 3003 C C . ARG A 1 388 ? 4.662 1.779 -7.884 1.00 83.88 388 ARG A C 1
ATOM 3005 O O . ARG A 1 388 ? 3.940 1.863 -6.888 1.00 83.88 388 ARG A O 1
ATOM 3012 N N . CYS A 1 389 ? 4.236 2.075 -9.113 1.00 77.31 389 CYS A N 1
ATOM 3013 C CA . CYS A 1 389 ? 2.891 2.576 -9.400 1.00 77.31 389 CYS A CA 1
ATOM 3014 C C . CYS A 1 389 ? 1.904 1.433 -9.659 1.00 77.31 389 CYS A C 1
ATOM 3016 O O . CYS A 1 389 ? 0.785 1.459 -9.146 1.00 77.31 389 CYS A O 1
ATOM 3018 N N . HIS A 1 390 ? 2.317 0.421 -10.427 1.00 78.00 390 HIS A N 1
ATOM 3019 C CA . HIS A 1 390 ? 1.437 -0.686 -10.808 1.00 78.00 390 HIS A CA 1
ATOM 3020 C C . HIS A 1 390 ? 1.298 -1.749 -9.718 1.00 78.00 390 HIS A C 1
ATOM 3022 O O . HIS A 1 390 ? 0.230 -2.352 -9.604 1.00 78.00 390 HIS A O 1
ATOM 3028 N N . SER A 1 391 ? 2.350 -1.948 -8.917 1.00 80.25 391 SER A N 1
ATOM 3029 C CA . SER A 1 391 ? 2.520 -3.045 -7.964 1.00 80.25 391 SER A CA 1
ATOM 3030 C C . SER A 1 391 ? 2.029 -4.353 -8.596 1.00 80.25 391 SER A C 1
ATOM 3032 O O . SER A 1 391 ? 2.435 -4.692 -9.705 1.00 80.25 391 SER A O 1
ATOM 3034 N N . SER A 1 392 ? 1.105 -5.047 -7.940 1.00 79.38 392 SER A N 1
ATOM 3035 C CA . SER A 1 392 ? 0.263 -6.078 -8.543 1.00 79.38 392 SER A CA 1
ATOM 3036 C C . SER A 1 392 ? -1.205 -5.655 -8.455 1.00 79.38 392 SER A C 1
ATOM 3038 O O . SER A 1 392 ? -2.034 -6.361 -7.893 1.00 79.38 392 SER A O 1
ATOM 3040 N N . VAL A 1 393 ? -1.533 -4.466 -8.971 1.00 75.31 393 VAL A N 1
ATOM 3041 C CA . VAL A 1 393 ? -2.884 -3.877 -8.913 1.00 75.31 393 VAL A CA 1
ATOM 3042 C C . VAL A 1 393 ? -3.537 -3.806 -10.288 1.00 75.31 393 VAL A C 1
ATOM 3044 O O . VAL A 1 393 ? -4.653 -4.278 -10.450 1.00 75.31 393 VAL A O 1
ATOM 3047 N N . LEU A 1 394 ? -2.877 -3.235 -11.290 1.00 75.44 394 LEU A N 1
ATOM 3048 C CA . LEU A 1 394 ? -3.433 -3.197 -12.653 1.00 75.44 394 LEU A CA 1
ATOM 3049 C C . LEU A 1 394 ? -2.933 -4.372 -13.490 1.00 75.44 394 LEU A C 1
ATOM 3051 O O . LEU A 1 394 ? -3.683 -5.014 -14.213 1.00 75.44 394 LEU A O 1
ATOM 3055 N N . TYR A 1 395 ? -1.646 -4.645 -13.359 1.00 83.00 395 TYR A N 1
ATOM 3056 C CA . TYR A 1 395 ? -0.965 -5.849 -13.799 1.00 83.00 395 TYR A CA 1
ATOM 3057 C C . TYR A 1 395 ? 0.291 -5.980 -12.931 1.00 83.00 395 TYR A C 1
ATOM 3059 O O . TYR A 1 395 ? 0.628 -5.045 -12.199 1.00 83.00 395 TYR A O 1
ATOM 3067 N N . SER A 1 396 ? 0.974 -7.118 -13.000 1.00 90.00 396 SER A N 1
ATOM 3068 C CA . SER A 1 396 ? 2.266 -7.305 -12.339 1.00 90.00 396 SER A CA 1
ATOM 3069 C C . SER A 1 396 ? 3.386 -7.285 -13.372 1.00 90.00 396 SER A C 1
ATOM 3071 O O . SER A 1 396 ? 3.291 -7.974 -14.384 1.00 90.00 396 SER A O 1
ATOM 3073 N N . VAL A 1 397 ? 4.474 -6.552 -13.118 1.00 94.25 397 VAL A N 1
ATOM 3074 C CA . VAL A 1 397 ? 5.672 -6.624 -13.984 1.00 94.25 397 VAL A CA 1
ATOM 3075 C C . VAL A 1 397 ? 6.329 -8.010 -13.928 1.00 94.25 397 VAL A C 1
ATOM 3077 O O . VAL A 1 397 ? 7.034 -8.404 -14.853 1.00 94.25 397 VAL A O 1
ATOM 3080 N N . PHE A 1 398 ? 6.049 -8.780 -12.872 1.00 96.31 398 PHE A N 1
ATOM 3081 C CA . PHE A 1 398 ? 6.496 -10.162 -12.708 1.00 96.31 398 PHE A CA 1
ATOM 3082 C C . PHE A 1 398 ? 5.666 -11.168 -13.519 1.00 96.31 398 PHE A C 1
ATOM 3084 O O . PHE A 1 398 ? 6.064 -12.327 -13.618 1.00 96.31 398 PHE A O 1
ATOM 3091 N N . ASP A 1 399 ? 4.564 -10.738 -14.142 1.00 95.00 399 ASP A N 1
ATOM 3092 C CA . ASP A 1 399 ? 3.827 -11.493 -15.158 1.00 95.00 399 ASP A CA 1
ATOM 3093 C C . ASP A 1 399 ? 4.310 -11.077 -16.558 1.00 95.00 399 ASP A C 1
ATOM 3095 O O . ASP A 1 399 ? 3.954 -10.017 -17.084 1.00 95.00 399 ASP A O 1
ATOM 3099 N N . LYS A 1 400 ? 5.155 -11.919 -17.168 1.00 95.94 400 LYS A N 1
ATOM 3100 C CA . LYS A 1 400 ? 5.773 -11.622 -18.467 1.00 95.94 400 LYS A CA 1
ATOM 3101 C C . LYS A 1 400 ? 4.737 -11.467 -19.576 1.00 95.94 400 LYS A C 1
ATOM 3103 O O . LYS A 1 400 ? 4.920 -10.614 -20.444 1.00 95.94 400 LYS A O 1
ATOM 3108 N N . GLN A 1 401 ? 3.662 -12.256 -19.558 1.00 94.19 401 GLN A N 1
ATOM 3109 C CA . GLN A 1 401 ? 2.618 -12.150 -20.574 1.00 94.19 401 GLN A CA 1
ATOM 3110 C C . GLN A 1 401 ? 1.908 -10.801 -20.476 1.00 94.19 401 GLN A C 1
ATOM 3112 O O . GLN A 1 401 ? 1.760 -10.122 -21.487 1.00 94.19 401 GLN A O 1
ATOM 3117 N N . ALA A 1 402 ? 1.572 -10.349 -19.265 1.00 90.94 402 ALA A N 1
ATOM 3118 C CA . ALA A 1 402 ? 0.932 -9.049 -19.082 1.00 90.94 402 ALA A CA 1
ATOM 3119 C C . ALA A 1 402 ? 1.799 -7.871 -19.564 1.00 90.94 402 ALA A C 1
ATOM 3121 O O . ALA A 1 402 ? 1.256 -6.875 -20.061 1.00 90.94 402 ALA A O 1
ATOM 3122 N N . VAL A 1 403 ? 3.128 -7.977 -19.432 1.00 93.94 403 VAL A N 1
ATOM 3123 C CA . VAL A 1 403 ? 4.092 -7.011 -19.988 1.00 93.94 403 VAL A CA 1
ATOM 3124 C C . VAL A 1 403 ? 4.136 -7.099 -21.513 1.00 93.94 403 VAL A C 1
ATOM 3126 O O . VAL A 1 403 ? 4.083 -6.063 -22.180 1.00 93.94 403 VAL A O 1
ATOM 3129 N N . ALA A 1 404 ? 4.193 -8.313 -22.070 1.00 94.88 404 ALA A N 1
ATOM 3130 C CA . ALA A 1 404 ? 4.167 -8.538 -23.512 1.00 94.88 404 ALA A CA 1
ATOM 3131 C C . ALA A 1 404 ? 2.896 -7.944 -24.135 1.00 94.88 404 ALA A C 1
ATOM 3133 O O . ALA A 1 404 ? 2.991 -7.150 -25.064 1.00 94.88 404 ALA A O 1
ATOM 3134 N N . ASP A 1 405 ? 1.720 -8.185 -23.557 1.00 91.69 405 ASP A N 1
ATOM 3135 C CA . ASP A 1 405 ? 0.442 -7.651 -24.047 1.00 91.69 405 ASP A CA 1
ATOM 3136 C C . ASP A 1 405 ? 0.408 -6.108 -24.068 1.00 91.69 405 ASP A C 1
ATOM 3138 O O . ASP A 1 405 ? -0.313 -5.494 -24.855 1.00 91.69 405 ASP A O 1
ATOM 3142 N N . ARG A 1 406 ? 1.231 -5.457 -23.233 1.00 91.94 406 ARG A N 1
ATOM 3143 C CA . ARG A 1 406 ? 1.302 -3.994 -23.069 1.00 91.94 406 ARG A CA 1
ATOM 3144 C C . ARG A 1 406 ? 2.524 -3.353 -23.725 1.00 91.94 406 ARG A C 1
ATOM 3146 O O . ARG A 1 406 ? 2.725 -2.145 -23.564 1.00 91.94 406 ARG A O 1
ATOM 3153 N N . TRP A 1 407 ? 3.321 -4.098 -24.497 1.00 94.12 407 TRP A N 1
ATOM 3154 C CA . TRP A 1 407 ? 4.617 -3.617 -24.997 1.00 94.12 407 TRP A CA 1
ATOM 3155 C C . TRP A 1 407 ? 4.527 -2.285 -25.758 1.00 94.12 407 TRP A C 1
ATOM 3157 O O . TRP A 1 407 ? 5.394 -1.423 -25.607 1.00 94.12 407 TRP A O 1
ATOM 3167 N N . ARG A 1 408 ? 3.466 -2.081 -26.557 1.00 94.81 408 ARG A N 1
ATOM 3168 C CA . ARG A 1 408 ? 3.252 -0.843 -27.337 1.00 94.81 408 ARG A CA 1
ATOM 3169 C C . ARG A 1 408 ? 3.039 0.361 -26.433 1.00 94.81 408 ARG A C 1
ATOM 3171 O O . ARG A 1 408 ? 3.596 1.428 -26.684 1.00 94.81 408 ARG A O 1
ATOM 3178 N N . THR A 1 409 ? 2.222 0.176 -25.404 1.00 91.56 409 THR A N 1
ATOM 3179 C CA . THR A 1 409 ? 1.865 1.208 -24.434 1.00 91.56 409 THR A CA 1
ATOM 3180 C C . THR A 1 409 ? 3.088 1.603 -23.619 1.00 91.56 409 THR A C 1
ATOM 3182 O O . THR A 1 409 ? 3.402 2.788 -23.544 1.00 91.56 409 THR A O 1
ATOM 3185 N N . ILE A 1 410 ? 3.837 0.615 -23.115 1.00 93.12 410 ILE A N 1
ATOM 3186 C CA . ILE A 1 410 ? 5.078 0.850 -22.368 1.00 93.12 410 ILE A CA 1
ATOM 3187 C C . ILE A 1 410 ? 6.086 1.602 -23.244 1.00 93.12 410 ILE A C 1
ATOM 3189 O O . ILE A 1 410 ? 6.534 2.680 -22.862 1.00 93.12 410 ILE A O 1
ATOM 3193 N N . ALA A 1 411 ? 6.379 1.097 -24.450 1.00 95.44 411 ALA A N 1
ATOM 3194 C CA . ALA A 1 411 ? 7.343 1.720 -25.360 1.00 95.44 411 ALA A CA 1
ATOM 3195 C C . ALA A 1 411 ? 6.977 3.169 -25.713 1.00 95.44 411 ALA A C 1
ATOM 3197 O O . ALA A 1 411 ? 7.856 4.023 -25.797 1.00 95.44 411 ALA A O 1
ATOM 3198 N N . ARG A 1 412 ? 5.684 3.458 -25.904 1.00 95.38 412 ARG A N 1
ATOM 3199 C CA . ARG A 1 412 ? 5.201 4.812 -26.187 1.00 95.38 412 ARG A CA 1
ATOM 3200 C C . ARG A 1 412 ? 5.359 5.737 -24.981 1.00 95.38 412 ARG A C 1
ATOM 3202 O O . ARG A 1 412 ? 5.775 6.875 -25.163 1.00 95.38 412 ARG A O 1
ATOM 3209 N N . TYR A 1 413 ? 4.978 5.298 -23.784 1.00 92.94 413 TYR A N 1
ATOM 3210 C CA . TYR A 1 413 ? 4.868 6.183 -22.620 1.00 92.94 413 TYR A CA 1
ATOM 3211 C C . TYR A 1 413 ? 6.200 6.543 -21.978 1.00 92.94 413 TYR A C 1
ATOM 3213 O O . TYR A 1 413 ? 6.338 7.678 -21.531 1.00 92.94 413 TYR A O 1
ATOM 3221 N N . VAL A 1 414 ? 7.198 5.657 -22.023 1.00 94.06 414 VAL A N 1
ATOM 3222 C CA . VAL A 1 414 ? 8.556 5.986 -21.546 1.00 94.06 414 VAL A CA 1
ATOM 3223 C C . VAL A 1 414 ? 9.282 7.002 -22.432 1.00 94.06 414 VAL A C 1
ATOM 3225 O O . VAL A 1 414 ? 10.261 7.605 -22.010 1.00 94.06 414 VAL A O 1
ATOM 3228 N N . GLN A 1 415 ? 8.815 7.195 -23.669 1.00 94.94 415 GLN A N 1
ATOM 3229 C CA . GLN A 1 415 ? 9.371 8.161 -24.622 1.00 94.94 415 GLN A CA 1
ATOM 3230 C C . GLN A 1 415 ? 8.717 9.545 -24.534 1.00 94.94 415 GLN A C 1
ATOM 3232 O O . GLN A 1 415 ? 9.155 10.474 -25.218 1.00 94.94 415 GLN A O 1
ATOM 3237 N N . LEU A 1 416 ? 7.641 9.696 -23.758 1.00 92.31 416 LEU A N 1
ATOM 3238 C CA . LEU A 1 416 ? 6.983 10.988 -23.611 1.00 92.31 416 LEU A CA 1
ATOM 3239 C C . LEU A 1 416 ? 7.833 11.922 -22.728 1.00 92.31 416 LEU A C 1
ATOM 3241 O O . LEU A 1 416 ? 8.621 11.464 -21.907 1.00 92.31 416 LEU A O 1
ATOM 3245 N N . PRO A 1 417 ? 7.704 13.251 -22.878 1.00 88.31 417 PRO A N 1
ATOM 3246 C CA . PRO A 1 417 ? 8.311 14.186 -21.935 1.00 88.31 417 PRO A CA 1
ATOM 3247 C C . PRO A 1 417 ? 7.737 13.992 -20.526 1.00 88.31 417 PRO A C 1
ATOM 3249 O O . PRO A 1 417 ? 6.538 13.765 -20.405 1.00 88.31 417 PRO A O 1
ATOM 3252 N N . ALA A 1 418 ? 8.532 14.197 -19.469 1.00 83.06 418 ALA A N 1
ATOM 3253 C CA . ALA A 1 418 ? 8.075 14.043 -18.077 1.00 83.06 418 ALA A CA 1
ATOM 3254 C C . ALA A 1 418 ? 6.901 14.965 -17.676 1.00 83.06 418 ALA A C 1
ATOM 3256 O O . ALA A 1 418 ? 6.160 14.664 -16.743 1.00 83.06 418 ALA A O 1
ATOM 3257 N N . THR A 1 419 ? 6.693 16.062 -18.411 1.00 81.56 419 THR A N 1
ATOM 3258 C CA . THR A 1 419 ? 5.536 16.964 -18.271 1.00 81.56 419 THR A CA 1
ATOM 3259 C C . THR A 1 419 ? 4.257 16.415 -18.910 1.00 81.56 419 THR A C 1
ATOM 3261 O O . THR A 1 419 ? 3.168 16.945 -18.697 1.00 81.56 419 THR A O 1
ATOM 3264 N N . ASN A 1 420 ? 4.353 15.362 -19.725 1.00 85.19 420 ASN A N 1
ATOM 3265 C CA . ASN A 1 420 ? 3.199 14.735 -20.344 1.00 85.19 420 ASN A CA 1
ATOM 3266 C C . ASN A 1 420 ? 2.433 13.909 -19.315 1.00 85.19 420 ASN A C 1
ATOM 3268 O O . ASN A 1 420 ? 3.000 13.124 -18.558 1.00 85.19 420 ASN A O 1
ATOM 3272 N N . SER A 1 421 ? 1.109 14.016 -19.349 1.00 80.44 421 SER A N 1
ATOM 3273 C CA . SER A 1 421 ? 0.265 13.318 -18.395 1.00 80.44 421 SER A CA 1
ATOM 3274 C C . SER A 1 421 ? 0.318 11.791 -18.484 1.00 80.44 421 SER A C 1
ATOM 3276 O O . SER A 1 421 ? 0.077 11.101 -17.495 1.00 80.44 421 SER A O 1
ATOM 3278 N N . SER A 1 422 ? 0.645 11.264 -19.658 1.00 85.50 422 SER A N 1
ATOM 3279 C CA . SER A 1 422 ? 0.792 9.833 -19.922 1.00 85.50 422 SER A CA 1
ATOM 3280 C C . SER A 1 422 ? 2.238 9.348 -19.804 1.00 85.50 422 SER A C 1
ATOM 3282 O O . SER A 1 422 ? 2.497 8.188 -20.108 1.00 85.50 422 SER A O 1
ATOM 3284 N N . HIS A 1 423 ? 3.182 10.210 -19.409 1.00 86.00 423 HIS A N 1
ATOM 3285 C CA . HIS A 1 423 ? 4.570 9.808 -19.187 1.00 86.00 423 HIS A CA 1
ATOM 3286 C C . HIS A 1 423 ? 4.669 8.729 -18.111 1.00 86.00 423 HIS A C 1
ATOM 3288 O O . HIS A 1 423 ? 3.963 8.775 -17.100 1.00 86.00 423 HIS A O 1
ATOM 3294 N N . MET A 1 424 ? 5.570 7.775 -18.332 1.00 86.25 424 MET A N 1
ATOM 3295 C CA . MET A 1 424 ? 5.905 6.740 -17.366 1.00 86.25 424 MET A CA 1
ATOM 3296 C C . MET A 1 424 ? 7.424 6.623 -17.207 1.00 86.25 424 MET A C 1
ATOM 3298 O O . MET A 1 424 ? 8.133 6.583 -18.212 1.00 86.25 424 MET A O 1
ATOM 3302 N N . PRO A 1 425 ? 7.926 6.469 -15.972 1.00 85.62 425 PRO A N 1
ATOM 3303 C CA . PRO A 1 425 ? 7.206 6.602 -14.702 1.00 85.62 425 PRO A CA 1
ATOM 3304 C C . PRO A 1 425 ? 6.811 8.049 -14.377 1.00 85.62 425 PRO A C 1
ATOM 3306 O O . PRO A 1 425 ? 7.518 8.994 -14.720 1.00 85.62 425 PRO A O 1
ATOM 3309 N N . GLN A 1 426 ? 5.688 8.232 -13.681 1.00 80.19 426 GLN A N 1
ATOM 3310 C CA . GLN A 1 426 ? 5.215 9.558 -13.277 1.00 80.19 426 GLN A CA 1
ATOM 3311 C C . GLN A 1 426 ? 6.179 10.223 -12.286 1.00 80.19 426 GLN A C 1
ATOM 3313 O O . GLN A 1 426 ? 6.747 9.568 -11.411 1.00 80.19 426 GLN A O 1
ATOM 3318 N N . GLY A 1 427 ? 6.357 11.537 -12.441 1.00 75.06 427 GLY A N 1
ATOM 3319 C CA . GLY A 1 427 ? 7.235 12.356 -11.601 1.00 75.06 427 GLY A CA 1
ATOM 3320 C C . GLY A 1 427 ? 8.733 12.175 -11.866 1.00 75.06 427 GLY A C 1
ATOM 3321 O O . GLY A 1 427 ? 9.529 12.941 -11.344 1.00 75.06 427 GLY A O 1
ATOM 3322 N N . ARG A 1 428 ? 9.154 11.210 -12.696 1.00 79.81 428 ARG A N 1
ATOM 3323 C CA . ARG A 1 428 ? 10.576 10.896 -12.889 1.00 79.81 428 ARG A CA 1
ATOM 3324 C C . ARG A 1 428 ? 10.989 10.986 -14.351 1.00 79.81 428 ARG A C 1
ATOM 3326 O O . ARG A 1 428 ? 10.386 10.383 -15.237 1.00 79.81 428 ARG A O 1
ATOM 3333 N N . GLN A 1 429 ? 12.065 11.722 -14.599 1.00 83.75 429 GLN A N 1
ATOM 3334 C CA . GLN A 1 429 ? 12.699 11.782 -15.907 1.00 83.75 429 GLN A CA 1
ATOM 3335 C C . GLN A 1 429 ? 13.693 10.628 -16.049 1.00 83.75 429 GLN A C 1
ATOM 3337 O O . GLN A 1 429 ? 14.627 10.507 -15.260 1.00 83.75 429 GLN A O 1
ATOM 3342 N N . LEU A 1 430 ? 13.490 9.789 -17.063 1.00 87.69 430 LEU A N 1
ATOM 3343 C CA . LEU A 1 430 ? 14.442 8.745 -17.433 1.00 87.69 430 LEU A CA 1
ATOM 3344 C C . LEU A 1 430 ? 15.544 9.330 -18.320 1.00 87.69 430 LEU A C 1
ATOM 3346 O O . LEU A 1 430 ? 15.284 10.219 -19.138 1.00 87.69 430 LEU A O 1
ATOM 3350 N N . ASP A 1 431 ? 16.765 8.819 -18.189 1.00 91.25 431 ASP A N 1
ATOM 3351 C CA . ASP A 1 431 ? 17.829 9.128 -19.137 1.00 91.25 431 ASP A CA 1
ATOM 3352 C C . ASP A 1 431 ? 17.599 8.417 -20.486 1.00 91.25 431 ASP A C 1
ATOM 3354 O O . ASP A 1 431 ? 16.841 7.449 -20.605 1.00 91.25 431 ASP A O 1
ATOM 3358 N N . ALA A 1 432 ? 18.265 8.911 -21.531 1.00 95.38 432 ALA A N 1
ATOM 3359 C CA . ALA A 1 432 ? 18.063 8.429 -22.894 1.00 95.38 432 ALA A CA 1
ATOM 3360 C C . ALA A 1 432 ? 18.449 6.951 -23.088 1.00 95.38 432 ALA A C 1
ATOM 3362 O O . ALA A 1 432 ? 17.831 6.274 -23.911 1.00 95.38 432 ALA A O 1
ATOM 3363 N N . GLN A 1 433 ? 19.448 6.452 -22.351 1.00 96.56 433 GLN A N 1
ATOM 3364 C CA . GLN A 1 433 ? 19.893 5.066 -22.461 1.00 96.56 433 GLN A CA 1
ATOM 3365 C C . GLN A 1 433 ? 18.864 4.131 -21.824 1.00 96.56 433 GLN A C 1
ATOM 3367 O O . GLN A 1 433 ? 18.449 3.167 -22.464 1.00 96.56 433 GLN A O 1
ATOM 3372 N N . THR A 1 434 ? 18.370 4.473 -20.633 1.00 95.06 434 THR A N 1
ATOM 3373 C CA . THR A 1 434 ? 17.290 3.741 -19.959 1.00 95.06 434 THR A CA 1
ATOM 3374 C C . THR A 1 434 ? 16.038 3.651 -20.839 1.00 95.06 434 THR A C 1
ATOM 3376 O O . THR A 1 434 ? 15.480 2.567 -21.014 1.00 95.06 434 THR A O 1
ATOM 3379 N N . ILE A 1 435 ? 15.624 4.758 -21.471 1.00 96.62 435 ILE A N 1
ATOM 3380 C CA . ILE A 1 435 ? 14.494 4.763 -22.421 1.00 96.62 435 ILE A CA 1
ATOM 3381 C C . ILE A 1 435 ? 14.767 3.817 -23.598 1.00 96.62 435 ILE A C 1
ATOM 3383 O O . ILE A 1 435 ? 13.905 3.011 -23.956 1.00 96.62 435 ILE A O 1
ATOM 3387 N N . ALA A 1 436 ? 15.951 3.909 -24.212 1.00 98.06 436 ALA A N 1
ATOM 3388 C CA . ALA A 1 436 ? 16.319 3.079 -25.355 1.00 98.06 436 ALA A CA 1
ATOM 3389 C C . ALA A 1 436 ? 16.329 1.583 -25.003 1.00 98.06 436 ALA A C 1
ATOM 3391 O O . ALA A 1 436 ? 15.835 0.770 -25.788 1.00 98.06 436 ALA A O 1
ATOM 3392 N N . ASP A 1 437 ? 16.836 1.225 -23.823 1.00 97.88 437 ASP A N 1
ATOM 3393 C CA . ASP A 1 437 ? 16.874 -0.154 -23.349 1.00 97.88 437 ASP A CA 1
ATOM 3394 C C . ASP A 1 437 ? 15.479 -0.707 -23.070 1.00 97.88 437 ASP A C 1
ATOM 3396 O O . ASP A 1 437 ? 15.148 -1.768 -23.602 1.00 97.88 437 ASP A O 1
ATOM 3400 N N . ILE A 1 438 ? 14.624 0.021 -22.338 1.00 97.56 438 ILE A N 1
ATOM 3401 C CA . ILE A 1 438 ? 13.236 -0.412 -22.102 1.00 97.56 438 ILE A CA 1
ATOM 3402 C C . ILE A 1 438 ? 12.532 -0.651 -23.439 1.00 97.56 438 ILE A C 1
ATOM 3404 O O . ILE A 1 438 ? 11.966 -1.722 -23.649 1.00 97.56 438 ILE A O 1
ATOM 3408 N N . VAL A 1 439 ? 12.602 0.310 -24.367 1.00 98.12 439 VAL A N 1
ATOM 3409 C CA . VAL A 1 439 ? 11.946 0.218 -25.681 1.00 98.12 439 VAL A CA 1
ATOM 3410 C C . VAL A 1 439 ? 12.450 -0.987 -26.470 1.00 98.12 439 VAL A C 1
ATOM 3412 O O . VAL A 1 439 ? 11.639 -1.729 -27.025 1.00 98.12 439 VAL A O 1
ATOM 3415 N N . ARG A 1 440 ? 13.770 -1.203 -26.513 1.00 98.31 440 ARG A N 1
ATOM 3416 C CA . ARG A 1 440 ? 14.375 -2.348 -27.202 1.00 98.31 440 ARG A CA 1
ATOM 3417 C C . ARG A 1 440 ? 13.867 -3.665 -26.627 1.00 98.31 440 ARG A C 1
ATOM 3419 O O . ARG A 1 440 ? 13.428 -4.525 -27.388 1.00 98.31 440 ARG A O 1
ATOM 3426 N N . TYR A 1 441 ? 13.917 -3.820 -25.307 1.00 98.44 441 TYR A N 1
ATOM 3427 C CA . TYR A 1 441 ? 13.550 -5.071 -24.659 1.00 98.44 441 TYR A CA 1
ATOM 3428 C C . TYR A 1 441 ? 12.050 -5.369 -24.755 1.00 98.44 441 TYR A C 1
ATOM 3430 O O . TYR A 1 441 ? 11.686 -6.481 -25.126 1.00 98.44 441 TYR A O 1
ATOM 3438 N N . VAL A 1 442 ? 11.158 -4.398 -24.507 1.00 97.38 442 VAL A N 1
ATOM 3439 C CA . VAL A 1 442 ? 9.708 -4.659 -24.618 1.00 97.38 442 VAL A CA 1
ATOM 3440 C C . VAL A 1 442 ? 9.293 -4.958 -26.058 1.00 97.38 442 VAL A C 1
ATOM 3442 O O . VAL A 1 442 ? 8.406 -5.771 -26.289 1.00 97.38 442 VAL A O 1
ATOM 3445 N N . GLN A 1 443 ? 9.959 -4.368 -27.058 1.00 97.12 443 GLN A N 1
ATOM 3446 C CA . GLN A 1 443 ? 9.715 -4.701 -28.464 1.00 97.12 443 GLN A CA 1
ATOM 3447 C C . GLN A 1 443 ? 10.163 -6.117 -28.843 1.00 97.12 443 GLN A C 1
ATOM 3449 O O . GLN A 1 443 ? 9.652 -6.646 -29.830 1.00 97.12 443 GLN A O 1
ATOM 3454 N N . ALA A 1 444 ? 11.094 -6.716 -28.099 1.00 97.00 444 ALA A N 1
ATOM 3455 C CA . ALA A 1 444 ? 11.532 -8.093 -28.302 1.00 97.00 444 ALA A CA 1
ATOM 3456 C C . ALA A 1 444 ? 10.560 -9.129 -27.704 1.00 97.00 444 ALA A C 1
ATOM 3458 O O . ALA A 1 444 ? 10.721 -10.315 -27.967 1.00 97.00 444 ALA A O 1
ATOM 3459 N N . LEU A 1 445 ? 9.549 -8.693 -26.937 1.00 94.81 445 LEU A N 1
ATOM 3460 C CA . LEU A 1 445 ? 8.488 -9.554 -26.396 1.00 94.81 445 LEU A CA 1
ATOM 3461 C C . LEU A 1 445 ? 7.326 -9.813 -27.375 1.00 94.81 445 LEU A C 1
ATOM 3463 O O . LEU A 1 445 ? 6.388 -10.518 -27.011 1.00 94.81 445 LEU A O 1
ATOM 3467 N N . LYS A 1 446 ? 7.357 -9.206 -28.569 1.00 87.00 446 LYS A N 1
ATOM 3468 C CA . LYS A 1 446 ? 6.396 -9.478 -29.654 1.00 87.00 446 LYS A CA 1
ATOM 3469 C C . LYS A 1 446 ? 6.465 -10.932 -30.094 1.00 87.00 446 LYS A C 1
ATOM 3471 O O . LYS A 1 446 ? 5.389 -11.454 -30.453 1.00 87.00 446 LYS A O 1
#

Foldseek 3Di:
DDDDDDDDDPDDPPPPPPPPPPPPPPQLPQPPVDDVDQDQDDLVLLLLQQCVCQVLQLHNGCCVQCFFPQSVCVLLPNPPAGPCCLQAPDQVVVCVVPDPPQKFKFKFWALLFKQLLAQAPPPLARIWTKIKIKMKHARDPPGSRVVSQWGIKIKIFIFTHNDLPDDRGDNVVDPGKRLWIKMKTAGNDDDAPPAARIFIWIFHIVVSVRTTDFWHWGQRQDFQAPVCSVCNTDTRGPDRSVQLQQAQDSQPHHDDVSGRLQGADFQDQLLLLVLQCVVSNSVSNLVFADRRRQQGNDQVDPRVVVSVVSSLVVLVVRLVSNVRSHDPPCPLVLRNQQSVQSNVVPVPGPDRDQQLSSAGDSVPPADTQDPDPLSSVLSSLCSNFPCSRPVSRHHHSSRLRVLLSCLVLQLVQCPDPSNDSSHTPHSDNDDPVSSVSNNVSSVVSD